Protein AF-A0A813JGB7-F1 (afdb_monomer)

Sequence (390 aa):
LAAGAAGGERLTPPPGAVLAIEVDASALDAQNSTPGSRVPGASASAPQVSSEWLARWPSEVAAGSQIWVKTRQREEQQKLKKKQPQEFREAQPSEVVPVLLIFRRGDDGQPHGVDVLVPAGVGSAFCKLWVRCNFAGARTLGFRDRKAMFADAALPDFPFDFPETAAGESEAESKAGKSLFRYQRRPPAKRPNFGLLAVAGPHAPAWHLAAASPPREPATEFRPSVCRPELAALLRQRAPFAACGFLAVTLRCPGRGVPRDLCHLFRPRQGDFPMLRSPAAASAAEGKGYRGKGKEVVQALERSPAACPGTCRWEDVKLEEPRHLAMRRSRARQRAQNAANGLAEARPAPPSVPTLRPLIGFGTSGCFSNRHGCGAGVGAVAAEAFAEIA

Solvent-accessible surface area (backbone atoms only — not comparable to full-atom values): 24302 Å² total; per-residue (Å²): 139,76,94,75,75,92,86,68,87,74,90,66,77,58,70,71,38,56,46,47,45,77,41,52,48,63,69,61,62,63,73,87,71,65,86,66,81,80,64,75,64,95,79,62,81,73,73,83,78,63,74,62,59,69,81,62,56,63,77,59,38,58,74,66,45,56,51,66,57,56,43,52,55,47,52,52,51,51,55,46,41,74,74,45,73,88,76,66,73,80,73,74,79,68,53,62,40,53,35,38,39,37,36,44,56,44,62,100,62,47,79,66,48,70,49,77,48,66,60,83,88,46,64,66,58,56,52,38,52,55,51,47,43,43,59,74,68,51,78,89,75,54,74,68,51,50,52,49,52,31,22,35,47,36,42,80,45,88,45,73,56,35,58,63,38,74,62,11,42,54,50,44,51,53,50,19,53,57,43,46,52,58,49,69,74,36,56,77,95,76,41,86,61,47,76,86,66,70,52,78,50,87,48,44,82,55,55,66,70,22,36,88,67,68,75,93,58,98,81,65,87,83,64,52,48,61,43,45,70,72,57,30,60,74,69,68,52,85,70,59,70,87,78,33,56,19,32,60,42,70,45,75,33,89,59,94,57,59,49,39,59,66,32,82,36,61,58,83,53,82,85,66,50,69,72,76,72,57,70,79,66,56,70,72,67,76,79,77,88,80,98,74,88,84,82,88,83,84,87,81,82,93,81,83,80,90,65,82,65,97,75,74,52,73,90,74,58,72,67,84,70,86,63,55,71,69,56,46,48,51,49,50,50,52,46,54,50,36,50,73,67,70,67,65,76,83,71,77,76,76,80,76,78,78,75,79,65,56,48,33,26,39,25,48,38,29,28,68,8,78,84,75,74,27,11,17,10,24,28,39,32,24,31,74,79,48,62,88,79,111

Nearest PDB structures (foldseek):
  6ah3-assembly1_B  TM=5.608E-01  e=1.754E-05  Saccharomyces cerevisiae S288C
  6w6v-assembly1_B  TM=4.608E-01  e=4.396E-05  Saccharomyces cerevisiae S288C
  7c7a-assembly1_B  TM=5.034E-01  e=4.794E-04  Saccharomyces cerevisiae S288C
  1pj6-assembly1_A  TM=5.130E-01  e=1.015E+00  Arthrobacter globiformis

InterPro domains:
  IPR012590 POPLD domain [PF08170] (113-207)
  IPR039182 Ribonucleases P/MRP protein subunit Pop1 [PTHR22731] (14-211)
  IPR055079 POP1, C-terminal domain [PF22770] (247-389)

Structure (mmCIF, N/CA/C/O backbone):
data_AF-A0A813JGB7-F1
#
_entry.id   AF-A0A813JGB7-F1
#
loop_
_atom_site.group_PDB
_atom_site.id
_atom_site.type_symbol
_atom_site.label_atom_id
_atom_site.label_alt_id
_atom_site.label_comp_id
_atom_site.label_asym_id
_atom_site.label_entity_id
_atom_site.label_seq_id
_atom_site.pdbx_PDB_ins_code
_atom_site.Cartn_x
_atom_site.Cartn_y
_atom_site.Cartn_z
_atom_site.occupancy
_atom_site.B_iso_or_equiv
_atom_site.auth_seq_id
_atom_site.auth_comp_id
_atom_site.auth_asym_id
_atom_site.auth_atom_id
_atom_site.pdbx_PDB_model_num
ATOM 1 N N . LEU A 1 1 ? 1.959 -3.745 26.966 1.00 40.97 1 LEU A N 1
ATOM 2 C CA . LEU A 1 1 ? 2.508 -4.481 25.798 1.00 40.97 1 LEU A CA 1
ATOM 3 C C . LEU A 1 1 ? 3.794 -3.806 25.294 1.00 40.97 1 LEU A C 1
ATOM 5 O O . LEU A 1 1 ? 3.901 -3.457 24.125 1.00 40.97 1 LEU A O 1
ATOM 9 N N . ALA A 1 2 ? 4.759 -3.574 26.193 1.00 28.56 2 ALA A N 1
ATOM 10 C CA . ALA A 1 2 ? 5.979 -2.822 25.895 1.00 28.56 2 ALA A CA 1
ATOM 11 C C . ALA A 1 2 ? 7.013 -3.676 25.140 1.00 28.56 2 ALA A C 1
ATOM 13 O O . ALA A 1 2 ? 7.050 -4.901 25.273 1.00 28.56 2 ALA A O 1
ATOM 14 N N . ALA A 1 3 ? 7.840 -3.015 24.328 1.00 38.28 3 ALA A N 1
ATOM 15 C CA . ALA A 1 3 ? 9.031 -3.591 23.718 1.00 38.28 3 ALA A CA 1
ATOM 16 C C . ALA A 1 3 ? 9.955 -4.145 24.814 1.00 38.28 3 ALA A C 1
ATOM 18 O O . ALA A 1 3 ? 10.273 -3.447 25.772 1.00 38.28 3 ALA A O 1
ATOM 19 N N . GLY A 1 4 ? 10.339 -5.412 24.683 1.00 31.12 4 GLY A N 1
ATOM 20 C CA . GLY A 1 4 ? 11.153 -6.131 25.651 1.00 31.12 4 GLY A CA 1
ATOM 21 C C . GLY A 1 4 ? 12.018 -7.139 24.912 1.00 31.12 4 GLY A C 1
ATOM 22 O O . GLY A 1 4 ? 11.521 -7.830 24.026 1.00 31.12 4 GLY A O 1
ATOM 23 N N . ALA A 1 5 ? 13.297 -7.092 25.268 1.00 32.97 5 ALA A N 1
ATOM 24 C CA . ALA A 1 5 ? 14.485 -7.746 24.743 1.00 32.97 5 ALA A CA 1
ATOM 25 C C . ALA A 1 5 ? 14.350 -9.169 24.168 1.00 32.97 5 ALA A C 1
ATOM 27 O O . ALA A 1 5 ? 13.511 -9.974 24.563 1.00 32.97 5 ALA A O 1
ATOM 28 N N . ALA A 1 6 ? 15.272 -9.445 23.244 1.00 35.34 6 ALA A N 1
ATOM 29 C CA . ALA A 1 6 ? 15.562 -10.727 22.623 1.00 35.34 6 ALA A CA 1
ATOM 30 C C . ALA A 1 6 ? 15.582 -11.903 23.621 1.00 35.34 6 ALA A C 1
ATOM 32 O O . ALA A 1 6 ? 16.298 -11.852 24.617 1.00 35.34 6 ALA A O 1
ATOM 33 N N . GLY A 1 7 ? 14.838 -12.972 23.311 1.00 35.59 7 GLY A N 1
ATOM 34 C CA . GLY A 1 7 ? 15.067 -14.309 23.879 1.00 35.59 7 GLY A CA 1
ATOM 35 C C . GLY A 1 7 ? 13.851 -15.044 24.455 1.00 35.59 7 GLY A C 1
ATOM 36 O O . GLY A 1 7 ? 13.912 -16.260 24.574 1.00 35.59 7 GLY A O 1
ATOM 37 N N . GLY A 1 8 ? 12.748 -14.363 24.782 1.00 41.19 8 GLY A N 1
ATOM 38 C CA . GLY A 1 8 ? 11.516 -15.022 25.244 1.00 41.19 8 GLY A CA 1
ATOM 39 C C . GLY A 1 8 ? 10.497 -15.181 24.118 1.00 41.19 8 GLY A C 1
ATOM 40 O O . GLY A 1 8 ? 10.188 -14.195 23.444 1.00 41.19 8 GLY A O 1
ATOM 41 N N . GLU A 1 9 ? 9.947 -16.386 23.921 1.00 48.03 9 GLU A N 1
ATOM 42 C CA . GLU A 1 9 ? 8.772 -16.576 23.062 1.00 48.03 9 GLU A CA 1
ATOM 43 C C . GLU A 1 9 ? 7.652 -15.649 23.547 1.00 48.03 9 GLU A C 1
ATOM 45 O O . GLU A 1 9 ? 7.089 -15.809 24.632 1.00 48.03 9 GLU A O 1
ATOM 50 N N . ARG A 1 10 ? 7.342 -14.621 22.752 1.00 60.00 10 ARG A N 1
ATOM 51 C CA . ARG A 1 10 ? 6.191 -13.764 23.018 1.00 60.00 10 ARG A CA 1
ATOM 52 C C . ARG A 1 10 ? 4.939 -14.609 22.847 1.00 60.00 10 ARG A C 1
ATOM 54 O O . ARG A 1 10 ? 4.543 -14.895 21.718 1.00 60.00 10 ARG A O 1
ATOM 61 N N . LEU A 1 11 ? 4.283 -14.932 23.959 1.00 65.19 11 LEU A N 1
ATOM 62 C CA . LEU A 1 11 ? 2.913 -15.431 23.940 1.00 65.19 11 LEU A CA 1
ATOM 63 C C . LEU A 1 11 ? 2.031 -14.352 23.316 1.00 65.19 11 LEU A C 1
ATOM 65 O O . LEU A 1 11 ? 1.683 -13.348 23.938 1.00 65.19 11 LEU A O 1
ATOM 69 N N . THR A 1 12 ? 1.746 -14.535 22.035 1.00 68.81 12 THR A N 1
ATOM 70 C CA . THR A 1 12 ? 0.855 -13.681 21.266 1.00 68.81 12 THR A CA 1
ATOM 71 C C . THR A 1 12 ? -0.496 -14.376 21.193 1.00 68.81 12 THR A C 1
ATOM 73 O O . THR A 1 12 ? -0.536 -15.589 20.966 1.00 68.81 12 THR A O 1
ATOM 76 N N . PRO A 1 13 ? -1.605 -13.647 21.402 1.00 77.00 13 PRO A N 1
ATOM 77 C CA . PRO A 1 13 ? -2.929 -14.224 21.229 1.00 77.00 13 PRO A CA 1
ATOM 78 C C . PRO A 1 13 ? -3.096 -14.763 19.798 1.00 77.00 13 PRO A C 1
ATOM 80 O O . PRO A 1 13 ? -2.390 -14.315 18.881 1.00 77.00 13 PRO A O 1
ATOM 83 N N . PRO A 1 14 ? -4.001 -15.737 19.596 1.00 76.69 14 PRO A N 1
ATOM 84 C CA . PRO A 1 14 ? -4.229 -16.310 18.280 1.00 76.69 14 PRO A CA 1
ATOM 85 C C . PRO A 1 14 ? -4.705 -15.232 17.289 1.00 76.69 14 PRO A C 1
ATOM 87 O O . PRO A 1 14 ? -5.262 -14.207 17.702 1.00 76.69 14 PRO A O 1
ATOM 90 N N . PRO A 1 15 ? -4.474 -15.423 15.978 1.00 75.00 15 PRO A N 1
ATOM 91 C CA . PRO A 1 15 ? -4.933 -14.481 14.963 1.00 75.00 15 PRO A CA 1
ATOM 92 C C . PRO A 1 15 ? -6.449 -14.290 15.058 1.00 75.00 15 PRO A C 1
ATOM 94 O O . PRO A 1 15 ? -7.202 -15.259 15.122 1.00 75.00 15 PRO A O 1
ATOM 97 N N . GLY A 1 16 ? -6.894 -13.032 15.083 1.00 77.12 16 GLY A N 1
ATOM 98 C CA . GLY A 1 16 ? -8.315 -12.704 15.182 1.00 77.12 16 GLY A CA 1
ATOM 99 C C . GLY A 1 16 ? -8.899 -12.861 16.586 1.00 77.12 16 GLY A C 1
ATOM 100 O O . GLY A 1 16 ? -10.117 -12.802 16.728 1.00 77.12 16 GLY A O 1
ATOM 101 N N . ALA A 1 17 ? -8.072 -13.033 17.623 1.00 85.62 17 ALA A N 1
ATOM 102 C CA . ALA A 1 17 ? -8.548 -13.001 18.999 1.00 85.62 17 ALA A CA 1
ATOM 103 C C . ALA A 1 17 ? -9.231 -11.660 19.303 1.00 85.62 17 ALA A C 1
ATOM 105 O O . ALA A 1 17 ? -8.717 -10.587 18.970 1.00 85.62 17 ALA A O 1
ATOM 106 N N . VAL A 1 18 ? -10.383 -11.733 19.964 1.00 88.12 18 VAL A N 1
ATOM 107 C CA . VAL A 1 18 ? -11.198 -10.572 20.323 1.00 88.12 18 VAL A CA 1
ATOM 108 C C . VAL A 1 18 ? -11.377 -10.537 21.833 1.00 88.12 18 VAL A C 1
ATOM 110 O O . VAL A 1 18 ? -11.674 -11.562 22.446 1.00 88.12 18 VAL A O 1
ATOM 113 N N . LEU A 1 19 ? -11.211 -9.355 22.422 1.00 88.56 19 LEU A N 1
ATOM 114 C CA . LEU A 1 19 ? -11.442 -9.106 23.839 1.00 88.56 19 LEU A CA 1
ATOM 115 C C . LEU A 1 19 ? -12.318 -7.862 24.006 1.00 88.56 19 LEU A C 1
ATOM 117 O O . LEU A 1 19 ? -11.957 -6.781 23.550 1.00 88.56 19 LEU A O 1
ATOM 121 N N . ALA A 1 20 ? -13.458 -8.005 24.673 1.00 89.12 20 ALA A N 1
ATOM 122 C CA . ALA A 1 20 ? -14.307 -6.893 25.073 1.00 89.12 20 ALA A CA 1
ATOM 123 C C . ALA A 1 20 ? -14.036 -6.567 26.541 1.00 89.12 20 ALA A C 1
ATOM 125 O O . ALA A 1 20 ? -14.050 -7.456 27.389 1.00 89.12 20 ALA A O 1
ATOM 126 N N . ILE A 1 21 ? -13.783 -5.295 26.829 1.00 87.62 21 ILE A N 1
ATOM 127 C CA . ILE A 1 21 ? -13.543 -4.801 28.182 1.00 87.62 21 ILE A CA 1
ATOM 128 C C . ILE A 1 21 ? -14.408 -3.578 28.451 1.00 87.62 21 ILE A C 1
ATOM 130 O O . ILE A 1 21 ? -14.713 -2.789 27.557 1.00 87.62 21 ILE A O 1
ATOM 134 N N . GLU A 1 22 ? -14.787 -3.414 29.707 1.00 86.56 22 GLU A N 1
ATOM 135 C CA . GLU A 1 22 ? -15.458 -2.225 30.201 1.00 86.56 22 GLU A CA 1
ATOM 136 C C . GLU A 1 22 ? -14.434 -1.375 30.958 1.00 86.56 22 GLU A C 1
ATOM 138 O O . GLU A 1 22 ? -13.812 -1.833 31.913 1.00 86.56 22 GLU A O 1
ATOM 143 N N . VAL A 1 23 ? -14.189 -0.159 30.468 1.00 84.69 23 VAL A N 1
ATOM 144 C CA . VAL A 1 23 ? -13.163 0.750 30.988 1.00 84.69 23 VAL A CA 1
ATOM 145 C C . VAL A 1 23 ? -13.840 1.888 31.729 1.00 84.69 23 VAL A C 1
ATOM 147 O O . VAL A 1 23 ? -14.651 2.602 31.148 1.00 84.69 23 VAL A O 1
ATOM 150 N N . ASP A 1 24 ? -13.475 2.092 32.988 1.00 83.44 24 ASP A N 1
ATOM 151 C CA . ASP A 1 24 ? -13.935 3.247 33.750 1.00 83.44 24 ASP A CA 1
ATOM 152 C C . ASP A 1 24 ? -13.303 4.550 33.208 1.00 83.44 24 ASP A C 1
ATOM 154 O O . ASP A 1 24 ? -12.089 4.671 33.023 1.00 83.44 24 ASP A O 1
ATOM 158 N N . ALA A 1 25 ? -14.141 5.538 32.926 1.00 75.69 25 ALA A N 1
ATOM 159 C CA . ALA A 1 25 ? -13.794 6.865 32.459 1.00 75.69 25 ALA A CA 1
ATOM 160 C C . ALA A 1 25 ? -13.081 7.674 33.547 1.00 75.69 25 ALA A C 1
ATOM 162 O O . ALA A 1 25 ? -12.211 8.476 33.209 1.00 75.69 25 ALA A O 1
ATOM 163 N N . SER A 1 26 ? -13.371 7.426 34.828 1.00 74.69 26 SER A N 1
ATOM 164 C CA . SER A 1 26 ? -12.647 8.044 35.945 1.00 74.69 26 SER A CA 1
ATOM 165 C C . SER A 1 26 ? -11.181 7.588 35.965 1.00 74.69 26 SER A C 1
ATOM 167 O O . SER A 1 26 ? -10.255 8.388 36.142 1.00 74.69 26 SER A O 1
ATOM 169 N N . ALA A 1 27 ? -10.939 6.315 35.636 1.00 73.31 27 ALA A N 1
ATOM 170 C CA . ALA A 1 27 ? -9.599 5.775 35.471 1.00 73.31 27 ALA A CA 1
ATOM 171 C C . ALA A 1 27 ? -8.872 6.410 34.278 1.00 73.31 27 ALA A C 1
ATOM 173 O O . ALA A 1 27 ? -7.644 6.487 34.312 1.00 73.31 27 ALA A O 1
ATOM 174 N N . LEU A 1 28 ? -9.602 6.903 33.262 1.00 71.62 28 LEU A N 1
ATOM 175 C CA . LEU A 1 28 ? -9.079 7.716 32.153 1.00 71.62 28 LEU A CA 1
ATOM 176 C C . LEU A 1 28 ? -8.814 9.189 32.531 1.00 71.62 28 LEU A C 1
ATOM 178 O O . LEU A 1 28 ? -8.130 9.887 31.774 1.00 71.62 28 LEU A O 1
ATOM 182 N N . ASP A 1 29 ? -9.229 9.633 33.718 1.00 68.38 29 ASP A N 1
ATOM 183 C CA . ASP A 1 29 ? -8.966 10.972 34.262 1.00 68.38 29 ASP A CA 1
ATOM 184 C C . ASP A 1 29 ? -7.859 11.003 35.326 1.00 68.38 29 ASP A C 1
ATOM 186 O O . ASP A 1 29 ? -7.144 12.001 35.436 1.00 68.38 29 ASP A O 1
ATOM 190 N N . ALA A 1 30 ? -7.638 9.903 36.054 1.00 65.56 30 ALA A N 1
ATOM 191 C CA . ALA A 1 30 ? -6.607 9.819 37.092 1.00 65.56 30 ALA A CA 1
ATOM 192 C C . ALA A 1 30 ? -5.188 10.138 36.557 1.00 65.56 30 ALA A C 1
ATOM 194 O O . ALA A 1 30 ? -4.736 9.567 35.568 1.00 65.56 30 ALA A O 1
ATOM 195 N N . GLN A 1 31 ? -4.518 11.073 37.233 1.00 57.44 31 GLN A N 1
ATOM 196 C CA . GLN A 1 31 ? -3.484 12.005 36.764 1.00 57.44 31 GLN A CA 1
ATOM 197 C C . GLN A 1 31 ? -2.376 11.538 35.800 1.00 57.44 31 GLN A C 1
ATOM 199 O O . GLN A 1 31 ? -1.748 10.489 35.940 1.00 57.44 31 GLN A O 1
ATOM 204 N N . ASN A 1 32 ? -2.050 12.505 34.933 1.00 53.97 32 ASN A N 1
ATOM 205 C CA . ASN A 1 32 ? -0.769 12.839 34.306 1.00 53.97 32 ASN A CA 1
ATOM 206 C C . ASN A 1 32 ? 0.445 12.766 35.265 1.00 53.97 32 ASN A C 1
ATOM 208 O O . ASN A 1 32 ? 1.087 13.786 35.526 1.00 53.97 32 ASN A O 1
ATOM 212 N N . SER A 1 33 ? 0.821 11.593 35.781 1.00 51.00 33 SER A N 1
ATOM 213 C CA . SER A 1 33 ? 2.212 11.437 36.214 1.00 51.00 33 SER A CA 1
ATOM 214 C C . SER A 1 33 ? 3.069 11.663 34.973 1.00 51.00 33 SER A C 1
ATOM 216 O O . SER A 1 33 ? 2.839 11.011 33.951 1.00 51.00 33 SER A O 1
ATOM 218 N N . THR A 1 34 ? 3.982 12.629 35.044 1.00 54.66 34 THR A N 1
ATOM 219 C CA . THR A 1 34 ? 4.925 13.003 33.987 1.00 54.66 34 THR A CA 1
ATOM 220 C C . THR A 1 34 ? 5.473 11.774 33.250 1.00 54.66 34 THR A C 1
ATOM 222 O O . THR A 1 34 ? 5.598 10.705 33.854 1.00 54.66 34 THR A O 1
ATOM 225 N N . PRO A 1 35 ? 5.867 11.902 31.967 1.00 47.44 35 PRO A N 1
ATOM 226 C CA . PRO A 1 35 ? 6.587 10.861 31.233 1.00 47.44 35 PRO A CA 1
ATOM 227 C C . PRO A 1 35 ? 8.024 10.728 31.780 1.00 47.44 35 PRO A C 1
ATOM 229 O O . PRO A 1 35 ? 9.010 10.858 31.067 1.00 47.44 35 PRO A O 1
ATOM 232 N N . GLY A 1 36 ? 8.151 10.532 33.089 1.00 45.75 36 GLY A N 1
ATOM 233 C CA . GLY A 1 36 ? 9.360 10.215 33.812 1.00 45.75 36 GLY A CA 1
ATOM 234 C C . GLY A 1 36 ? 9.283 8.755 34.221 1.00 45.75 36 GLY A C 1
ATOM 235 O O . GLY A 1 36 ? 8.648 8.406 35.208 1.00 45.75 36 GLY A O 1
ATOM 236 N N . SER A 1 37 ? 9.947 7.903 33.447 1.00 45.72 37 SER A N 1
ATOM 237 C CA . SER A 1 37 ? 10.570 6.688 33.969 1.00 45.72 37 SER A CA 1
ATOM 238 C C . SER A 1 37 ? 9.675 5.741 34.790 1.00 45.72 37 SER A C 1
ATOM 240 O O . SER A 1 37 ? 10.037 5.332 35.888 1.00 45.72 37 SER A O 1
ATOM 242 N N . ARG A 1 38 ? 8.552 5.278 34.231 1.00 48.66 38 ARG A N 1
ATOM 243 C CA . ARG A 1 38 ? 8.097 3.905 34.521 1.00 48.66 38 ARG A CA 1
ATOM 244 C C . ARG A 1 38 ? 8.601 2.982 33.419 1.00 48.66 38 ARG A C 1
ATOM 246 O O . ARG A 1 38 ? 7.825 2.391 32.676 1.00 48.66 38 ARG A O 1
ATOM 253 N N . VAL A 1 39 ? 9.925 2.857 33.312 1.00 49.09 39 VAL A N 1
ATOM 254 C CA . VAL A 1 39 ? 10.473 1.563 32.895 1.00 49.09 39 VAL A CA 1
ATOM 255 C C . VAL A 1 39 ? 9.947 0.588 33.954 1.00 49.09 39 VAL A C 1
ATOM 257 O O . VAL A 1 39 ? 10.132 0.881 35.139 1.00 49.09 39 VAL A O 1
ATOM 260 N N . PRO A 1 40 ? 9.215 -0.485 33.597 1.00 49.31 40 PRO A N 1
ATOM 261 C CA . PRO A 1 40 ? 8.889 -1.529 34.561 1.00 49.31 40 PRO A CA 1
ATOM 262 C C . PRO A 1 40 ? 10.195 -1.877 35.263 1.00 49.31 40 PRO A C 1
ATOM 264 O O . PRO A 1 40 ? 11.164 -2.178 34.566 1.00 49.31 40 PRO A O 1
ATOM 267 N N . GLY A 1 41 ? 10.258 -1.700 36.587 1.00 42.53 41 GLY A N 1
ATOM 268 C CA . GLY A 1 41 ? 11.496 -1.872 37.339 1.00 42.53 41 GLY A CA 1
ATOM 269 C C . GLY A 1 41 ? 12.190 -3.140 36.864 1.00 42.53 41 GLY A C 1
ATOM 270 O O . GLY A 1 41 ? 11.593 -4.215 36.893 1.00 42.53 41 GLY A O 1
ATOM 271 N N . ALA A 1 42 ? 13.419 -3.000 36.369 1.00 46.84 42 ALA A N 1
ATOM 272 C CA . ALA A 1 42 ? 14.209 -4.071 35.767 1.00 46.84 42 ALA A CA 1
ATOM 273 C C . ALA A 1 42 ? 14.593 -5.189 36.767 1.00 46.84 42 ALA A C 1
ATOM 275 O O . ALA A 1 42 ? 15.511 -5.958 36.508 1.00 46.84 42 ALA A O 1
ATOM 276 N N . SER A 1 43 ? 13.910 -5.278 37.913 1.00 45.22 43 SER A N 1
ATOM 277 C CA . SER A 1 43 ? 14.186 -6.201 39.012 1.00 45.22 43 SER A CA 1
ATOM 278 C C . SER A 1 43 ? 13.001 -7.084 39.416 1.00 45.22 43 SER A C 1
ATOM 280 O O . SER A 1 43 ? 13.096 -7.768 40.429 1.00 45.22 43 SER A O 1
ATOM 282 N N . ALA A 1 44 ? 11.894 -7.102 38.672 1.00 45.50 44 ALA A N 1
ATOM 283 C CA . ALA A 1 44 ? 10.915 -8.177 38.803 1.00 45.50 44 ALA A CA 1
ATOM 284 C C . ALA A 1 44 ? 11.091 -9.094 37.596 1.00 45.50 44 ALA A C 1
ATOM 286 O O . ALA A 1 44 ? 10.841 -8.673 36.464 1.00 45.50 44 ALA A O 1
ATOM 287 N N . SER A 1 45 ? 11.560 -10.322 37.827 1.00 50.16 45 SER A N 1
ATOM 288 C CA . SER A 1 45 ? 11.448 -11.402 36.849 1.00 50.16 45 SER A CA 1
ATOM 289 C C . SER A 1 45 ? 10.033 -11.350 36.282 1.00 50.16 45 SER A C 1
ATOM 291 O O . SER A 1 45 ? 9.060 -11.485 37.026 1.00 50.16 45 SER A O 1
ATOM 293 N N . ALA A 1 46 ? 9.908 -11.043 34.986 1.00 51.81 46 ALA A N 1
ATOM 294 C CA . ALA A 1 46 ? 8.612 -11.074 34.330 1.00 51.81 46 ALA A CA 1
ATOM 295 C C . ALA A 1 46 ? 8.002 -12.440 34.671 1.00 51.81 46 ALA A C 1
ATOM 297 O O . ALA A 1 46 ? 8.700 -13.444 34.478 1.00 51.81 46 ALA A O 1
ATOM 298 N N . PRO A 1 47 ? 6.788 -12.497 35.255 1.00 53.59 47 PRO A N 1
ATOM 299 C CA . PRO A 1 47 ? 6.187 -13.775 35.590 1.00 53.59 47 PRO A CA 1
ATOM 300 C C . PRO A 1 47 ? 6.249 -14.624 34.327 1.00 53.59 47 PRO A C 1
ATOM 302 O O . PRO A 1 47 ? 5.933 -14.116 33.247 1.00 53.59 47 PRO A O 1
ATOM 305 N N . GLN A 1 48 ? 6.740 -15.861 34.437 1.00 52.84 48 GLN A N 1
ATOM 306 C CA . GLN A 1 48 ? 6.627 -16.823 33.349 1.00 52.84 48 GLN A CA 1
ATOM 307 C C . GLN A 1 48 ? 5.134 -16.960 33.076 1.00 52.84 48 GLN A C 1
ATOM 309 O O . GLN A 1 48 ? 4.418 -17.663 33.782 1.00 52.84 48 GLN A O 1
ATOM 314 N N . VAL A 1 49 ? 4.642 -16.177 32.120 1.00 59.88 49 VAL A N 1
ATOM 315 C CA . VAL A 1 49 ? 3.257 -16.235 31.690 1.00 59.88 49 VAL A CA 1
ATOM 316 C C . VAL A 1 49 ? 3.134 -17.620 31.075 1.00 59.88 49 VAL A C 1
ATOM 318 O O . VAL A 1 49 ? 3.787 -17.897 30.074 1.00 59.88 49 VAL A O 1
ATOM 321 N N . SER A 1 50 ? 2.402 -18.524 31.723 1.00 66.31 50 SER A N 1
ATOM 322 C CA . SER A 1 50 ? 2.156 -19.860 31.187 1.00 66.31 50 SER A CA 1
ATOM 323 C C . SER A 1 50 ? 1.264 -19.735 29.949 1.00 66.31 50 SER A C 1
ATOM 325 O O . SER A 1 50 ? 0.430 -18.835 29.859 1.00 66.31 50 SER A O 1
ATOM 327 N N . SER A 1 51 ? 1.397 -20.632 28.972 1.00 68.50 51 SER A N 1
ATOM 328 C CA . SER A 1 51 ? 0.496 -20.688 27.807 1.00 68.50 51 SER A CA 1
ATOM 329 C C . SER A 1 51 ? -0.952 -21.053 28.180 1.00 68.50 51 SER A C 1
ATOM 331 O O . SER A 1 51 ? -1.836 -21.028 27.330 1.00 68.50 51 SER A O 1
ATOM 333 N N . GLU A 1 52 ? -1.229 -21.341 29.454 1.00 76.06 52 GLU A N 1
ATOM 334 C CA . GLU A 1 52 ? -2.534 -21.767 29.965 1.00 76.06 52 GLU A CA 1
ATOM 335 C C . GLU A 1 52 ? -3.638 -20.723 29.763 1.00 76.06 52 GLU A C 1
ATOM 337 O O . GLU A 1 52 ? -4.803 -21.089 29.604 1.00 76.06 52 GLU A O 1
ATOM 342 N N . TRP A 1 53 ? -3.308 -19.427 29.714 1.00 75.94 53 TRP A N 1
ATOM 343 C CA . TRP A 1 53 ? -4.316 -18.395 29.440 1.00 75.94 53 TRP A CA 1
ATOM 344 C C . TRP A 1 53 ? -4.871 -18.481 28.013 1.00 75.94 53 TRP A C 1
ATOM 346 O O . TRP A 1 53 ? -6.018 -18.096 27.797 1.00 75.94 53 TRP A O 1
ATOM 356 N N . LEU A 1 54 ? -4.103 -19.019 27.052 1.00 75.25 54 LEU A N 1
ATOM 357 C CA . LEU A 1 54 ? -4.590 -19.266 25.690 1.00 75.25 54 LEU A CA 1
ATOM 358 C C . LEU A 1 54 ? -5.669 -20.353 25.691 1.00 75.25 54 LEU A C 1
ATOM 360 O O . LEU A 1 54 ? -6.666 -20.226 24.987 1.00 75.25 54 LEU A O 1
ATOM 364 N N . ALA A 1 55 ? -5.500 -21.390 26.518 1.00 77.69 55 ALA A N 1
ATOM 365 C CA . ALA A 1 55 ? -6.495 -22.448 26.687 1.00 77.69 55 ALA A CA 1
ATOM 366 C C . ALA A 1 55 ? -7.755 -21.956 27.421 1.00 77.69 55 ALA A C 1
ATOM 368 O O . ALA A 1 55 ? -8.838 -22.501 27.228 1.00 77.69 55 ALA A O 1
ATOM 369 N N . ARG A 1 56 ? -7.623 -20.908 28.242 1.00 79.69 56 ARG A N 1
ATOM 370 C CA . ARG A 1 56 ? -8.725 -20.262 28.971 1.00 79.69 56 ARG A CA 1
ATOM 371 C C . ARG A 1 56 ? -9.228 -18.992 28.283 1.00 79.69 56 ARG A C 1
ATOM 373 O O . ARG A 1 56 ? -9.810 -18.136 28.950 1.00 79.69 56 ARG A O 1
ATOM 380 N N . TRP A 1 57 ? -8.990 -18.836 26.977 1.00 79.31 57 TRP A N 1
ATOM 381 C CA . TRP A 1 57 ? -9.451 -17.649 26.264 1.00 79.31 57 TRP A CA 1
ATOM 382 C C . TRP A 1 57 ? -10.983 -17.576 26.319 1.00 79.31 57 TRP A C 1
ATOM 384 O O . TRP A 1 57 ? -11.652 -18.530 25.914 1.00 79.31 57 TRP A O 1
ATOM 394 N N . PRO A 1 58 ? -11.562 -16.473 26.816 1.00 76.56 58 PRO A N 1
ATOM 395 C CA . PRO A 1 58 ? -12.992 -16.418 27.051 1.00 76.56 58 PRO A CA 1
ATOM 396 C C . PRO A 1 58 ? -13.747 -16.327 25.719 1.00 76.56 58 PRO A C 1
ATOM 398 O O . PRO A 1 58 ? -13.750 -15.290 25.054 1.00 76.56 58 PRO A O 1
ATOM 401 N N . SER A 1 59 ? -14.411 -17.417 25.333 1.00 71.00 59 SER A N 1
ATOM 402 C CA . SER A 1 59 ? -15.237 -17.502 24.120 1.00 71.00 59 SER A CA 1
ATOM 403 C C . SER A 1 59 ? -16.477 -16.602 24.190 1.00 71.00 59 SER A C 1
ATOM 405 O O . SER A 1 59 ? -16.914 -16.063 23.175 1.00 71.00 59 SER A O 1
ATOM 407 N N . GLU A 1 60 ? -17.009 -16.378 25.392 1.00 70.62 60 GLU A N 1
ATOM 408 C CA . GLU A 1 60 ? -18.232 -15.597 25.616 1.00 70.62 60 GLU A CA 1
ATOM 409 C C . GLU A 1 60 ? -18.005 -14.080 25.618 1.00 70.62 60 GLU A C 1
ATOM 411 O O . GLU A 1 60 ? -18.941 -13.311 25.414 1.00 70.62 60 GLU A O 1
ATOM 416 N N . VAL A 1 61 ? -16.765 -13.615 25.794 1.00 68.38 61 VAL A N 1
ATOM 417 C CA . VAL A 1 61 ? -16.475 -12.181 25.968 1.00 68.38 61 VAL A CA 1
ATOM 418 C C . VAL A 1 61 ? -16.725 -11.375 24.689 1.00 68.38 61 VAL A C 1
ATOM 420 O O . VAL A 1 61 ? -17.171 -10.231 24.758 1.00 68.38 61 VAL A O 1
ATOM 423 N N . ALA A 1 62 ? -16.520 -11.965 23.510 1.00 63.91 62 ALA A N 1
ATOM 424 C CA . ALA A 1 62 ? -16.884 -11.309 22.254 1.00 63.91 62 ALA A CA 1
ATOM 425 C C . ALA A 1 62 ? -18.415 -11.178 22.092 1.00 63.91 62 ALA A C 1
ATOM 427 O O . ALA A 1 62 ? -18.892 -10.146 21.617 1.00 63.91 62 ALA A O 1
ATOM 428 N N . ALA A 1 63 ? -19.178 -12.187 22.531 1.00 63.25 63 ALA A N 1
ATOM 429 C CA . ALA A 1 63 ? -20.642 -12.208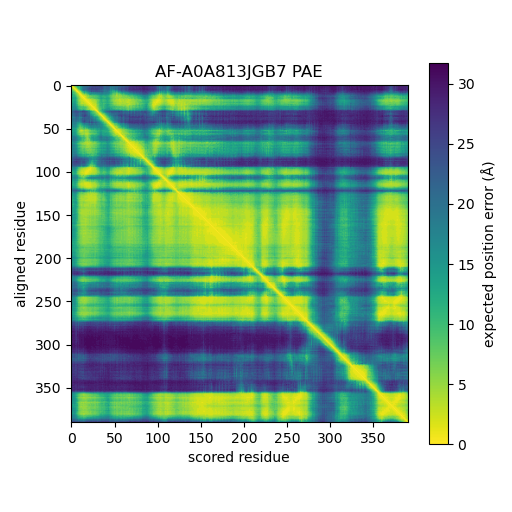 22.470 1.00 63.25 63 ALA A CA 1
ATOM 430 C C . ALA A 1 63 ? -21.297 -11.316 23.542 1.00 63.25 63 ALA A C 1
ATOM 432 O O . ALA A 1 63 ? -22.328 -10.699 23.285 1.00 63.25 63 ALA A O 1
ATOM 433 N N . GLY A 1 64 ? -20.667 -11.185 24.712 1.00 63.88 64 GLY A N 1
ATOM 434 C CA . GLY A 1 64 ? -21.103 -10.319 25.811 1.00 63.88 64 GLY A CA 1
ATOM 435 C C . GLY A 1 64 ? -20.802 -8.830 25.611 1.00 63.88 64 GLY A C 1
ATOM 436 O O . GLY A 1 64 ? -21.111 -8.015 26.482 1.00 63.88 64 GLY A O 1
ATOM 437 N N . SER A 1 65 ? -20.199 -8.438 24.482 1.00 75.38 65 SER A N 1
ATOM 438 C CA . SER A 1 65 ? -19.858 -7.039 24.233 1.00 75.38 65 SER A CA 1
ATOM 439 C C . SER A 1 65 ? -21.110 -6.172 24.085 1.00 75.38 65 SER A C 1
ATOM 441 O O . SER A 1 65 ? -21.805 -6.197 23.067 1.00 75.38 65 SER A O 1
ATOM 443 N N . GLN A 1 66 ? -21.353 -5.300 25.065 1.00 80.94 66 GLN A N 1
ATOM 444 C CA . GLN A 1 66 ? -22.427 -4.308 24.987 1.00 80.94 66 GLN A CA 1
ATOM 445 C C . GLN A 1 66 ? -22.125 -3.161 24.012 1.00 80.94 66 GLN A C 1
ATOM 447 O O . GLN A 1 66 ? -22.952 -2.262 23.862 1.00 80.94 66 GLN A O 1
ATOM 452 N N . ILE A 1 67 ? -20.969 -3.169 23.333 1.00 83.44 67 ILE A N 1
ATOM 453 C CA . ILE A 1 67 ? -20.550 -2.086 22.437 1.00 83.44 67 ILE A CA 1
ATOM 454 C C . ILE A 1 67 ? -21.595 -1.835 21.345 1.00 83.44 67 ILE A C 1
ATOM 456 O O . ILE A 1 67 ? -21.975 -0.691 21.106 1.00 83.44 67 ILE A O 1
ATOM 460 N N . TRP A 1 68 ? -22.137 -2.896 20.745 1.00 83.00 68 TRP A N 1
ATOM 461 C CA . TRP A 1 68 ? -23.103 -2.798 19.653 1.00 83.00 68 TRP A CA 1
ATOM 462 C C . TRP A 1 68 ? -24.469 -2.304 20.132 1.00 83.00 68 TRP A C 1
ATOM 464 O O . TRP A 1 68 ? -25.102 -1.495 19.454 1.00 83.00 68 TRP A O 1
ATOM 474 N N . VAL A 1 69 ? -24.903 -2.746 21.316 1.00 83.31 69 VAL A N 1
ATOM 475 C CA . VAL A 1 69 ? -26.178 -2.340 21.928 1.00 83.31 69 VAL A CA 1
ATOM 476 C C . VAL A 1 69 ? -26.109 -0.880 22.378 1.00 83.31 69 VAL A C 1
ATOM 478 O O . VAL A 1 69 ? -26.942 -0.072 21.969 1.00 83.31 69 VAL A O 1
ATOM 481 N N . LYS A 1 70 ? -25.066 -0.513 23.136 1.00 77.38 70 LYS A N 1
ATOM 482 C CA . LYS A 1 70 ? -24.832 0.857 23.620 1.00 77.38 70 LYS A CA 1
ATOM 483 C C . LYS A 1 70 ? -24.649 1.845 22.461 1.00 77.38 70 LYS A C 1
ATOM 485 O O . LYS A 1 70 ? -25.116 2.977 22.556 1.00 77.38 70 LYS A O 1
ATOM 490 N N . THR A 1 71 ? -24.017 1.432 21.356 1.00 79.19 71 THR A N 1
ATOM 491 C CA . THR A 1 71 ? -23.869 2.284 20.160 1.00 79.19 71 THR A CA 1
ATOM 492 C C . THR A 1 71 ? -25.224 2.563 19.503 1.00 79.19 71 THR A C 1
ATOM 494 O O . THR A 1 71 ? -25.545 3.728 19.276 1.00 79.19 71 THR A O 1
ATOM 497 N N . ARG A 1 72 ? -26.066 1.539 19.283 1.00 81.00 72 ARG A N 1
ATOM 498 C CA . ARG A 1 72 ? -27.413 1.723 18.701 1.00 81.00 72 ARG A CA 1
ATOM 499 C C . ARG A 1 72 ? -28.314 2.597 19.572 1.00 81.00 72 ARG A C 1
ATOM 501 O O . ARG A 1 72 ? -28.896 3.554 19.071 1.00 81.00 72 ARG A O 1
ATOM 508 N N . GLN A 1 73 ? -28.366 2.323 20.878 1.00 80.62 73 GLN A N 1
ATOM 509 C CA . GLN A 1 73 ? -29.156 3.117 21.828 1.00 80.62 73 GLN A CA 1
ATOM 510 C C . GLN A 1 73 ? -28.744 4.596 21.809 1.00 80.62 73 GLN A C 1
ATOM 512 O O . GLN A 1 73 ? -29.587 5.490 21.865 1.00 80.62 73 GLN A O 1
ATOM 517 N N . ARG A 1 74 ? -27.442 4.884 21.688 1.00 74.44 74 ARG A N 1
ATOM 518 C CA . ARG A 1 74 ? -26.945 6.264 21.598 1.00 74.44 74 ARG A CA 1
ATOM 519 C C . ARG A 1 74 ? -27.284 6.938 20.276 1.00 74.44 74 ARG A C 1
ATOM 521 O O . ARG A 1 74 ? -27.614 8.121 20.285 1.00 74.44 74 ARG A O 1
ATOM 528 N N . GLU A 1 75 ? -27.220 6.229 19.152 1.00 78.31 75 GLU A N 1
ATOM 529 C CA . GLU A 1 75 ? -27.664 6.778 17.866 1.00 78.31 75 GLU A CA 1
ATOM 530 C C . GLU A 1 75 ? -29.152 7.143 17.896 1.00 78.31 75 GLU A C 1
ATOM 532 O O . GLU A 1 75 ? -29.538 8.203 17.401 1.00 78.31 75 GLU A O 1
ATOM 537 N N . GLU A 1 76 ? -29.984 6.303 18.512 1.00 80.88 76 GLU A N 1
ATOM 538 C CA . GLU A 1 76 ? -31.406 6.583 18.726 1.00 80.88 76 GLU A CA 1
ATOM 539 C C . GLU A 1 76 ? -31.607 7.816 19.610 1.00 80.88 76 GLU A C 1
ATOM 541 O O . GLU A 1 76 ? -32.344 8.725 19.224 1.00 80.88 76 GLU A O 1
ATOM 546 N N . GLN A 1 77 ? -30.879 7.924 20.727 1.00 76.50 77 GLN A N 1
ATOM 547 C CA . GLN A 1 77 ? -30.899 9.118 21.581 1.00 76.50 77 GLN A CA 1
ATOM 548 C C . GLN A 1 77 ? -30.445 10.380 20.832 1.00 76.50 77 GLN A C 1
ATOM 550 O O . GLN A 1 77 ? -31.042 11.440 21.000 1.00 76.50 77 GLN A O 1
ATOM 555 N N . GLN A 1 78 ? -29.422 10.298 19.976 1.00 76.31 78 GLN A N 1
ATOM 556 C CA . GLN A 1 78 ? -28.979 11.435 19.161 1.00 76.31 78 GLN A CA 1
ATOM 557 C C . GLN A 1 78 ? -30.020 11.838 18.111 1.00 76.31 78 GLN A C 1
ATOM 559 O O . GLN A 1 78 ? -30.228 13.032 17.881 1.00 76.31 78 GLN A O 1
ATOM 564 N N . LYS A 1 79 ? -30.700 10.870 17.485 1.00 80.31 79 LYS A N 1
ATOM 565 C CA . LYS A 1 79 ? -31.820 11.132 16.568 1.00 80.31 79 LYS A CA 1
ATOM 566 C C . LYS A 1 79 ? -32.994 11.787 17.302 1.00 80.31 79 LYS A C 1
ATOM 568 O O . LYS A 1 79 ? -33.595 12.707 16.752 1.00 80.31 79 LYS A O 1
ATOM 573 N N . LEU A 1 80 ? -33.282 11.366 18.536 1.00 76.94 80 LEU A N 1
ATOM 574 C CA . LEU A 1 80 ? -34.322 11.957 19.386 1.00 76.94 80 LEU A CA 1
ATOM 575 C C . LEU A 1 80 ? -33.973 13.394 19.799 1.00 76.94 80 LEU A C 1
ATOM 577 O O . LEU A 1 80 ? -34.785 14.292 19.596 1.00 76.94 80 LEU A O 1
ATOM 581 N N . LYS A 1 81 ? -32.733 13.642 20.245 1.00 74.31 81 LYS A N 1
ATOM 582 C CA . LYS A 1 81 ? -32.219 14.989 20.561 1.00 74.31 81 LYS A CA 1
ATOM 583 C C . LYS A 1 81 ? -32.314 15.959 19.381 1.00 74.31 81 LYS A C 1
ATOM 585 O O . LYS A 1 81 ? -32.652 17.121 19.567 1.00 74.31 81 LYS A O 1
ATOM 590 N N . LYS A 1 82 ? -32.045 15.491 18.155 1.00 77.62 82 LYS A N 1
ATOM 591 C CA . LYS A 1 82 ? -32.199 16.310 16.938 1.00 77.62 82 LYS A CA 1
ATOM 592 C C . LYS A 1 82 ? -33.660 16.653 16.624 1.00 77.62 82 LYS A C 1
ATOM 594 O O . LYS A 1 82 ? -33.902 17.683 16.007 1.00 77.62 82 LYS A O 1
ATOM 599 N N . LYS A 1 83 ? -34.616 15.801 17.013 1.00 75.31 83 LYS A N 1
ATOM 600 C CA . LYS A 1 83 ? -36.056 16.014 16.786 1.00 75.31 83 LYS A CA 1
ATOM 601 C C . LYS A 1 83 ? -36.718 16.861 17.876 1.00 75.31 83 LYS A C 1
ATOM 603 O O . LYS A 1 83 ? -37.650 17.591 17.565 1.00 75.31 83 LYS A O 1
ATOM 608 N N . GLN A 1 84 ? -36.252 16.774 19.121 1.00 69.44 84 GLN A N 1
ATOM 609 C CA . GLN A 1 84 ? -36.765 17.550 20.255 1.00 69.44 84 GLN A CA 1
ATOM 610 C C . GLN A 1 84 ? -35.600 18.127 21.079 1.00 69.44 84 GLN A C 1
ATOM 612 O O . GLN A 1 84 ? -35.128 17.487 22.021 1.00 69.44 84 GLN A O 1
ATOM 617 N N . PRO A 1 85 ? -35.118 19.338 20.738 1.00 63.41 85 PRO A N 1
ATOM 618 C CA . PRO A 1 85 ? -33.979 19.953 21.419 1.00 63.41 85 PRO A CA 1
ATOM 619 C C . PRO A 1 85 ? -34.281 20.424 22.850 1.00 63.41 85 PRO A C 1
ATOM 621 O O . PRO A 1 85 ? -33.357 20.563 23.644 1.00 63.41 85 PRO A O 1
ATOM 624 N N . GLN A 1 86 ? -35.549 20.704 23.176 1.00 57.16 86 GLN A N 1
ATOM 625 C CA . GLN A 1 86 ? -35.916 21.481 24.370 1.00 57.16 86 GLN A CA 1
ATOM 626 C C . GLN A 1 86 ? -36.091 20.675 25.671 1.00 57.16 86 GLN A C 1
ATOM 628 O O . GLN A 1 86 ? -36.047 21.283 26.734 1.00 57.16 86 GLN A O 1
ATOM 633 N N . GLU A 1 87 ? -36.217 19.341 25.638 1.00 55.25 87 GLU A N 1
ATOM 634 C CA . GLU A 1 87 ? -36.491 18.542 26.857 1.00 55.25 87 GLU A CA 1
ATOM 635 C C . GLU A 1 87 ? -35.450 17.460 27.185 1.00 55.25 87 GLU A C 1
ATOM 637 O O . GLU A 1 87 ? -35.564 16.761 28.195 1.00 55.25 87 GLU A O 1
ATOM 642 N N . PHE A 1 88 ? -34.386 17.317 26.392 1.00 51.06 88 PHE A N 1
ATOM 643 C CA . PHE A 1 88 ? -33.378 16.298 26.680 1.00 51.06 88 PHE A CA 1
ATOM 644 C C . PHE A 1 88 ? -32.409 16.760 27.772 1.00 51.06 88 PHE A C 1
ATOM 646 O O . PHE A 1 88 ? -31.382 17.379 27.491 1.00 51.06 88 PHE A O 1
ATOM 653 N N . ARG A 1 89 ? -32.701 16.389 29.027 1.00 49.94 89 ARG A N 1
ATOM 654 C CA . ARG A 1 89 ? -31.696 16.373 30.100 1.00 49.94 89 ARG A CA 1
ATOM 655 C C . ARG A 1 89 ? -30.482 15.584 29.615 1.00 49.94 89 ARG A C 1
ATOM 657 O O . ARG A 1 89 ? -30.601 14.458 29.127 1.00 49.94 89 ARG A O 1
ATOM 664 N N . GLU A 1 90 ? -29.315 16.206 29.709 1.00 49.16 90 GLU A N 1
ATOM 665 C CA . GLU A 1 90 ? -28.050 15.593 29.337 1.00 49.16 90 GLU A CA 1
ATOM 666 C C . GLU A 1 90 ? -27.857 14.336 30.196 1.00 49.16 90 GLU A C 1
ATOM 668 O O . GLU A 1 90 ? -27.702 14.417 31.413 1.00 49.16 90 GLU A O 1
ATOM 673 N N . ALA A 1 91 ? -27.986 13.155 29.581 1.00 48.22 91 ALA A N 1
ATOM 674 C CA . ALA A 1 91 ? -27.726 11.898 30.265 1.00 48.22 91 ALA A CA 1
ATOM 675 C C . ALA A 1 91 ? -26.305 11.957 30.834 1.00 48.22 91 ALA A C 1
ATOM 677 O O . ALA A 1 91 ? -25.363 12.212 30.078 1.00 48.22 91 ALA A O 1
ATOM 678 N N . GLN A 1 92 ? -26.179 11.751 32.149 1.00 52.72 92 GLN A N 1
ATOM 679 C CA . GLN A 1 92 ? -24.893 11.704 32.842 1.00 52.72 92 GLN A CA 1
ATOM 680 C C . GLN A 1 92 ? -23.933 10.810 32.043 1.00 52.72 92 GLN A C 1
ATOM 682 O O . GLN A 1 92 ? -24.351 9.729 31.601 1.00 52.72 92 GLN A O 1
ATOM 687 N N . PRO A 1 93 ? -22.688 11.249 31.782 1.00 55.62 93 PRO A N 1
ATOM 688 C CA . PRO A 1 93 ? -21.738 10.436 31.042 1.00 55.62 93 PRO A CA 1
ATOM 689 C C . PRO A 1 93 ? -21.604 9.105 31.777 1.00 55.62 93 PRO A C 1
ATOM 691 O O . PRO A 1 93 ? -21.256 9.083 32.953 1.00 55.62 93 PRO A O 1
ATOM 694 N N . SER A 1 94 ? -21.931 7.999 31.104 1.00 58.78 94 SER A N 1
ATOM 695 C CA . SER A 1 94 ? -21.745 6.678 31.697 1.00 58.78 94 SER A CA 1
ATOM 696 C C . SER A 1 94 ? -20.285 6.558 32.123 1.00 58.78 94 SER A C 1
ATOM 698 O O . SER A 1 94 ? -19.403 6.653 31.265 1.00 58.78 94 SER A O 1
ATOM 700 N N . GLU A 1 95 ? -20.046 6.350 33.418 1.00 68.81 95 GLU A N 1
ATOM 701 C CA . GLU A 1 95 ? -18.700 6.176 33.975 1.00 68.81 95 GLU A CA 1
ATOM 702 C C . GLU A 1 95 ? -17.972 5.032 33.271 1.00 68.81 95 GLU A C 1
ATOM 704 O O . GLU A 1 95 ? -16.769 5.078 33.101 1.00 68.81 95 GLU A O 1
ATOM 709 N N . VAL A 1 96 ? -18.697 4.051 32.734 1.00 80.69 96 VAL A N 1
ATOM 710 C CA . VAL A 1 96 ? -18.115 2.897 32.054 1.00 80.69 96 VAL A CA 1
ATOM 711 C C . VAL A 1 96 ? -18.212 3.014 30.530 1.00 80.69 96 VAL A C 1
ATOM 713 O O . VAL A 1 96 ? -19.290 3.186 29.952 1.00 80.69 96 VAL A O 1
ATOM 716 N N . VAL A 1 97 ? -17.070 2.859 29.862 1.00 82.44 97 VAL A N 1
ATOM 717 C CA . VAL A 1 97 ? -16.897 2.900 28.408 1.00 82.44 97 VAL A CA 1
ATOM 718 C C . VAL A 1 97 ? -16.588 1.491 27.890 1.00 82.44 97 VAL A C 1
ATOM 720 O O . VAL A 1 97 ? -15.541 0.939 28.228 1.00 82.44 97 VAL A O 1
ATOM 723 N N . PRO A 1 98 ? -17.448 0.887 27.049 1.00 86.88 98 PRO A N 1
ATOM 724 C CA . PRO A 1 98 ? -17.132 -0.395 26.429 1.00 86.88 98 PRO A CA 1
ATOM 725 C C . PRO A 1 98 ? -16.056 -0.202 25.349 1.00 86.88 98 PRO A C 1
ATOM 727 O O . PRO A 1 98 ? -16.197 0.649 24.469 1.00 86.88 98 PRO A O 1
ATOM 730 N N . VAL A 1 99 ? -14.998 -1.007 25.399 1.00 87.50 99 VAL A N 1
ATOM 731 C CA . VAL A 1 99 ? -13.890 -1.018 24.437 1.00 87.50 99 VAL A CA 1
ATOM 732 C C . VAL A 1 99 ? -13.713 -2.435 23.908 1.00 87.50 99 VAL A C 1
ATOM 734 O O . VAL A 1 99 ? -13.731 -3.403 24.668 1.00 87.50 99 VAL A O 1
ATOM 737 N N . LEU A 1 100 ? -13.532 -2.566 22.597 1.00 89.88 100 LEU A N 1
ATOM 738 C CA . LEU A 1 100 ? -13.260 -3.846 21.950 1.00 89.88 100 LEU A CA 1
ATOM 739 C C . LEU A 1 100 ? -11.834 -3.843 21.397 1.00 89.88 100 LEU A C 1
ATOM 741 O O . LEU A 1 100 ? -11.441 -2.930 20.675 1.00 89.88 100 LEU A O 1
ATOM 745 N N . LEU A 1 101 ? -11.067 -4.869 21.744 1.00 90.44 101 LEU A N 1
ATOM 746 C CA . LEU A 1 101 ? -9.702 -5.090 21.290 1.00 90.44 101 LEU A CA 1
ATOM 747 C C . LEU A 1 101 ? -9.691 -6.257 20.309 1.00 90.44 101 LEU A C 1
ATOM 749 O O . LEU A 1 101 ? -10.145 -7.351 20.644 1.00 90.44 101 LEU A O 1
ATOM 753 N N . ILE A 1 102 ? -9.160 -6.030 19.111 1.00 89.69 102 ILE A N 1
ATOM 754 C CA . ILE A 1 102 ? -8.983 -7.068 18.092 1.00 89.69 102 ILE A CA 1
ATOM 755 C C . ILE A 1 102 ? -7.492 -7.232 17.850 1.00 89.69 102 ILE A C 1
ATOM 757 O O . ILE A 1 102 ? -6.811 -6.305 17.409 1.00 89.69 102 ILE A O 1
ATOM 761 N N . PHE A 1 103 ? -6.971 -8.416 18.140 1.00 87.56 103 PHE A N 1
ATOM 762 C CA . PHE A 1 103 ? -5.563 -8.716 17.945 1.00 87.56 103 PHE A CA 1
ATOM 763 C C . PHE A 1 103 ? -5.331 -9.172 16.504 1.00 87.56 103 PHE A C 1
ATOM 765 O O . PHE A 1 103 ? -5.727 -10.266 16.093 1.00 87.56 103 PHE A O 1
ATOM 772 N N . ARG A 1 104 ? -4.662 -8.319 15.724 1.00 84.19 104 ARG A N 1
ATOM 773 C CA . ARG A 1 104 ? -4.187 -8.651 14.383 1.00 84.19 104 ARG A CA 1
ATOM 774 C C . ARG A 1 104 ? -2.808 -9.269 14.498 1.00 84.19 104 ARG A C 1
ATOM 776 O O . ARG A 1 104 ? -1.818 -8.588 14.782 1.00 84.19 104 ARG A O 1
ATOM 783 N N . ARG A 1 105 ? -2.744 -10.574 14.267 1.00 76.88 105 ARG A N 1
ATOM 784 C CA . ARG A 1 105 ? -1.478 -11.265 14.080 1.00 76.88 105 ARG A CA 1
ATOM 785 C C . ARG A 1 105 ? -1.231 -11.370 12.586 1.00 76.88 105 ARG A C 1
ATOM 787 O O . ARG A 1 105 ? -2.015 -11.987 11.878 1.00 76.88 105 ARG A O 1
ATOM 794 N N . GLY A 1 106 ? -0.167 -10.717 12.146 1.00 67.19 106 GLY A N 1
ATOM 795 C CA . GLY A 1 106 ? 0.396 -10.977 10.841 1.00 67.19 106 GLY A CA 1
ATOM 796 C C . GLY A 1 106 ? 1.175 -12.291 10.824 1.00 67.19 106 GLY A C 1
ATOM 797 O O . GLY A 1 106 ? 1.720 -12.684 11.860 1.00 67.19 106 GLY A O 1
ATOM 798 N N . ASP A 1 107 ? 1.243 -12.941 9.667 1.00 68.38 107 ASP A N 1
ATOM 799 C CA . ASP A 1 107 ? 2.234 -13.990 9.395 1.00 68.38 107 ASP A CA 1
ATOM 800 C C . ASP A 1 107 ? 3.654 -13.393 9.324 1.00 68.38 107 ASP A C 1
ATOM 802 O O . ASP A 1 107 ? 3.830 -12.176 9.459 1.00 68.38 107 ASP A O 1
ATOM 806 N N . ASP A 1 108 ? 4.682 -14.225 9.125 1.00 63.19 108 ASP A N 1
ATOM 807 C CA . ASP A 1 108 ? 6.087 -13.800 9.068 1.00 63.19 108 ASP A CA 1
ATOM 808 C C . ASP A 1 108 ? 6.297 -12.617 8.103 1.00 63.19 108 ASP A C 1
ATOM 810 O O . ASP A 1 108 ? 6.310 -12.758 6.881 1.00 63.19 108 ASP A O 1
ATOM 814 N N . GLY A 1 109 ? 6.478 -11.420 8.669 1.00 64.12 109 GLY A N 1
ATOM 815 C CA . GLY A 1 109 ? 6.690 -10.178 7.922 1.00 64.12 109 GLY A CA 1
ATOM 816 C C . GLY A 1 109 ? 5.512 -9.201 7.937 1.00 64.12 109 GLY A C 1
ATOM 817 O O . GLY A 1 109 ? 5.740 -8.010 7.726 1.00 64.12 109 GLY A O 1
ATOM 818 N N . GLN A 1 110 ? 4.298 -9.627 8.285 1.00 73.62 110 GLN A N 1
ATOM 819 C CA . GLN A 1 110 ? 3.145 -8.737 8.429 1.00 73.62 110 GLN A CA 1
ATOM 820 C C . GLN A 1 110 ? 3.184 -7.914 9.730 1.00 73.62 110 GLN A C 1
ATOM 822 O O . GLN A 1 110 ? 3.719 -8.355 10.750 1.00 73.62 110 GLN A O 1
ATOM 827 N N . PRO A 1 111 ? 2.678 -6.664 9.725 1.00 73.62 111 PRO A N 1
ATOM 828 C CA . PRO A 1 111 ? 2.642 -5.852 10.932 1.00 73.62 111 PRO A CA 1
ATOM 829 C C . PRO A 1 111 ? 1.643 -6.442 11.934 1.00 73.62 111 PRO A C 1
ATOM 831 O O . PRO A 1 111 ? 0.444 -6.510 11.672 1.00 73.62 111 PRO A O 1
ATOM 834 N N . HIS A 1 112 ? 2.135 -6.832 13.109 1.00 83.44 112 HIS A N 1
ATOM 835 C CA . HIS A 1 112 ? 1.271 -7.146 14.244 1.00 83.44 112 HIS A CA 1
ATOM 836 C C . HIS A 1 112 ? 0.671 -5.860 14.812 1.00 83.44 112 HIS A C 1
ATOM 838 O O . HIS A 1 112 ? 1.346 -4.830 14.896 1.00 83.44 112 HIS A O 1
ATOM 844 N N . GLY A 1 113 ? -0.580 -5.928 15.250 1.00 86.75 113 GLY A N 1
ATOM 845 C CA . GLY A 1 113 ? -1.274 -4.775 15.800 1.00 86.75 113 GLY A CA 1
ATOM 846 C C . GLY A 1 113 ? -2.456 -5.161 16.670 1.00 86.75 113 GLY A C 1
ATOM 847 O O . GLY A 1 113 ? -2.901 -6.307 16.686 1.00 86.75 113 GLY A O 1
ATOM 848 N N . VAL A 1 114 ? -2.961 -4.176 17.402 1.00 89.06 114 VAL A N 1
ATOM 849 C CA . VAL A 1 114 ? -4.220 -4.282 18.134 1.00 89.06 114 VAL A CA 1
ATOM 850 C C . VAL A 1 114 ? -5.118 -3.174 17.623 1.00 89.06 114 VAL A C 1
ATOM 852 O O . VAL A 1 114 ? -4.757 -2.001 17.731 1.00 89.06 114 VAL A O 1
ATOM 855 N N . ASP A 1 115 ? -6.269 -3.536 17.069 1.00 90.81 115 ASP A N 1
ATOM 856 C CA . ASP A 1 115 ? -7.303 -2.550 16.798 1.00 90.81 115 ASP A CA 1
ATOM 857 C C . ASP A 1 115 ? -8.063 -2.284 18.087 1.00 90.81 115 ASP A C 1
ATOM 859 O O . ASP A 1 115 ? -8.512 -3.213 18.761 1.00 90.81 115 ASP A O 1
ATOM 863 N N . VAL A 1 116 ? -8.228 -1.007 18.404 1.00 90.00 116 VAL A N 1
ATOM 864 C CA . VAL A 1 116 ? -9.008 -0.554 19.551 1.00 90.00 116 VAL A CA 1
ATOM 865 C C . VAL A 1 116 ? -10.263 0.116 19.017 1.00 90.00 116 VAL A C 1
ATOM 867 O O . VAL A 1 116 ? -10.197 1.197 18.434 1.00 90.00 116 VAL A O 1
ATOM 870 N N . LEU A 1 117 ? -11.408 -0.535 19.193 1.00 89.00 117 LEU A N 1
ATOM 871 C CA . LEU A 1 117 ? -12.705 -0.008 18.797 1.00 89.00 117 LEU A CA 1
ATOM 872 C C . LEU A 1 117 ? -13.374 0.629 20.014 1.00 89.00 117 LEU A C 1
ATOM 874 O O . LEU A 1 117 ? -13.546 -0.002 21.059 1.00 89.00 117 LEU A O 1
ATOM 878 N N . VAL A 1 118 ? -13.770 1.888 19.848 1.00 86.38 118 VAL A N 1
ATOM 879 C CA . VAL A 1 118 ? -14.446 2.700 20.863 1.00 86.38 118 VAL A CA 1
ATOM 880 C C . VAL A 1 118 ? -15.712 3.290 20.231 1.00 86.38 118 VAL A C 1
ATOM 882 O O . VAL A 1 118 ? -15.637 3.760 19.093 1.00 86.38 118 VAL A O 1
ATOM 885 N N . PRO A 1 119 ? -16.872 3.290 20.917 1.00 82.88 119 PRO A N 1
ATOM 886 C CA . PRO A 1 119 ? -18.100 3.866 20.379 1.00 82.88 119 PRO A CA 1
ATOM 887 C C . PRO A 1 119 ? -17.953 5.342 20.005 1.00 82.88 119 PRO A C 1
ATOM 889 O O . PRO A 1 119 ? -17.358 6.140 20.738 1.00 82.88 119 PRO A O 1
ATOM 892 N N . ALA A 1 120 ? -18.578 5.729 18.894 1.00 75.31 120 ALA A N 1
ATOM 893 C CA . ALA A 1 120 ? -18.673 7.126 18.497 1.00 75.31 120 ALA A CA 1
ATOM 894 C C . ALA A 1 120 ? -19.482 7.946 19.524 1.00 75.31 120 ALA A C 1
ATOM 896 O O . ALA A 1 120 ? -20.384 7.445 20.197 1.00 75.31 120 ALA A O 1
ATOM 897 N N . GLY A 1 121 ? -19.152 9.233 19.666 1.00 68.12 121 GLY A N 1
ATOM 898 C CA . GLY A 1 121 ? -19.855 10.139 20.582 1.00 68.12 121 GLY A CA 1
ATOM 899 C C . GLY A 1 121 ? -19.451 10.026 22.057 1.00 68.12 121 GLY A C 1
ATOM 900 O O . GLY A 1 121 ? -19.919 10.820 22.864 1.00 68.12 121 GLY A O 1
ATOM 901 N N . VAL A 1 122 ? -18.533 9.124 22.429 1.00 67.19 122 VAL A N 1
ATOM 902 C CA . VAL A 1 122 ? -17.847 9.149 23.739 1.00 67.19 122 VAL A CA 1
ATOM 903 C C . VAL A 1 122 ? -16.642 10.107 23.670 1.00 67.19 122 VAL A C 1
ATOM 905 O O . VAL A 1 122 ? -15.529 9.755 24.054 1.00 67.19 122 VAL A O 1
ATOM 908 N N . GLY A 1 123 ? -16.833 11.300 23.093 1.00 60.94 123 GLY A N 1
ATOM 909 C CA . GLY A 1 123 ? -15.751 12.170 22.601 1.00 60.94 123 GLY A CA 1
ATOM 910 C C . GLY A 1 123 ? -14.667 12.509 23.631 1.00 60.94 123 GLY A C 1
ATOM 911 O O . GLY A 1 123 ? -13.510 12.680 23.263 1.00 60.94 123 GLY A O 1
ATOM 912 N N . SER A 1 124 ? -15.000 12.518 24.924 1.00 69.62 124 SER A N 1
ATOM 913 C CA . SER A 1 124 ? -14.022 12.668 26.002 1.00 69.62 124 SER A CA 1
ATOM 914 C C . SER A 1 124 ? -13.168 11.410 26.211 1.00 69.62 124 SER A C 1
ATOM 916 O O . SER A 1 124 ? -11.958 11.529 26.354 1.00 69.62 124 SER A O 1
ATOM 918 N N . ALA A 1 125 ? -13.740 10.204 26.175 1.00 74.44 125 ALA A N 1
ATOM 919 C CA . ALA A 1 125 ? -13.012 8.964 26.450 1.00 74.44 125 ALA A CA 1
ATOM 920 C C . ALA A 1 125 ? -12.037 8.576 25.332 1.00 74.44 125 ALA A C 1
ATOM 922 O O . ALA A 1 125 ? -10.910 8.190 25.630 1.00 74.44 125 ALA A O 1
ATOM 923 N N . PHE A 1 126 ? -12.426 8.718 24.057 1.00 81.50 126 PHE A N 1
ATOM 924 C CA . PHE A 1 126 ? -11.507 8.442 22.943 1.00 81.50 126 PHE A CA 1
ATOM 925 C C . PHE A 1 126 ? -10.320 9.410 22.953 1.00 81.50 126 PHE A C 1
ATOM 927 O O . PHE A 1 126 ? -9.172 8.975 22.889 1.00 81.50 126 PHE A O 1
ATOM 934 N N . CYS A 1 127 ? -10.581 10.713 23.099 1.00 83.00 127 CYS A N 1
ATOM 935 C CA . CYS A 1 127 ? -9.523 11.714 23.184 1.00 83.00 127 CYS A CA 1
ATOM 936 C C . CYS A 1 127 ? -8.608 11.465 24.390 1.00 83.00 127 CYS A C 1
ATOM 938 O O . CYS A 1 127 ? -7.390 11.496 24.235 1.00 83.00 127 CYS A O 1
ATOM 940 N N . LYS A 1 128 ? -9.165 11.142 25.567 1.00 83.06 128 LYS A N 1
ATOM 941 C CA . LYS A 1 128 ? -8.381 10.781 26.761 1.00 83.06 128 LYS A CA 1
ATOM 942 C C . LYS A 1 128 ? -7.525 9.539 26.524 1.00 83.06 128 LYS A C 1
ATOM 944 O O . LYS A 1 128 ? -6.338 9.558 26.836 1.00 83.06 128 LYS A O 1
ATOM 949 N N . LEU A 1 129 ? -8.087 8.483 25.935 1.00 84.44 129 LEU A N 1
ATOM 950 C CA . LEU A 1 129 ? -7.355 7.257 25.614 1.00 84.44 129 LEU A CA 1
ATOM 951 C C . LEU A 1 129 ? -6.209 7.534 24.632 1.00 84.44 129 LEU A C 1
ATOM 953 O O . LEU A 1 129 ? -5.073 7.137 24.881 1.00 84.44 129 LEU A O 1
ATOM 957 N N . TRP A 1 130 ? -6.483 8.274 23.558 1.00 86.31 130 TRP A N 1
ATOM 958 C CA . TRP A 1 130 ? -5.485 8.673 22.568 1.00 86.31 130 TRP A CA 1
ATOM 959 C C . TRP A 1 130 ? -4.350 9.490 23.192 1.00 86.31 130 TRP A C 1
ATOM 961 O O . TRP A 1 130 ? -3.172 9.176 23.006 1.00 86.31 130 TRP A O 1
ATOM 971 N N . VAL A 1 131 ? -4.689 10.523 23.964 1.00 85.75 131 VAL A N 1
ATOM 972 C CA . VAL A 1 131 ? -3.721 11.385 24.654 1.00 85.75 131 VAL A CA 1
ATOM 973 C C . VAL A 1 131 ? -2.886 10.574 25.647 1.00 85.75 131 VAL A C 1
ATOM 975 O O . VAL A 1 131 ? -1.668 10.729 25.690 1.00 85.75 131 VAL A O 1
ATOM 978 N N . ARG A 1 132 ? -3.496 9.630 26.371 1.00 84.00 132 ARG A N 1
ATOM 979 C CA . ARG A 1 132 ? -2.778 8.714 27.268 1.00 84.00 132 ARG A CA 1
ATOM 980 C C . ARG A 1 132 ? -1.808 7.802 26.540 1.00 84.00 132 ARG A C 1
ATOM 982 O O . ARG A 1 132 ? -0.690 7.633 27.013 1.00 84.00 132 ARG A O 1
ATOM 989 N N . CYS A 1 133 ? -2.188 7.242 25.393 1.00 86.06 133 CYS A N 1
ATOM 990 C CA . CYS A 1 133 ? -1.257 6.463 24.579 1.00 86.06 133 CYS A CA 1
ATOM 991 C C . CYS A 1 133 ? -0.036 7.307 24.189 1.00 86.06 133 CYS A C 1
ATOM 993 O O . CYS A 1 133 ? 1.093 6.836 24.313 1.00 86.06 133 CYS A O 1
ATOM 995 N N . ASN A 1 134 ? -0.249 8.566 23.798 1.00 87.94 134 ASN A N 1
ATOM 996 C CA . ASN A 1 134 ? 0.839 9.493 23.481 1.00 87.94 134 ASN A CA 1
ATOM 997 C C . ASN A 1 134 ? 1.728 9.789 24.701 1.00 87.94 134 ASN A C 1
ATOM 999 O O . ASN A 1 134 ? 2.951 9.709 24.596 1.00 87.94 134 ASN A O 1
ATOM 1003 N N . PHE A 1 135 ? 1.141 10.053 25.873 1.00 85.00 135 PHE A N 1
ATOM 1004 C CA . PHE A 1 135 ? 1.902 10.260 27.113 1.00 85.00 135 PHE A CA 1
ATOM 1005 C C . PHE A 1 135 ? 2.654 9.010 27.583 1.00 85.00 135 PHE A C 1
ATOM 1007 O O . PHE A 1 135 ? 3.730 9.128 28.164 1.00 85.00 135 PHE A O 1
ATOM 1014 N N . ALA A 1 136 ? 2.147 7.816 27.273 1.00 85.00 136 ALA A N 1
ATOM 1015 C CA . ALA A 1 136 ? 2.846 6.551 27.488 1.00 85.00 136 ALA A CA 1
ATOM 1016 C C . ALA A 1 136 ? 3.984 6.296 26.473 1.00 85.00 136 ALA A C 1
ATOM 1018 O O . ALA A 1 136 ? 4.614 5.240 26.511 1.00 85.00 136 ALA A O 1
ATOM 1019 N N . GLY A 1 137 ? 4.255 7.237 25.560 1.00 85.75 137 GLY A N 1
ATOM 1020 C CA . GLY A 1 137 ? 5.333 7.156 24.574 1.00 85.75 137 GLY A CA 1
ATOM 1021 C C . GLY A 1 137 ? 4.934 6.532 23.235 1.00 85.75 137 GLY A C 1
ATOM 1022 O O . GLY A 1 137 ? 5.806 6.315 22.388 1.00 85.75 137 GLY A O 1
ATOM 1023 N N . ALA A 1 138 ? 3.647 6.247 23.005 1.00 89.19 138 ALA A N 1
ATOM 1024 C CA . ALA A 1 138 ? 3.186 5.840 21.683 1.00 89.19 138 ALA A CA 1
ATOM 1025 C C . ALA A 1 138 ? 3.343 7.001 20.695 1.00 89.19 138 ALA A C 1
ATOM 1027 O O . ALA A 1 138 ? 3.067 8.156 21.015 1.00 89.19 138 ALA A O 1
ATOM 1028 N N . ARG A 1 139 ? 3.775 6.687 19.473 1.00 90.81 139 ARG A N 1
ATOM 1029 C CA . ARG A 1 139 ? 3.876 7.663 18.386 1.00 90.81 139 ARG A CA 1
ATOM 1030 C C . ARG A 1 139 ? 2.696 7.510 17.447 1.00 90.81 139 ARG A C 1
ATOM 1032 O O . ARG A 1 139 ? 2.297 6.395 17.117 1.00 90.81 139 ARG A O 1
ATOM 1039 N N . THR A 1 140 ? 2.166 8.638 17.005 1.00 91.75 140 THR A N 1
ATOM 1040 C CA . THR A 1 140 ? 1.075 8.676 16.040 1.00 91.75 140 THR A CA 1
ATOM 1041 C C . THR A 1 140 ? 1.633 8.456 14.643 1.00 91.75 140 THR A C 1
ATOM 1043 O O . THR A 1 140 ? 2.681 8.990 14.282 1.00 91.75 140 THR A O 1
ATOM 1046 N N . LEU A 1 141 ? 0.943 7.622 13.872 1.00 92.94 141 LEU A N 1
ATOM 1047 C CA . LEU A 1 141 ? 1.309 7.312 12.498 1.00 92.94 141 LEU A CA 1
ATOM 1048 C C . LEU A 1 141 ? 0.233 7.851 11.572 1.00 92.94 141 LEU A C 1
ATOM 1050 O O . LEU A 1 141 ? -0.961 7.643 11.794 1.00 92.94 141 LEU A O 1
ATOM 1054 N N . GLY A 1 142 ? 0.669 8.560 10.538 1.00 93.94 142 GLY A N 1
ATOM 1055 C CA . GLY A 1 142 ? -0.210 9.039 9.490 1.00 93.94 142 GLY A CA 1
ATOM 1056 C C . GLY A 1 142 ? -0.394 8.010 8.381 1.00 93.94 142 GLY A C 1
ATOM 1057 O O . GLY A 1 142 ? 0.221 6.944 8.338 1.00 93.94 142 GLY A O 1
ATOM 1058 N N . PHE A 1 143 ? -1.200 8.394 7.396 1.00 91.38 143 PHE A N 1
ATOM 1059 C CA . PHE A 1 143 ? -1.438 7.598 6.194 1.00 91.38 143 PHE A CA 1
ATOM 1060 C C . PHE A 1 143 ? -0.152 7.288 5.408 1.00 91.38 143 PHE A C 1
ATOM 1062 O O . PHE A 1 143 ? 0.032 6.181 4.909 1.00 91.38 143 PHE A O 1
ATOM 1069 N N . ARG A 1 144 ? 0.783 8.247 5.351 1.00 92.12 144 ARG A N 1
ATOM 1070 C CA . ARG A 1 144 ? 2.093 8.051 4.715 1.00 92.12 144 ARG A CA 1
ATOM 1071 C C . ARG A 1 144 ? 2.916 6.979 5.426 1.00 92.12 144 ARG A C 1
ATOM 1073 O O . ARG A 1 144 ? 3.575 6.186 4.761 1.00 92.12 144 ARG A O 1
ATOM 1080 N N . ASP A 1 145 ? 2.885 6.975 6.754 1.00 93.44 145 ASP A N 1
ATOM 1081 C CA . ASP A 1 145 ? 3.687 6.055 7.556 1.00 93.44 145 ASP A CA 1
ATOM 1082 C C . ASP A 1 145 ? 3.109 4.643 7.475 1.00 93.44 145 ASP A C 1
ATOM 1084 O O . ASP A 1 145 ? 3.868 3.696 7.299 1.00 93.44 145 ASP A O 1
ATOM 1088 N N . ARG A 1 146 ? 1.773 4.511 7.453 1.00 91.94 146 ARG A N 1
ATOM 1089 C CA . ARG A 1 146 ? 1.103 3.251 7.104 1.00 91.94 146 ARG A CA 1
ATOM 1090 C C . ARG A 1 146 ? 1.608 2.722 5.761 1.00 91.94 146 ARG A C 1
ATOM 1092 O O . ARG A 1 146 ? 2.135 1.616 5.724 1.00 91.94 146 ARG A O 1
ATOM 1099 N N . LYS A 1 147 ? 1.531 3.514 4.686 1.00 91.25 147 LYS A N 1
ATOM 1100 C CA . LYS A 1 147 ? 2.009 3.073 3.364 1.00 91.25 147 LYS A CA 1
ATOM 1101 C C . LYS A 1 147 ? 3.481 2.638 3.410 1.00 91.25 147 LYS A C 1
ATOM 1103 O O . LYS A 1 147 ? 3.847 1.626 2.821 1.00 91.25 147 LYS A O 1
ATOM 1108 N N . ALA A 1 148 ? 4.327 3.380 4.128 1.00 91.00 148 ALA A N 1
ATOM 1109 C CA . ALA A 1 148 ? 5.738 3.040 4.287 1.00 91.00 148 ALA A CA 1
ATOM 1110 C C . ALA A 1 148 ? 5.948 1.717 5.044 1.00 91.00 148 ALA A C 1
ATOM 1112 O O . ALA A 1 148 ? 6.804 0.937 4.641 1.00 91.00 148 ALA A O 1
ATOM 1113 N N . MET A 1 149 ? 5.163 1.441 6.090 1.00 90.94 149 MET A N 1
ATOM 1114 C CA . MET A 1 149 ? 5.219 0.176 6.834 1.00 90.94 149 MET A CA 1
ATOM 1115 C C . MET A 1 149 ? 4.814 -1.022 5.975 1.00 90.94 149 MET A C 1
ATOM 1117 O O . MET A 1 149 ? 5.469 -2.059 6.038 1.00 90.94 149 MET A O 1
ATOM 1121 N N . PHE A 1 150 ? 3.758 -0.885 5.169 1.00 91.12 150 PHE A N 1
ATOM 1122 C CA . PHE A 1 150 ? 3.325 -1.944 4.255 1.00 91.12 150 PHE A CA 1
ATOM 1123 C C . PHE A 1 150 ? 4.359 -2.182 3.148 1.00 91.12 150 PHE A C 1
ATOM 1125 O O . PHE A 1 150 ? 4.734 -3.326 2.904 1.00 91.12 150 PHE A O 1
ATOM 1132 N N . ALA A 1 151 ? 4.908 -1.116 2.559 1.00 90.69 151 ALA A N 1
ATOM 1133 C CA . ALA A 1 151 ? 5.977 -1.231 1.569 1.00 90.69 151 ALA A CA 1
ATOM 1134 C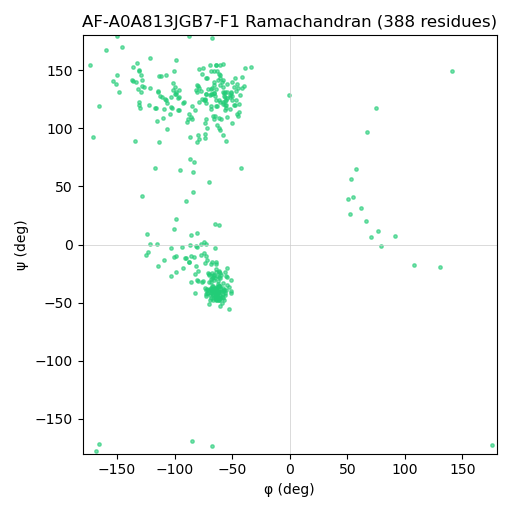 C . ALA A 1 151 ? 7.254 -1.871 2.152 1.00 90.69 151 ALA A C 1
ATOM 1136 O O . ALA A 1 151 ? 7.855 -2.726 1.508 1.00 90.69 151 ALA A O 1
ATOM 1137 N N . ASP A 1 152 ? 7.644 -1.506 3.381 1.00 90.62 152 ASP A N 1
ATOM 1138 C CA . ASP A 1 152 ? 8.797 -2.082 4.095 1.00 90.62 152 ASP A CA 1
ATOM 1139 C C . ASP A 1 152 ? 8.622 -3.582 4.369 1.00 90.62 152 ASP A C 1
ATOM 1141 O O . ASP A 1 152 ? 9.578 -4.353 4.276 1.00 90.62 152 ASP A O 1
ATOM 1145 N N . ALA A 1 153 ? 7.388 -4.000 4.652 1.00 89.19 153 ALA A N 1
ATOM 1146 C CA . ALA A 1 153 ? 6.996 -5.397 4.799 1.00 89.19 153 ALA A CA 1
ATOM 1147 C C . ALA A 1 153 ? 6.754 -6.117 3.458 1.00 89.19 153 ALA A C 1
ATOM 1149 O O . ALA A 1 153 ? 6.473 -7.312 3.458 1.00 89.19 153 ALA A O 1
ATOM 1150 N N . ALA A 1 154 ? 6.868 -5.412 2.328 1.00 90.31 154 ALA A N 1
ATOM 1151 C CA . ALA A 1 154 ? 6.571 -5.921 0.993 1.00 90.31 154 ALA A CA 1
ATOM 1152 C C . ALA A 1 154 ? 5.142 -6.497 0.870 1.00 90.31 154 ALA A C 1
ATOM 1154 O O . ALA A 1 154 ? 4.918 -7.531 0.236 1.00 90.31 154 ALA A O 1
ATOM 1155 N N . LEU A 1 155 ? 4.183 -5.802 1.488 1.00 90.31 155 LEU A N 1
ATOM 1156 C CA . LEU A 1 155 ? 2.762 -6.138 1.504 1.00 90.31 155 LEU A CA 1
ATOM 1157 C C . LEU A 1 155 ? 1.944 -5.124 0.709 1.00 90.31 155 LEU A C 1
ATOM 1159 O O . LEU A 1 155 ? 2.257 -3.931 0.749 1.00 90.31 155 LEU A O 1
ATOM 1163 N N . PRO A 1 156 ? 0.875 -5.569 0.030 1.00 92.06 156 PRO A N 1
ATOM 1164 C CA . PRO A 1 156 ? -0.017 -4.664 -0.675 1.00 92.06 156 PRO A CA 1
ATOM 1165 C C . PRO A 1 156 ? -0.851 -3.836 0.314 1.00 92.06 156 PRO A C 1
ATOM 1167 O O . PRO A 1 156 ? -1.437 -4.381 1.249 1.00 92.06 156 PRO A O 1
ATOM 1170 N N . ASP A 1 157 ? -0.949 -2.526 0.084 1.00 92.81 157 ASP A N 1
ATOM 1171 C CA . ASP A 1 157 ? -1.811 -1.618 0.848 1.00 92.81 157 ASP A CA 1
ATOM 1172 C C . ASP A 1 157 ? -2.976 -1.118 -0.016 1.00 92.81 157 ASP A C 1
ATOM 1174 O O . ASP A 1 157 ? -2.800 -0.591 -1.119 1.00 92.81 157 ASP A O 1
ATOM 1178 N N . PHE A 1 158 ? -4.198 -1.277 0.492 1.00 93.31 158 PHE A N 1
ATOM 1179 C CA . PHE A 1 158 ? -5.402 -0.771 -0.161 1.00 93.31 158 PHE A CA 1
ATOM 1180 C C . PHE A 1 158 ? -5.556 0.735 0.105 1.00 93.31 158 PHE A C 1
ATOM 1182 O O . PHE A 1 158 ? -5.447 1.150 1.263 1.00 93.31 158 PHE A O 1
ATOM 1189 N N . PRO A 1 159 ? -5.867 1.570 -0.907 1.00 94.31 159 PRO A N 1
ATOM 1190 C CA . PRO A 1 159 ? -6.229 1.228 -2.295 1.00 94.31 159 PRO A CA 1
ATOM 1191 C C . PRO A 1 159 ? -5.054 1.211 -3.291 1.00 94.31 159 PRO A C 1
ATOM 1193 O O . PRO A 1 159 ? -5.240 0.922 -4.467 1.00 94.31 159 PRO A O 1
ATOM 1196 N N . PHE A 1 160 ? -3.841 1.546 -2.854 1.00 93.19 160 PHE A N 1
ATOM 1197 C CA . PHE A 1 160 ? -2.723 1.884 -3.738 1.00 93.19 160 PHE A CA 1
ATOM 1198 C C . PHE A 1 160 ? -2.204 0.749 -4.613 1.00 93.19 160 PHE A C 1
ATOM 1200 O O . PHE A 1 160 ? -1.772 1.006 -5.735 1.00 93.19 160 PHE A O 1
ATOM 1207 N N . ASP A 1 161 ? -2.184 -0.465 -4.072 1.00 94.56 161 ASP A N 1
ATOM 1208 C CA . ASP A 1 161 ? -1.600 -1.637 -4.724 1.00 94.56 161 ASP A CA 1
ATOM 1209 C C . ASP A 1 161 ? -2.663 -2.532 -5.368 1.00 94.56 161 ASP A C 1
ATOM 1211 O O . ASP A 1 161 ? -2.358 -3.665 -5.730 1.00 94.56 161 ASP A O 1
ATOM 1215 N N . PHE A 1 162 ? -3.897 -2.030 -5.502 1.00 94.81 162 PHE A N 1
ATOM 1216 C CA . PHE A 1 162 ? -5.077 -2.753 -5.986 1.00 94.81 162 PHE A CA 1
ATOM 1217 C C . PHE A 1 162 ? -5.621 -2.147 -7.290 1.00 94.81 162 PHE A C 1
ATOM 1219 O O . PHE A 1 162 ? -6.725 -1.588 -7.289 1.00 94.81 162 PHE A O 1
ATOM 1226 N N . PRO A 1 163 ? -4.860 -2.221 -8.403 1.00 93.44 163 PRO A N 1
ATOM 1227 C CA . PRO A 1 163 ? -5.245 -1.622 -9.684 1.00 93.44 163 PRO A CA 1
ATOM 1228 C C . PRO A 1 163 ? -6.509 -2.239 -10.303 1.00 93.44 163 PRO A C 1
ATOM 1230 O O . PRO A 1 163 ? -7.094 -1.649 -11.201 1.00 93.44 163 PRO A O 1
ATOM 1233 N N . GLU A 1 164 ? -6.938 -3.406 -9.826 1.00 90.19 164 GLU A N 1
ATOM 1234 C CA . GLU A 1 164 ? -8.179 -4.068 -10.227 1.00 90.19 164 GLU A CA 1
ATOM 1235 C C . GLU A 1 164 ? -9.445 -3.402 -9.653 1.00 90.19 164 GLU A C 1
ATOM 1237 O O . GLU A 1 164 ? -10.557 -3.676 -10.103 1.00 90.19 164 GLU A O 1
ATOM 1242 N N . THR A 1 165 ? -9.300 -2.541 -8.640 1.00 92.50 165 THR A N 1
ATOM 1243 C CA . THR A 1 165 ? -10.427 -1.898 -7.949 1.00 92.50 165 THR A CA 1
ATOM 1244 C C . THR A 1 165 ? -10.654 -0.470 -8.439 1.00 92.50 165 THR A C 1
ATOM 1246 O O . THR A 1 165 ? -9.700 0.248 -8.728 1.00 92.50 165 THR A O 1
ATOM 1249 N N . ALA A 1 166 ? -11.909 -0.005 -8.421 1.00 93.00 166 ALA A N 1
ATOM 1250 C CA . ALA A 1 166 ? -12.242 1.388 -8.750 1.00 93.00 166 ALA A CA 1
ATOM 1251 C C . ALA A 1 166 ? -11.520 2.404 -7.839 1.00 93.00 166 ALA A C 1
ATOM 1253 O O . ALA A 1 166 ? -11.134 3.488 -8.270 1.00 93.00 166 ALA A O 1
ATOM 1254 N N . ALA A 1 167 ? -11.290 2.042 -6.570 1.00 94.50 167 ALA A N 1
ATOM 1255 C CA . ALA A 1 167 ? -10.524 2.871 -5.643 1.00 94.50 167 ALA A CA 1
ATOM 1256 C C . ALA A 1 167 ? -9.041 2.963 -6.039 1.00 94.50 167 ALA A C 1
ATOM 1258 O O . ALA A 1 167 ? -8.442 4.033 -5.936 1.00 94.50 167 ALA A O 1
ATOM 1259 N N . GLY A 1 168 ? -8.451 1.856 -6.498 1.00 93.94 168 GLY A N 1
ATOM 1260 C CA . GLY A 1 168 ? -7.074 1.832 -6.986 1.00 93.94 168 GLY A CA 1
ATOM 1261 C C . GLY A 1 168 ? -6.896 2.597 -8.293 1.00 93.94 168 GLY A C 1
ATOM 1262 O O . GLY A 1 168 ? -5.914 3.322 -8.432 1.00 93.94 168 GLY A O 1
ATOM 1263 N N . GLU A 1 169 ? -7.859 2.504 -9.209 1.00 92.69 169 GLU A N 1
ATOM 1264 C CA . GLU A 1 169 ? -7.900 3.291 -10.448 1.00 92.69 169 GLU A CA 1
ATOM 1265 C C . GLU A 1 169 ? -7.967 4.794 -10.154 1.00 92.69 169 GLU A C 1
ATOM 1267 O O . GLU A 1 169 ? -7.075 5.537 -10.561 1.00 92.69 169 GLU A O 1
ATOM 1272 N N . SER A 1 170 ? -8.927 5.232 -9.332 1.00 94.56 170 SER A N 1
ATOM 1273 C CA . SER A 1 170 ? -9.060 6.641 -8.936 1.00 94.56 170 SER A CA 1
ATOM 1274 C C . SER A 1 170 ? -7.798 7.184 -8.243 1.00 94.56 170 SER A C 1
ATOM 1276 O O . SER A 1 170 ? -7.347 8.304 -8.509 1.00 94.56 170 SER A O 1
ATOM 1278 N N . GLU A 1 171 ? -7.162 6.383 -7.382 1.00 94.69 171 GLU A N 1
ATOM 1279 C CA . GLU A 1 171 ? -5.905 6.765 -6.736 1.00 94.69 171 GLU A CA 1
ATOM 1280 C C . GLU A 1 171 ? -4.733 6.812 -7.733 1.00 94.69 171 GLU A C 1
ATOM 1282 O O . GLU A 1 171 ? -3.883 7.706 -7.650 1.00 94.69 171 GLU A O 1
ATOM 1287 N N . ALA A 1 172 ? -4.677 5.889 -8.698 1.00 93.25 172 ALA A N 1
ATOM 1288 C CA . ALA A 1 172 ? -3.677 5.885 -9.762 1.00 93.25 172 ALA A CA 1
ATOM 1289 C C . ALA A 1 172 ? -3.819 7.113 -10.673 1.00 93.25 172 ALA A C 1
ATOM 1291 O O . ALA A 1 172 ? -2.817 7.772 -10.952 1.00 93.25 172 ALA A O 1
ATOM 1292 N N . GLU A 1 173 ? -5.040 7.482 -11.057 1.00 94.31 173 GLU A N 1
ATOM 1293 C CA . GLU A 1 173 ? -5.341 8.696 -11.822 1.00 94.31 173 GLU A CA 1
ATOM 1294 C C . GLU A 1 173 ? -4.963 9.964 -11.052 1.00 94.31 173 GLU A C 1
ATOM 1296 O O . GLU A 1 173 ? -4.276 10.842 -11.582 1.00 94.31 173 GLU A O 1
ATOM 1301 N N . SER A 1 174 ? -5.318 10.041 -9.764 1.00 95.75 174 SER A N 1
ATOM 1302 C CA . SER A 1 174 ? -4.935 11.159 -8.893 1.00 95.75 174 SER A CA 1
ATOM 1303 C C . SER A 1 174 ? -3.412 11.308 -8.807 1.00 95.75 174 SER A C 1
ATOM 1305 O O . SER A 1 174 ? -2.864 12.413 -8.930 1.00 95.75 174 SER A O 1
ATOM 1307 N N . LYS A 1 175 ? -2.691 10.192 -8.627 1.00 94.75 175 LYS A N 1
ATOM 1308 C CA . LYS A 1 175 ? -1.220 10.167 -8.632 1.00 94.75 175 LYS A CA 1
ATOM 1309 C C . LYS A 1 175 ? -0.652 10.563 -9.992 1.00 94.75 175 LYS A C 1
ATOM 1311 O O . LYS A 1 175 ? 0.317 11.330 -10.025 1.00 94.75 175 LYS A O 1
ATOM 1316 N N . ALA A 1 176 ? -1.244 10.094 -11.086 1.00 96.06 176 ALA A N 1
ATOM 1317 C CA . ALA A 1 176 ? -0.824 10.406 -12.445 1.00 96.06 176 ALA A CA 1
ATOM 1318 C C . ALA A 1 176 ? -0.983 11.898 -12.749 1.00 96.06 176 ALA A C 1
ATOM 1320 O O . ALA A 1 176 ? -0.016 12.528 -13.177 1.00 96.06 176 ALA A O 1
ATOM 1321 N N . GLY A 1 177 ? -2.129 12.497 -12.411 1.00 97.56 177 GLY A N 1
ATOM 1322 C CA . GLY A 1 177 ? -2.372 13.935 -12.544 1.00 97.56 177 GLY A CA 1
ATOM 1323 C C . GLY A 1 177 ? -1.361 14.770 -11.754 1.00 97.56 177 GLY A C 1
ATOM 1324 O O . GLY A 1 177 ? -0.728 15.676 -12.300 1.00 97.56 177 GLY A O 1
ATOM 1325 N N . LYS A 1 178 ? -1.093 14.405 -10.490 1.00 97.38 178 LYS A N 1
ATOM 1326 C CA . LYS A 1 178 ? -0.052 15.051 -9.662 1.00 97.38 178 LYS A CA 1
ATOM 1327 C C . LYS A 1 178 ? 1.357 14.866 -10.240 1.00 97.38 178 LYS A C 1
ATOM 1329 O O . LYS A 1 178 ? 2.209 15.749 -10.107 1.00 97.38 178 LYS A O 1
ATOM 1334 N N . SER A 1 179 ? 1.652 13.710 -10.833 1.00 96.50 179 SER A N 1
ATOM 1335 C CA . SER A 1 179 ? 2.942 13.408 -11.465 1.00 96.50 179 SER A CA 1
ATOM 1336 C C . SER A 1 179 ? 3.146 14.239 -12.733 1.00 96.50 179 SER A C 1
ATOM 1338 O O . SER A 1 179 ? 4.171 14.914 -12.865 1.00 96.50 179 SER A O 1
ATOM 1340 N N . LEU A 1 180 ? 2.137 14.275 -13.603 1.00 96.81 180 LEU A N 1
ATOM 1341 C CA . LEU A 1 180 ? 2.126 15.034 -14.847 1.00 96.81 180 LEU A CA 1
ATOM 1342 C C . LEU A 1 180 ? 2.206 16.540 -14.584 1.00 96.81 180 LEU A C 1
ATOM 1344 O O . LEU A 1 180 ? 3.047 17.215 -15.171 1.00 96.81 180 LEU A O 1
ATOM 1348 N N . PHE A 1 181 ? 1.426 17.056 -13.631 1.00 98.06 181 PHE A N 1
ATOM 1349 C CA . PHE A 1 181 ? 1.491 18.459 -13.221 1.00 98.06 181 PHE A CA 1
ATOM 1350 C C . PHE A 1 181 ? 2.902 18.849 -12.752 1.00 98.06 181 PHE A C 1
ATOM 1352 O O . PHE A 1 181 ? 3.477 19.839 -13.208 1.00 98.06 181 PHE A O 1
ATOM 1359 N N . ARG A 1 182 ? 3.523 18.030 -11.886 1.00 97.69 182 ARG A N 1
ATOM 1360 C CA . ARG A 1 182 ? 4.909 18.256 -11.434 1.00 97.69 182 ARG A CA 1
ATOM 1361 C C . ARG A 1 182 ? 5.918 18.187 -12.581 1.00 97.69 182 ARG A C 1
ATOM 1363 O O . ARG A 1 182 ? 6.923 18.894 -12.528 1.00 97.69 182 ARG A O 1
ATOM 1370 N N . TYR A 1 183 ? 5.679 17.339 -13.578 1.00 97.31 183 TYR A N 1
ATOM 1371 C CA . TYR A 1 183 ? 6.535 17.193 -14.752 1.00 97.31 183 TYR A CA 1
ATOM 1372 C C . TYR A 1 183 ? 6.421 18.384 -15.710 1.00 97.31 183 TYR A C 1
ATOM 1374 O O . TYR A 1 183 ? 7.441 18.913 -16.151 1.00 97.31 183 TYR A O 1
ATOM 1382 N N . GLN A 1 184 ? 5.202 18.851 -15.982 1.00 97.19 184 GLN A N 1
ATOM 1383 C CA . GLN A 1 184 ? 4.935 20.000 -16.848 1.00 97.19 184 GLN A CA 1
ATOM 1384 C C . GLN A 1 184 ? 5.440 21.311 -16.240 1.00 97.19 184 GLN A C 1
ATOM 1386 O O . GLN A 1 184 ? 5.991 22.138 -16.961 1.00 97.19 184 GLN A O 1
ATOM 1391 N N . ARG A 1 185 ? 5.349 21.467 -14.911 1.00 98.12 185 ARG A N 1
ATOM 1392 C CA . ARG A 1 185 ? 5.882 22.637 -14.192 1.00 98.12 185 ARG A CA 1
ATOM 1393 C C . ARG A 1 185 ? 7.408 22.756 -14.279 1.00 98.12 185 ARG A C 1
ATOM 1395 O O . ARG A 1 185 ? 7.956 23.834 -14.071 1.00 98.12 185 ARG A O 1
ATOM 1402 N N . ARG A 1 186 ? 8.122 21.652 -14.526 1.00 97.44 186 ARG A N 1
ATOM 1403 C CA . ARG A 1 186 ? 9.583 21.670 -14.678 1.00 97.44 186 ARG A CA 1
ATOM 1404 C C . ARG A 1 186 ? 9.943 22.104 -16.105 1.00 97.44 186 ARG A C 1
ATOM 1406 O O . ARG A 1 186 ? 9.394 21.542 -17.054 1.00 97.44 186 ARG A O 1
ATOM 1413 N N . PRO A 1 187 ? 10.893 23.040 -16.283 1.00 97.69 187 PRO A N 1
ATOM 1414 C CA . PRO A 1 187 ? 11.310 23.462 -17.615 1.00 97.69 187 PRO A CA 1
ATOM 1415 C C . PRO A 1 187 ? 11.962 22.298 -18.386 1.00 97.69 187 PRO A C 1
ATOM 1417 O O . PRO A 1 187 ? 12.535 21.400 -17.755 1.00 97.69 187 PRO A O 1
ATOM 1420 N N . PRO A 1 188 ? 11.934 22.307 -19.736 1.00 96.56 188 PRO A N 1
ATOM 1421 C CA . PRO A 1 188 ? 12.394 21.189 -20.566 1.00 96.56 188 PRO A CA 1
ATOM 1422 C C . PRO A 1 188 ? 13.796 20.665 -20.228 1.00 96.56 188 PRO A C 1
ATOM 1424 O O . PRO A 1 188 ? 13.986 19.460 -20.124 1.00 96.56 188 PRO A O 1
ATOM 1427 N N . ALA A 1 189 ? 14.758 21.552 -19.957 1.00 96.19 189 ALA A N 1
ATOM 1428 C CA . ALA A 1 189 ? 16.135 21.173 -19.626 1.00 96.19 189 ALA A CA 1
ATOM 1429 C C . ALA A 1 189 ? 16.313 20.554 -18.221 1.00 96.19 189 ALA A C 1
ATOM 1431 O O . ALA A 1 189 ? 17.394 20.071 -17.891 1.00 96.19 189 ALA A O 1
ATOM 1432 N N . LYS A 1 190 ? 15.288 20.602 -17.359 1.00 96.88 190 LYS A N 1
ATOM 1433 C CA . LYS A 1 190 ? 15.331 20.106 -15.968 1.00 96.88 190 LYS A CA 1
ATOM 1434 C C . LYS A 1 190 ? 14.394 18.924 -15.720 1.00 96.88 190 LYS A C 1
ATOM 1436 O O . LYS A 1 190 ? 14.322 18.433 -14.592 1.00 96.88 190 LYS A O 1
ATOM 1441 N N . ARG A 1 191 ? 13.663 18.468 -16.739 1.00 96.06 191 ARG A N 1
ATOM 1442 C CA . ARG A 1 191 ? 12.801 17.285 -16.654 1.00 96.06 191 ARG A CA 1
ATOM 1443 C C . ARG A 1 191 ? 13.413 16.112 -17.431 1.00 96.06 191 ARG A C 1
ATOM 1445 O O . ARG A 1 191 ? 14.060 16.348 -18.448 1.00 96.06 191 ARG A O 1
ATOM 1452 N N . PRO A 1 192 ? 13.240 14.861 -16.967 1.00 95.25 192 PRO A N 1
ATOM 1453 C CA . PRO A 1 192 ? 13.687 13.689 -17.716 1.00 95.25 192 PRO A CA 1
ATOM 1454 C C . PRO A 1 192 ? 12.986 13.617 -19.072 1.00 95.25 192 PRO A C 1
ATOM 1456 O O . PRO A 1 192 ? 11.778 13.812 -19.141 1.00 95.25 192 PRO A O 1
ATOM 1459 N N . ASN A 1 193 ? 13.707 13.302 -20.145 1.00 95.00 193 ASN A N 1
ATOM 1460 C CA . ASN A 1 193 ? 13.068 13.059 -21.434 1.00 95.00 193 ASN A CA 1
ATOM 1461 C C . ASN A 1 193 ? 12.650 11.585 -21.533 1.00 95.00 193 ASN A C 1
ATOM 1463 O O . ASN A 1 193 ? 13.442 10.736 -21.935 1.00 95.00 193 ASN A O 1
ATOM 1467 N N . PHE A 1 194 ? 11.407 11.284 -21.151 1.00 93.12 194 PHE A N 1
ATOM 1468 C CA . PHE A 1 194 ? 10.883 9.914 -21.162 1.00 93.12 194 PHE A CA 1
ATOM 1469 C C . PHE A 1 194 ? 10.817 9.288 -22.563 1.00 93.12 194 PHE A C 1
ATOM 1471 O O . PHE A 1 194 ? 10.962 8.073 -22.672 1.00 93.12 194 PHE A O 1
ATOM 1478 N N . GLY A 1 195 ? 10.677 10.099 -23.620 1.00 89.00 195 GLY A N 1
ATOM 1479 C CA . GLY A 1 195 ? 10.687 9.621 -25.005 1.00 89.00 195 GLY A CA 1
ATOM 1480 C C . GLY A 1 195 ? 12.061 9.100 -25.423 1.00 89.00 195 GLY A C 1
ATOM 1481 O O . GLY A 1 195 ? 12.171 7.993 -25.937 1.00 89.00 195 GLY A O 1
ATOM 1482 N N . LEU A 1 196 ? 13.127 9.844 -25.105 1.00 90.69 196 LEU A N 1
ATOM 1483 C CA . LEU A 1 196 ? 14.504 9.388 -25.350 1.00 90.69 196 LEU A CA 1
ATOM 1484 C C . LEU A 1 196 ? 14.892 8.178 -24.492 1.00 90.69 196 LEU A C 1
ATOM 1486 O O . LEU A 1 196 ? 15.744 7.390 -24.888 1.00 90.69 196 LEU A O 1
ATOM 1490 N N . LEU A 1 197 ? 14.283 8.039 -23.313 1.00 88.25 197 LEU A N 1
ATOM 1491 C CA . LEU A 1 197 ? 14.520 6.917 -22.404 1.00 88.25 197 LEU A CA 1
ATOM 1492 C C . LEU A 1 197 ? 13.633 5.696 -22.701 1.00 88.25 197 LEU A C 1
ATOM 1494 O O . LEU A 1 197 ? 13.751 4.703 -21.988 1.00 88.25 197 LEU A O 1
ATOM 1498 N N . ALA A 1 198 ? 12.760 5.765 -23.715 1.00 88.19 198 ALA A N 1
ATOM 1499 C CA . ALA A 1 198 ? 11.811 4.710 -24.079 1.00 88.19 198 ALA A CA 1
ATOM 1500 C C . ALA A 1 198 ? 10.973 4.196 -22.884 1.00 88.19 198 ALA A C 1
ATOM 1502 O O . ALA A 1 198 ? 10.721 3.000 -22.747 1.00 88.19 198 ALA A O 1
ATOM 1503 N N . VAL A 1 199 ? 10.550 5.104 -21.995 1.00 88.50 199 VAL A N 1
ATOM 1504 C CA . VAL A 1 199 ? 9.757 4.761 -20.804 1.00 88.50 199 VAL A CA 1
ATOM 1505 C C . VAL A 1 199 ? 8.272 4.758 -21.155 1.00 88.50 199 VAL A C 1
ATOM 1507 O O . VAL A 1 199 ? 7.681 5.810 -21.401 1.00 88.50 199 VAL A O 1
ATOM 1510 N N . ALA A 1 200 ? 7.657 3.578 -21.137 1.00 87.31 200 ALA A N 1
ATOM 1511 C CA . ALA A 1 200 ? 6.224 3.421 -21.358 1.00 87.31 200 ALA A CA 1
ATOM 1512 C C . ALA A 1 200 ? 5.417 3.893 -20.134 1.00 87.31 200 ALA A C 1
ATOM 1514 O O . ALA A 1 200 ? 5.653 3.416 -19.028 1.00 87.31 200 ALA A O 1
ATOM 1515 N N . GLY A 1 201 ? 4.461 4.808 -20.311 1.00 88.56 201 GLY A N 1
ATOM 1516 C CA . GLY A 1 201 ? 3.589 5.268 -19.217 1.00 88.56 201 GLY A CA 1
ATOM 1517 C C . GLY A 1 201 ? 4.346 5.856 -18.009 1.00 88.56 201 GLY A C 1
ATOM 1518 O O . GLY A 1 201 ? 4.280 5.305 -16.915 1.00 88.56 201 GLY A O 1
ATOM 1519 N N . PRO A 1 202 ? 5.066 6.987 -18.144 1.00 93.44 202 PRO A N 1
ATOM 1520 C CA . PRO A 1 202 ? 5.911 7.523 -17.065 1.00 93.44 202 PRO A CA 1
ATOM 1521 C C . PRO A 1 202 ? 5.143 8.047 -15.838 1.00 93.44 202 PRO A C 1
ATOM 1523 O O . PRO A 1 202 ? 5.742 8.299 -14.792 1.00 93.44 202 PRO A O 1
ATOM 1526 N N . HIS A 1 203 ? 3.833 8.268 -15.965 1.00 95.25 203 HIS A N 1
ATOM 1527 C CA . HIS A 1 203 ? 2.993 8.841 -14.909 1.00 95.25 203 HIS A CA 1
ATOM 1528 C C . HIS A 1 203 ? 1.932 7.873 -14.378 1.00 95.25 203 HIS A C 1
ATOM 1530 O O . HIS A 1 203 ? 1.426 8.104 -13.283 1.00 95.25 203 HIS A O 1
ATOM 1536 N N . ALA A 1 204 ? 1.615 6.816 -15.126 1.00 93.56 204 ALA A N 1
ATOM 1537 C CA . ALA A 1 204 ? 0.590 5.834 -14.802 1.00 93.56 204 ALA A CA 1
ATOM 1538 C C . ALA A 1 204 ? 0.982 4.468 -15.387 1.00 93.56 204 ALA A C 1
ATOM 1540 O O . ALA A 1 204 ? 1.574 4.429 -16.470 1.00 93.56 204 ALA A O 1
ATOM 1541 N N . PRO A 1 205 ? 0.646 3.357 -14.712 1.00 91.50 205 PRO A N 1
ATOM 1542 C CA . PRO A 1 205 ? 0.957 2.025 -15.208 1.00 91.50 205 PRO A CA 1
ATOM 1543 C C . PRO A 1 205 ? 0.119 1.725 -16.456 1.00 91.50 205 PRO A C 1
ATOM 1545 O O . PRO A 1 205 ? -1.108 1.664 -16.411 1.00 91.50 205 PRO A O 1
ATOM 1548 N N . ALA A 1 206 ? 0.788 1.533 -17.590 1.00 91.00 206 ALA A N 1
ATOM 1549 C CA . ALA A 1 206 ? 0.147 1.175 -18.850 1.00 91.00 206 ALA A CA 1
ATOM 1550 C C . ALA A 1 206 ? -0.095 -0.342 -18.905 1.00 91.00 206 ALA A C 1
ATOM 1552 O O . ALA A 1 206 ? 0.586 -1.060 -19.634 1.00 91.00 206 ALA A O 1
ATOM 1553 N N . TRP A 1 207 ? -1.040 -0.835 -18.098 1.00 90.56 207 TRP A N 1
ATOM 1554 C CA . TRP A 1 207 ? -1.289 -2.272 -17.912 1.00 90.56 207 TRP A CA 1
ATOM 1555 C C . TRP A 1 207 ? -1.533 -3.031 -19.223 1.00 90.56 207 TRP A C 1
ATOM 1557 O O . TRP A 1 207 ? -1.055 -4.151 -19.371 1.00 90.56 207 TRP A O 1
ATOM 1567 N N . HIS A 1 208 ? -2.184 -2.404 -20.205 1.00 88.06 208 HIS A N 1
ATOM 1568 C CA . HIS A 1 208 ? -2.426 -2.988 -21.529 1.00 88.06 208 HIS A CA 1
ATOM 1569 C C . HIS A 1 208 ? -1.139 -3.340 -22.299 1.00 88.06 208 HIS A C 1
ATOM 1571 O O . HIS A 1 208 ? -1.175 -4.221 -23.145 1.00 88.06 208 HIS A O 1
ATOM 1577 N N . LEU A 1 209 ? -0.005 -2.685 -22.011 1.00 88.12 209 LEU A N 1
ATOM 1578 C CA . LEU A 1 209 ? 1.290 -2.999 -22.636 1.00 88.12 209 LEU A CA 1
ATOM 1579 C C . LEU A 1 209 ? 1.974 -4.219 -22.017 1.00 88.12 209 LEU A C 1
ATOM 1581 O O . LEU A 1 209 ? 2.861 -4.797 -22.635 1.00 88.12 209 LEU A O 1
ATOM 1585 N N . ALA A 1 210 ? 1.617 -4.553 -20.776 1.00 87.06 210 ALA A N 1
ATOM 1586 C CA . ALA A 1 210 ? 2.116 -5.735 -20.083 1.00 87.06 210 ALA A CA 1
ATOM 1587 C C . ALA A 1 210 ? 1.193 -6.947 -20.282 1.00 87.06 210 ALA A C 1
ATOM 1589 O O . ALA A 1 210 ? 1.626 -8.079 -20.086 1.00 87.06 210 ALA A O 1
ATOM 1590 N N . ALA A 1 211 ? -0.070 -6.715 -20.647 1.00 83.25 211 ALA A N 1
ATOM 1591 C CA . ALA A 1 211 ? -1.013 -7.768 -20.984 1.00 83.25 211 ALA A CA 1
ATOM 1592 C C . ALA A 1 211 ? -0.588 -8.460 -22.284 1.00 83.25 211 ALA A C 1
ATOM 1594 O O . ALA A 1 211 ? -0.235 -7.806 -23.263 1.00 83.25 211 ALA A O 1
ATOM 1595 N N . ALA A 1 212 ? -0.622 -9.787 -22.291 1.00 67.25 212 ALA A N 1
ATOM 1596 C CA . ALA A 1 212 ? -0.183 -10.565 -23.440 1.00 67.25 212 ALA A CA 1
ATOM 1597 C C . ALA A 1 212 ? -1.242 -10.651 -24.552 1.00 67.25 212 ALA A C 1
ATOM 1599 O O . ALA A 1 212 ? -0.898 -10.660 -25.734 1.00 67.25 212 ALA A O 1
ATOM 1600 N N . SER A 1 213 ? -2.530 -10.608 -24.195 1.00 62.62 213 SER A N 1
ATOM 1601 C CA . SER A 1 213 ? -3.614 -10.373 -25.147 1.00 62.62 213 SER A CA 1
ATOM 1602 C C . SER A 1 213 ? -3.940 -8.874 -25.211 1.00 62.62 213 SER A C 1
ATOM 1604 O O . SER A 1 213 ? -4.314 -8.306 -24.176 1.00 62.62 213 SER A O 1
ATOM 1606 N N . PRO A 1 214 ? -3.863 -8.217 -26.384 1.00 58.22 214 PRO A N 1
ATOM 1607 C CA . PRO A 1 214 ? -4.366 -6.857 -26.515 1.00 58.22 214 PRO A CA 1
ATOM 1608 C C . PRO A 1 214 ? -5.871 -6.832 -26.193 1.00 58.22 214 PRO A C 1
ATOM 1610 O O . PRO A 1 214 ? -6.572 -7.809 -26.484 1.00 58.22 214 PRO A O 1
ATOM 1613 N N . PRO A 1 215 ? -6.390 -5.748 -25.585 1.00 58.94 215 PRO A N 1
ATOM 1614 C CA . PRO A 1 215 ? -7.820 -5.613 -25.347 1.00 58.94 215 PRO A CA 1
ATOM 1615 C C . PRO A 1 215 ? -8.573 -5.793 -26.668 1.00 58.94 215 PRO A C 1
ATOM 1617 O O . PRO A 1 215 ? -8.263 -5.148 -27.669 1.00 58.94 215 PRO A O 1
ATOM 1620 N N . ARG A 1 216 ? -9.542 -6.716 -26.669 1.00 56.84 216 ARG A N 1
ATOM 1621 C CA . ARG A 1 216 ? -10.316 -7.110 -27.858 1.00 56.84 216 ARG A CA 1
ATOM 1622 C C . ARG A 1 216 ? -11.165 -5.960 -28.415 1.00 56.84 216 ARG A C 1
ATOM 1624 O O . ARG A 1 216 ? -11.579 -6.031 -29.566 1.00 56.84 216 ARG A O 1
ATOM 1631 N N . GLU A 1 217 ? -11.375 -4.906 -27.622 1.00 56.66 217 GLU A N 1
ATOM 1632 C CA . GLU A 1 217 ? -12.099 -3.697 -28.007 1.00 56.66 217 GLU A CA 1
ATOM 1633 C C . GLU A 1 217 ? -11.322 -2.422 -27.622 1.00 56.66 217 GLU A C 1
ATOM 1635 O O . GLU A 1 217 ? -10.834 -2.315 -26.495 1.00 56.66 217 GLU A O 1
ATOM 1640 N N . PRO A 1 218 ? -11.203 -1.431 -28.526 1.00 52.28 218 PRO A N 1
ATOM 1641 C CA . PRO A 1 218 ? -10.357 -0.250 -28.333 1.00 52.28 218 PRO A CA 1
ATOM 1642 C C . PRO A 1 218 ? -10.966 0.868 -27.459 1.00 52.28 218 PRO A C 1
ATOM 1644 O O . PRO A 1 218 ? -10.407 1.962 -27.426 1.00 52.28 218 PRO A O 1
ATOM 1647 N N . ALA A 1 219 ? -12.094 0.646 -26.772 1.00 49.69 219 ALA A N 1
ATOM 1648 C CA . ALA A 1 219 ? -12.879 1.736 -26.171 1.00 49.69 219 ALA A CA 1
ATOM 1649 C C . ALA A 1 219 ? -13.167 1.616 -24.662 1.00 49.69 219 ALA A C 1
ATOM 1651 O O . ALA A 1 219 ? -13.651 2.578 -24.071 1.00 49.69 219 ALA A O 1
ATOM 1652 N N . THR A 1 220 ? -12.876 0.483 -24.018 1.00 56.31 220 THR A N 1
ATOM 1653 C CA . THR A 1 220 ? -13.140 0.300 -22.581 1.00 56.31 220 THR A CA 1
ATOM 1654 C C . THR A 1 220 ? -11.852 0.470 -21.780 1.00 56.31 220 THR A C 1
ATOM 1656 O O . THR A 1 220 ? -10.821 -0.099 -22.138 1.00 56.31 220 THR A O 1
ATOM 1659 N N . GLU A 1 221 ? -11.905 1.253 -20.699 1.00 67.81 221 GLU A N 1
ATOM 1660 C CA . GLU A 1 221 ? -10.834 1.382 -19.703 1.00 67.81 221 GLU A CA 1
ATOM 1661 C C . GLU A 1 221 ? -10.284 -0.007 -19.344 1.00 67.81 221 GLU A C 1
ATOM 1663 O O . GLU A 1 221 ? -10.975 -0.844 -18.759 1.00 67.81 221 GLU A O 1
ATOM 1668 N N . PHE A 1 222 ? -9.045 -0.293 -19.757 1.00 77.44 222 PHE A N 1
ATOM 1669 C CA . PHE A 1 222 ? -8.422 -1.583 -19.483 1.00 77.44 222 PHE A CA 1
ATOM 1670 C C . PHE A 1 222 ? -8.071 -1.665 -17.998 1.00 77.44 222 PHE A C 1
ATOM 1672 O O . PHE A 1 222 ? -7.042 -1.141 -17.559 1.00 77.44 222 PHE A O 1
ATOM 1679 N N . ARG A 1 223 ? -8.917 -2.352 -17.230 1.00 84.00 223 ARG A N 1
ATOM 1680 C CA . ARG A 1 223 ? -8.654 -2.663 -15.824 1.00 84.00 223 ARG A CA 1
ATOM 1681 C C . ARG A 1 223 ? -7.958 -4.016 -15.712 1.00 84.00 223 ARG A C 1
ATOM 1683 O O . ARG A 1 223 ? -8.503 -5.020 -16.178 1.00 84.00 223 ARG A O 1
ATOM 1690 N N . PRO A 1 224 ? -6.762 -4.081 -15.106 1.00 86.94 224 PRO A N 1
ATOM 1691 C CA . PRO A 1 224 ? -6.068 -5.348 -14.946 1.00 86.94 224 PRO A CA 1
ATOM 1692 C C . PRO A 1 224 ? -6.830 -6.237 -13.961 1.00 86.94 224 PRO A C 1
ATOM 1694 O O . PRO A 1 224 ? -7.136 -5.824 -12.846 1.00 86.94 224 PRO A O 1
ATOM 1697 N N . SER A 1 225 ? -7.092 -7.484 -14.346 1.00 88.00 225 SER A N 1
ATOM 1698 C CA . SER A 1 225 ? -7.543 -8.512 -13.406 1.00 88.00 225 SER A CA 1
ATOM 1699 C C . SER A 1 225 ? -6.323 -9.143 -12.739 1.00 88.00 225 SER A C 1
ATOM 1701 O O . SER A 1 225 ? -5.558 -9.855 -13.395 1.00 88.00 225 SER A O 1
ATOM 1703 N N . VAL A 1 226 ? -6.112 -8.837 -11.455 1.00 89.31 226 VAL A N 1
ATOM 1704 C CA . VAL A 1 226 ? -4.970 -9.321 -10.668 1.00 89.31 226 VAL A CA 1
ATOM 1705 C C . VAL A 1 226 ? -5.413 -10.454 -9.746 1.00 89.31 226 VAL A C 1
ATOM 1707 O O . VAL A 1 226 ? -6.225 -10.262 -8.844 1.00 89.31 226 VAL A O 1
ATOM 1710 N N . CYS A 1 227 ? -4.836 -11.639 -9.928 1.00 86.75 227 CYS A N 1
ATOM 1711 C CA . CYS A 1 227 ? -5.007 -12.755 -9.012 1.00 86.75 227 CYS A CA 1
ATOM 1712 C C . CYS A 1 227 ? -4.162 -12.550 -7.760 1.00 86.75 227 CYS A C 1
ATOM 1714 O O . CYS A 1 227 ? -2.939 -12.395 -7.833 1.00 86.75 227 CYS A O 1
ATOM 1716 N N . ARG A 1 228 ? -4.819 -12.604 -6.604 1.00 85.12 228 ARG A N 1
ATOM 1717 C CA . ARG A 1 228 ? -4.181 -12.608 -5.288 1.00 85.12 228 ARG A CA 1
ATOM 1718 C C . ARG A 1 228 ? -4.476 -13.954 -4.638 1.00 85.12 228 ARG A C 1
ATOM 1720 O O . ARG A 1 228 ? -5.615 -14.151 -4.221 1.00 85.12 228 ARG A O 1
ATOM 1727 N N . PRO A 1 229 ? -3.502 -14.872 -4.542 1.00 70.75 229 PRO A N 1
ATOM 1728 C CA . PRO A 1 229 ? -3.731 -16.218 -4.018 1.00 70.75 229 PRO A CA 1
ATOM 1729 C C . PRO A 1 229 ? -4.359 -16.225 -2.620 1.00 70.75 229 PRO A C 1
ATOM 1731 O O . PRO A 1 229 ? -5.273 -17.001 -2.365 1.00 70.75 229 PRO A O 1
ATOM 1734 N N . GLU A 1 230 ? -3.936 -15.308 -1.746 1.00 68.06 230 GLU A N 1
ATOM 1735 C CA . GLU A 1 230 ? -4.498 -15.141 -0.398 1.00 68.06 230 GLU A CA 1
ATOM 1736 C C . GLU A 1 230 ? -5.993 -14.791 -0.441 1.00 68.06 230 GLU A C 1
ATOM 1738 O O . GLU A 1 230 ? -6.806 -15.381 0.269 1.00 68.06 230 GLU A O 1
ATOM 1743 N N . LEU A 1 231 ? -6.381 -13.876 -1.333 1.00 62.84 231 LEU A N 1
ATOM 1744 C CA . LEU A 1 231 ? -7.775 -13.478 -1.510 1.00 62.84 231 LEU A CA 1
ATOM 1745 C C . LEU A 1 231 ? -8.590 -14.580 -2.203 1.00 62.84 231 LEU A C 1
ATOM 1747 O O . LEU A 1 231 ? -9.726 -14.836 -1.816 1.00 62.84 231 LEU A O 1
ATOM 1751 N N . ALA A 1 232 ? -8.011 -15.265 -3.190 1.00 61.78 232 ALA A N 1
ATOM 1752 C CA . ALA A 1 232 ? -8.644 -16.385 -3.883 1.00 61.78 232 ALA A CA 1
ATOM 1753 C C . ALA A 1 232 ? -8.917 -17.562 -2.929 1.00 61.78 232 ALA A C 1
ATOM 1755 O O . ALA A 1 232 ? -9.993 -18.163 -2.980 1.00 61.78 232 ALA A O 1
ATOM 1756 N N . ALA A 1 233 ? -7.987 -17.839 -2.007 1.00 61.94 233 ALA A N 1
ATOM 1757 C CA . ALA A 1 233 ? -8.158 -18.824 -0.944 1.00 61.94 233 ALA A CA 1
ATOM 1758 C C . ALA A 1 233 ? -9.288 -18.429 0.021 1.00 61.94 233 ALA A C 1
ATOM 1760 O O . ALA A 1 233 ? -10.153 -19.257 0.316 1.00 61.94 233 ALA A O 1
ATOM 1761 N N . LEU A 1 234 ? -9.337 -17.160 0.448 1.00 59.34 234 LEU A N 1
ATOM 1762 C CA . LEU A 1 234 ? -10.413 -16.635 1.300 1.00 59.34 234 LEU A CA 1
ATOM 1763 C C . LEU A 1 234 ? -11.788 -16.701 0.621 1.00 59.34 234 LEU A C 1
ATOM 1765 O O . LEU A 1 234 ? -12.776 -17.062 1.256 1.00 59.34 234 LEU A O 1
ATOM 1769 N N . LEU A 1 235 ? -11.852 -16.400 -0.677 1.00 58.81 235 LEU A N 1
ATOM 1770 C CA . LEU A 1 235 ? -13.086 -16.432 -1.464 1.00 58.81 235 LEU A CA 1
ATOM 1771 C C . LEU A 1 235 ? -13.467 -17.842 -1.944 1.00 58.81 235 LEU A C 1
ATOM 1773 O O . LEU A 1 235 ? -14.499 -18.000 -2.594 1.00 58.81 235 LEU A O 1
ATOM 1777 N N . ARG A 1 236 ? -12.654 -18.867 -1.640 1.00 61.41 236 ARG A N 1
ATOM 1778 C CA . ARG A 1 236 ? -12.796 -20.250 -2.141 1.00 61.41 236 ARG A CA 1
ATOM 1779 C C . ARG A 1 236 ? -12.915 -20.328 -3.669 1.00 61.41 236 ARG A C 1
ATOM 1781 O O . ARG A 1 236 ? -13.486 -21.275 -4.209 1.00 61.41 236 ARG A O 1
ATOM 1788 N N . GLN A 1 237 ? -12.369 -19.343 -4.375 1.00 58.00 237 GLN A N 1
ATOM 1789 C CA . GLN A 1 237 ? -12.397 -19.285 -5.829 1.00 58.00 237 GLN A CA 1
ATOM 1790 C C . GLN A 1 237 ? -11.170 -20.011 -6.371 1.00 58.00 237 GLN A C 1
ATOM 1792 O O . GLN A 1 237 ? -10.050 -19.510 -6.319 1.00 58.00 237 GLN A O 1
ATOM 1797 N N . ARG A 1 238 ? -11.379 -21.213 -6.912 1.00 52.59 238 ARG A N 1
ATOM 1798 C CA . ARG A 1 238 ? -10.372 -21.916 -7.714 1.00 52.59 238 ARG A CA 1
ATOM 1799 C C . ARG A 1 238 ? -10.491 -21.472 -9.168 1.00 52.59 238 ARG A C 1
ATOM 1801 O O . ARG A 1 238 ? -11.003 -22.209 -10.003 1.00 52.59 238 ARG A O 1
ATOM 1808 N N . ALA A 1 239 ? -10.053 -20.254 -9.466 1.00 56.78 239 ALA A N 1
ATOM 1809 C CA . ALA A 1 239 ? -9.790 -19.893 -10.853 1.00 56.78 239 ALA A CA 1
ATOM 1810 C C . ALA A 1 239 ? -8.450 -20.529 -11.269 1.00 56.78 239 ALA A C 1
ATOM 1812 O O . ALA A 1 239 ? -7.478 -20.426 -10.513 1.00 56.78 239 ALA A O 1
ATOM 1813 N N . PRO A 1 240 ? -8.366 -21.210 -12.425 1.00 61.44 240 PRO A N 1
ATOM 1814 C CA . PRO A 1 240 ? -7.079 -21.657 -12.944 1.00 61.44 240 PRO A CA 1
ATOM 1815 C C . PRO A 1 240 ? -6.189 -20.434 -13.202 1.00 61.44 240 PRO A C 1
ATOM 1817 O O . PRO A 1 240 ? -6.681 -19.405 -13.659 1.00 61.44 240 PRO A O 1
ATOM 1820 N N . PHE A 1 241 ? -4.880 -20.543 -12.945 1.00 60.84 241 PHE A N 1
ATOM 1821 C CA . PHE A 1 241 ? -3.911 -19.452 -13.156 1.00 60.84 241 PHE A CA 1
ATOM 1822 C C . PHE A 1 241 ? -3.993 -18.830 -14.562 1.00 60.84 241 PHE A C 1
ATOM 1824 O O . PHE A 1 241 ? -3.781 -17.631 -14.716 1.00 60.84 241 PHE A O 1
ATOM 1831 N N . ALA A 1 242 ? -4.370 -19.630 -15.563 1.00 59.97 242 ALA A N 1
ATOM 1832 C CA . ALA A 1 242 ? -4.570 -19.211 -16.949 1.00 59.97 242 ALA A CA 1
ATOM 1833 C C . ALA A 1 242 ? -5.785 -18.285 -17.175 1.00 59.97 242 ALA A C 1
ATOM 1835 O O . ALA A 1 242 ? -5.873 -17.644 -18.215 1.00 59.97 242 ALA A O 1
ATOM 1836 N N . ALA A 1 243 ? -6.728 -18.208 -16.230 1.00 66.00 243 ALA A N 1
ATOM 1837 C CA . ALA A 1 243 ? -7.888 -17.319 -16.321 1.00 66.00 243 ALA A CA 1
ATOM 1838 C C . ALA A 1 243 ? -7.598 -15.899 -15.803 1.00 66.00 243 ALA A C 1
ATOM 1840 O O . ALA A 1 243 ? -8.430 -15.004 -15.956 1.00 66.00 243 ALA A O 1
ATOM 1841 N N . CYS A 1 244 ? -6.445 -15.682 -15.168 1.00 71.25 244 CYS A N 1
ATOM 1842 C CA . CYS A 1 244 ? -6.075 -14.392 -14.603 1.00 71.25 244 CYS A CA 1
ATOM 1843 C C . CYS A 1 244 ? -5.148 -13.642 -15.560 1.00 71.25 244 CYS A C 1
ATOM 1845 O O . CYS A 1 244 ? -4.153 -14.192 -16.018 1.00 71.25 244 CYS A O 1
ATOM 1847 N N . GLY A 1 245 ? -5.440 -12.365 -15.828 1.00 83.88 245 GLY A N 1
ATOM 1848 C CA . GLY A 1 245 ? -4.564 -11.538 -16.664 1.00 83.88 245 GLY A CA 1
ATOM 1849 C C . GLY A 1 245 ? -3.217 -11.268 -15.989 1.00 83.88 245 GLY A C 1
ATOM 1850 O O . GLY A 1 245 ? -2.167 -11.344 -16.624 1.00 83.88 245 GLY A O 1
ATOM 1851 N N . PHE A 1 246 ? -3.238 -11.005 -14.681 1.00 89.94 246 PHE A N 1
ATOM 1852 C CA . PHE A 1 246 ? -2.062 -10.681 -13.879 1.00 89.94 246 PHE A CA 1
ATOM 1853 C C . PHE A 1 246 ? -2.028 -11.480 -12.573 1.00 89.94 246 PHE A C 1
ATOM 1855 O O . PHE A 1 246 ? -3.059 -11.885 -12.044 1.00 89.94 246 PHE A O 1
ATOM 1862 N N . LEU A 1 247 ? -0.832 -11.656 -12.020 1.00 90.50 247 LEU A N 1
ATOM 1863 C CA . LEU A 1 247 ? -0.552 -12.238 -10.713 1.00 90.50 247 LEU A CA 1
ATOM 1864 C C . LEU A 1 247 ? 0.051 -11.162 -9.815 1.00 90.50 247 LEU A C 1
ATOM 1866 O O . LEU A 1 247 ? 0.977 -10.459 -10.230 1.00 90.50 247 LEU A O 1
ATOM 1870 N N . ALA A 1 248 ? -0.454 -11.041 -8.589 1.00 92.12 248 ALA A N 1
ATOM 1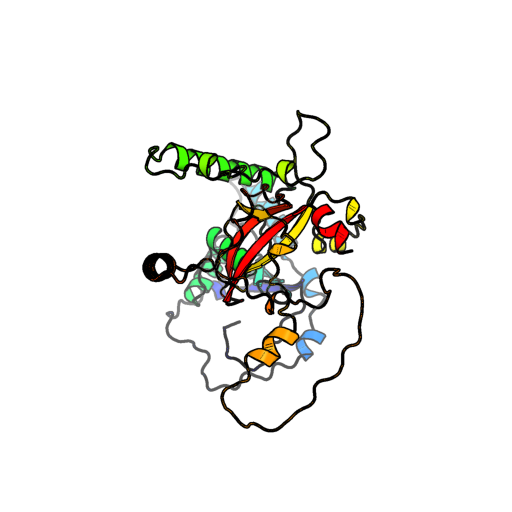871 C CA . ALA A 1 248 ? 0.189 -10.221 -7.574 1.00 92.12 248 ALA A CA 1
ATOM 1872 C C . ALA A 1 248 ? 1.523 -10.859 -7.171 1.00 92.12 248 ALA A C 1
ATOM 1874 O O . ALA A 1 248 ? 1.583 -12.047 -6.855 1.00 92.12 248 ALA A O 1
ATOM 1875 N N . VAL A 1 249 ? 2.589 -10.063 -7.182 1.00 91.94 249 VAL A N 1
ATOM 1876 C CA . VAL A 1 249 ? 3.942 -10.517 -6.858 1.00 91.94 249 VAL A CA 1
ATOM 1877 C C . VAL A 1 249 ? 4.586 -9.615 -5.816 1.00 91.94 249 VAL A C 1
ATOM 1879 O O . VAL A 1 249 ? 4.411 -8.393 -5.819 1.00 91.94 249 VAL A O 1
ATOM 1882 N N . THR A 1 250 ? 5.397 -10.229 -4.964 1.00 92.44 250 THR A N 1
ATOM 1883 C CA . THR A 1 250 ? 6.309 -9.527 -4.065 1.00 92.44 250 THR A CA 1
ATOM 1884 C C . THR A 1 250 ? 7.689 -9.478 -4.705 1.00 92.44 250 THR A C 1
ATOM 1886 O O . THR A 1 250 ? 8.246 -10.493 -5.119 1.00 92.44 250 THR A O 1
ATOM 1889 N N . LEU A 1 251 ? 8.251 -8.279 -4.795 1.00 92.81 251 LEU A N 1
ATOM 1890 C CA . LEU A 1 251 ? 9.556 -8.021 -5.380 1.00 92.81 251 LEU A CA 1
ATOM 1891 C C . LEU A 1 251 ? 10.606 -7.974 -4.274 1.00 92.81 251 LEU A C 1
ATOM 1893 O O . LEU A 1 251 ? 10.437 -7.266 -3.281 1.00 92.81 251 LEU A O 1
ATOM 1897 N N . ARG A 1 252 ? 11.722 -8.674 -4.482 1.00 92.25 252 ARG A N 1
ATOM 1898 C CA . ARG A 1 252 ? 12.933 -8.549 -3.666 1.00 92.25 252 ARG A CA 1
ATOM 1899 C C . ARG A 1 252 ? 14.135 -8.326 -4.570 1.00 92.25 252 ARG A C 1
ATOM 1901 O O . ARG A 1 252 ? 14.337 -9.040 -5.546 1.00 92.25 252 ARG A O 1
ATOM 1908 N N . CYS A 1 253 ? 14.936 -7.327 -4.233 1.00 91.00 253 CYS A N 1
ATOM 1909 C CA . CYS A 1 253 ? 16.156 -6.959 -4.932 1.00 91.00 253 CYS A CA 1
ATOM 1910 C C . CYS A 1 253 ? 17.340 -7.227 -3.995 1.00 91.00 253 CYS A C 1
ATOM 1912 O O . CYS A 1 253 ? 17.725 -6.320 -3.258 1.00 91.00 253 CYS A O 1
ATOM 1914 N N . PRO A 1 254 ? 17.907 -8.452 -3.987 1.00 84.69 254 PRO A N 1
ATOM 1915 C CA . PRO A 1 254 ? 19.024 -8.801 -3.103 1.00 84.69 254 PRO A CA 1
ATOM 1916 C C . PRO A 1 254 ? 20.320 -8.055 -3.463 1.00 84.69 254 PRO A C 1
ATOM 1918 O O . PRO A 1 254 ? 21.187 -7.866 -2.616 1.00 84.69 254 PRO A O 1
ATOM 1921 N N . GLY A 1 255 ? 20.456 -7.624 -4.721 1.00 84.06 255 GLY A N 1
ATOM 1922 C CA . GLY A 1 255 ? 21.575 -6.808 -5.186 1.00 84.06 255 GLY A CA 1
ATOM 1923 C C . GLY A 1 255 ? 21.385 -5.308 -4.945 1.00 84.06 255 GLY A C 1
ATOM 1924 O O . GLY A 1 255 ? 20.454 -4.854 -4.281 1.00 84.06 255 GLY A O 1
ATOM 1925 N N . ARG A 1 256 ? 22.262 -4.497 -5.549 1.00 83.50 256 ARG A N 1
ATOM 1926 C CA . ARG A 1 256 ? 22.096 -3.038 -5.551 1.00 83.50 256 ARG A CA 1
ATOM 1927 C C . ARG A 1 256 ? 20.843 -2.640 -6.320 1.00 83.50 256 ARG A C 1
ATOM 1929 O O . ARG A 1 256 ? 20.697 -2.954 -7.497 1.00 83.50 256 ARG A O 1
ATOM 1936 N N . GLY A 1 257 ? 20.003 -1.842 -5.680 1.00 89.69 257 GLY A N 1
ATOM 1937 C CA . GLY A 1 257 ? 18.818 -1.276 -6.303 1.00 89.69 257 GLY A CA 1
ATOM 1938 C C . GLY A 1 257 ? 17.657 -1.266 -5.332 1.00 89.69 257 GLY A C 1
ATOM 1939 O O . GLY A 1 257 ? 17.557 -2.104 -4.443 1.00 89.69 257 GLY A O 1
ATOM 1940 N N . VAL A 1 258 ? 16.787 -0.278 -5.496 1.00 94.81 258 VAL A N 1
ATOM 1941 C CA . VAL A 1 258 ? 15.583 -0.147 -4.686 1.00 94.81 258 VAL A CA 1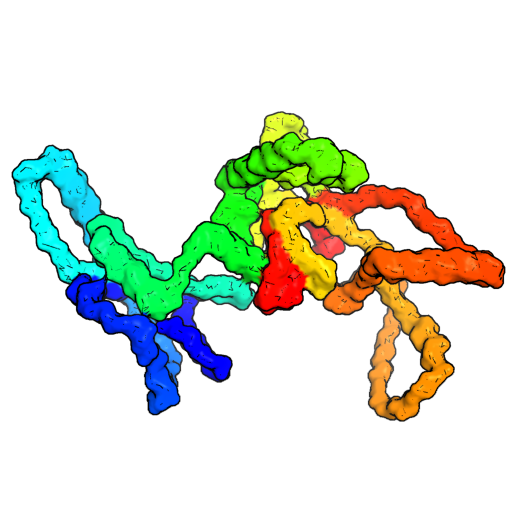
ATOM 1942 C C . VAL A 1 258 ? 14.428 0.060 -5.651 1.00 94.81 258 VAL A C 1
ATOM 1944 O O . VAL A 1 258 ? 14.461 1.054 -6.390 1.00 94.81 258 VAL A O 1
ATOM 1947 N N . PRO A 1 259 ? 13.441 -0.853 -5.696 1.00 94.94 259 PRO A N 1
ATOM 1948 C CA . PRO A 1 259 ? 12.267 -0.640 -6.520 1.00 94.94 259 PRO A CA 1
ATOM 1949 C C . PRO A 1 259 ? 11.552 0.624 -6.037 1.00 94.94 259 PRO A C 1
ATOM 1951 O O . PRO A 1 259 ? 11.580 0.978 -4.857 1.00 94.94 259 PRO A O 1
ATOM 1954 N N . ARG A 1 260 ? 10.942 1.342 -6.970 1.00 94.25 260 ARG A N 1
ATOM 1955 C CA . ARG A 1 260 ? 10.147 2.540 -6.695 1.00 94.25 260 ARG A CA 1
ATOM 1956 C C . ARG A 1 260 ? 8.740 2.314 -7.218 1.00 94.25 260 ARG A C 1
ATOM 1958 O O . ARG A 1 260 ? 8.539 1.465 -8.081 1.00 94.25 260 ARG A O 1
ATOM 1965 N N . ASP A 1 261 ? 7.803 3.105 -6.715 1.00 93.19 261 ASP A N 1
ATOM 1966 C CA . ASP A 1 261 ? 6.446 3.181 -7.251 1.00 93.19 261 ASP A CA 1
ATOM 1967 C C . ASP A 1 261 ? 6.490 3.359 -8.782 1.00 93.19 261 ASP A C 1
ATOM 1969 O O . ASP A 1 261 ? 7.260 4.181 -9.291 1.00 93.19 261 ASP A O 1
ATOM 1973 N N . LEU A 1 262 ? 5.652 2.603 -9.495 1.00 94.12 262 LEU A N 1
ATOM 1974 C CA . LEU A 1 262 ? 5.574 2.559 -10.960 1.00 94.12 262 LEU A CA 1
ATOM 1975 C C . LEU A 1 262 ? 6.857 2.078 -11.662 1.00 94.12 262 LEU A C 1
ATOM 1977 O O . LEU A 1 262 ? 7.152 2.515 -12.775 1.00 94.12 262 LEU A O 1
ATOM 1981 N N . CYS A 1 263 ? 7.637 1.184 -11.046 1.00 94.44 263 CYS A N 1
ATOM 1982 C CA . CYS A 1 263 ? 8.759 0.564 -11.748 1.00 94.44 263 CYS A CA 1
ATOM 1983 C C . CYS A 1 263 ? 8.280 -0.453 -12.796 1.00 94.44 263 CYS A C 1
ATOM 1985 O O . CYS A 1 263 ? 7.311 -1.179 -12.587 1.00 94.44 263 CYS A O 1
ATOM 1987 N N . HIS A 1 264 ? 8.979 -0.528 -13.926 1.00 94.56 264 HIS A N 1
ATOM 1988 C CA . HIS A 1 264 ? 8.723 -1.526 -14.963 1.00 94.56 264 HIS A CA 1
ATOM 1989 C C . HIS A 1 264 ? 9.360 -2.865 -14.606 1.00 94.56 264 HIS A C 1
ATOM 1991 O O . HIS A 1 264 ? 10.519 -2.918 -14.187 1.00 94.56 264 HIS A O 1
ATOM 1997 N N . LEU A 1 265 ? 8.618 -3.946 -14.828 1.00 94.00 265 LEU A N 1
ATOM 1998 C CA . LEU A 1 265 ? 9.099 -5.313 -14.673 1.00 94.00 265 LEU A CA 1
ATOM 1999 C C . LEU A 1 265 ? 9.292 -5.918 -16.059 1.00 94.00 265 LEU A C 1
ATOM 2001 O O . LEU A 1 265 ? 8.354 -5.989 -16.850 1.00 94.00 265 LEU A O 1
ATOM 2005 N N . PHE A 1 266 ? 10.513 -6.352 -16.357 1.00 91.94 266 PHE A N 1
ATOM 2006 C CA . PHE A 1 266 ? 10.878 -6.919 -17.653 1.00 91.94 266 PHE A CA 1
ATOM 2007 C C . PHE A 1 266 ? 11.239 -8.392 -17.515 1.00 91.94 266 PHE A C 1
ATOM 2009 O O . PHE A 1 266 ? 11.876 -8.782 -16.535 1.00 91.94 266 PHE A O 1
ATOM 2016 N N . ARG A 1 267 ? 10.904 -9.196 -18.529 1.00 87.38 267 ARG A N 1
ATOM 2017 C CA . ARG A 1 267 ? 11.348 -10.594 -18.574 1.00 87.38 267 ARG A CA 1
ATOM 2018 C C . ARG A 1 267 ? 12.876 -10.645 -18.722 1.00 87.38 267 ARG A C 1
ATOM 2020 O O . ARG A 1 267 ? 13.414 -9.974 -19.616 1.00 87.38 267 ARG A O 1
ATOM 2027 N N . PRO A 1 268 ? 13.589 -11.426 -17.893 1.00 85.38 268 PRO A N 1
ATOM 2028 C CA . PRO A 1 268 ? 14.998 -11.702 -18.132 1.00 85.38 268 PRO A CA 1
ATOM 2029 C C . PRO A 1 268 ? 15.164 -12.528 -19.415 1.00 85.38 268 PRO A C 1
ATOM 2031 O O . PRO A 1 268 ? 14.297 -13.319 -19.786 1.00 85.38 268 PRO A O 1
ATOM 2034 N N . ARG A 1 269 ? 16.286 -12.340 -20.106 1.00 83.00 269 ARG A N 1
ATOM 2035 C CA . ARG A 1 269 ? 16.708 -13.161 -21.248 1.00 83.00 269 ARG A CA 1
ATOM 2036 C C . ARG A 1 269 ? 17.722 -14.196 -20.798 1.00 83.00 269 ARG A C 1
ATOM 2038 O O . ARG A 1 269 ? 18.426 -13.981 -19.819 1.00 83.00 269 ARG A O 1
ATOM 2045 N N . GLN A 1 270 ? 17.878 -15.266 -21.574 1.00 77.69 270 GLN A N 1
ATOM 2046 C CA . GLN A 1 270 ? 18.868 -16.311 -21.296 1.00 77.69 270 GLN A CA 1
ATOM 2047 C C . GLN A 1 270 ? 20.289 -15.748 -21.098 1.00 77.69 270 GLN A C 1
ATOM 2049 O O . GLN A 1 270 ? 21.008 -16.197 -20.215 1.00 77.69 270 GLN A O 1
ATOM 2054 N N . GLY A 1 271 ? 20.665 -14.708 -21.852 1.00 79.00 271 GLY A N 1
ATOM 2055 C CA . GLY A 1 271 ? 21.967 -14.043 -21.719 1.00 79.00 271 GLY A CA 1
ATOM 2056 C C . GLY A 1 271 ? 22.139 -13.135 -20.492 1.00 79.00 271 GLY A C 1
ATOM 2057 O O . GLY A 1 271 ? 23.244 -12.649 -20.272 1.00 79.00 271 GLY A O 1
ATOM 2058 N N . ASP A 1 272 ? 21.083 -12.874 -19.714 1.00 77.88 272 ASP A N 1
ATOM 2059 C CA . ASP A 1 272 ? 21.184 -12.101 -18.465 1.00 77.88 272 ASP A CA 1
ATOM 2060 C C . ASP A 1 272 ? 21.652 -12.955 -17.291 1.00 77.88 272 ASP A C 1
ATOM 2062 O O . ASP A 1 272 ? 22.205 -12.435 -16.319 1.00 77.88 272 ASP A O 1
ATOM 2066 N N . PHE A 1 273 ? 21.407 -14.261 -17.371 1.00 71.88 273 PHE A N 1
ATOM 2067 C CA . PHE A 1 273 ? 21.897 -15.187 -16.375 1.00 71.88 273 PHE A CA 1
ATOM 2068 C C . PHE A 1 273 ? 23.406 -15.324 -16.574 1.00 71.88 273 PHE A C 1
ATOM 2070 O O . PHE A 1 273 ? 23.853 -15.539 -17.706 1.00 71.88 273 PHE A O 1
ATOM 2077 N N . PRO A 1 274 ? 24.215 -15.175 -15.510 1.00 65.31 274 PRO A N 1
ATOM 2078 C CA . PRO A 1 274 ? 25.633 -15.448 -15.605 1.00 65.31 274 PRO A CA 1
ATOM 2079 C C . PRO A 1 274 ? 25.752 -16.877 -16.120 1.00 65.31 274 PRO A C 1
ATOM 2081 O O . PRO A 1 274 ? 25.248 -17.802 -15.483 1.00 65.31 274 PRO A O 1
ATOM 2084 N N . MET A 1 275 ? 26.358 -17.048 -17.301 1.00 56.38 275 MET A N 1
ATOM 2085 C CA . MET A 1 275 ? 26.666 -18.381 -17.801 1.00 56.38 275 MET A CA 1
ATOM 2086 C C . MET A 1 275 ? 27.416 -19.076 -16.676 1.00 56.38 275 MET A C 1
ATOM 2088 O O . MET A 1 275 ? 28.469 -18.577 -16.261 1.00 56.38 275 MET A O 1
ATOM 2092 N N . LEU A 1 276 ? 26.830 -20.151 -16.132 1.00 53.38 276 LEU A N 1
ATOM 2093 C CA . LEU A 1 276 ? 27.497 -21.006 -15.161 1.00 53.38 276 LEU A CA 1
ATOM 2094 C C . LEU A 1 276 ? 28.884 -21.244 -15.734 1.00 53.38 276 LEU A C 1
ATOM 2096 O O . LEU A 1 276 ? 29.009 -21.794 -16.831 1.00 53.38 276 LEU A O 1
ATOM 2100 N N . ARG A 1 277 ? 29.914 -20.702 -15.072 1.00 46.91 277 ARG A N 1
ATOM 2101 C CA . ARG A 1 277 ? 31.280 -20.896 -15.544 1.00 46.91 277 ARG A CA 1
ATOM 2102 C C . ARG A 1 277 ? 31.453 -22.397 -15.611 1.00 46.91 277 ARG A C 1
ATOM 2104 O O . ARG A 1 277 ? 31.350 -23.056 -14.579 1.00 46.91 277 ARG A O 1
ATOM 2111 N N . SER A 1 278 ? 31.650 -22.917 -16.822 1.00 47.75 278 SER A N 1
ATOM 2112 C CA . SER A 1 278 ? 31.957 -24.327 -16.991 1.00 47.75 278 SER A CA 1
ATOM 2113 C C . SER A 1 278 ? 33.101 -24.647 -16.024 1.00 47.75 278 SER A C 1
ATOM 2115 O O . SER A 1 278 ? 34.093 -23.904 -16.019 1.00 47.75 278 SER A O 1
ATOM 2117 N N . PRO A 1 279 ? 32.978 -25.683 -15.178 1.00 53.50 279 PRO A N 1
ATOM 2118 C CA . PRO A 1 279 ? 34.008 -26.025 -14.201 1.00 53.50 279 PRO A CA 1
ATOM 2119 C C . PRO A 1 279 ? 35.390 -26.232 -14.850 1.00 53.50 279 PRO A C 1
ATOM 2121 O O . PRO A 1 279 ? 36.409 -26.027 -14.195 1.00 53.50 279 PRO A O 1
ATOM 2124 N N . ALA A 1 280 ? 35.443 -26.494 -16.162 1.00 51.84 280 ALA A N 1
ATOM 2125 C CA . ALA A 1 280 ? 36.674 -26.573 -16.949 1.00 51.84 280 ALA A CA 1
ATOM 2126 C C . ALA A 1 280 ? 37.507 -25.271 -16.985 1.00 51.84 280 ALA A C 1
ATOM 2128 O O . ALA A 1 280 ? 38.714 -25.323 -17.199 1.00 51.84 280 ALA A O 1
ATOM 2129 N N . ALA A 1 281 ? 36.907 -24.094 -16.762 1.00 47.19 281 ALA A N 1
ATOM 2130 C CA . ALA A 1 281 ? 37.644 -22.826 -16.707 1.00 47.19 281 ALA A CA 1
ATOM 2131 C C . ALA A 1 281 ? 38.190 -22.501 -15.302 1.00 47.19 281 ALA A C 1
ATOM 2133 O O . ALA A 1 281 ? 39.049 -21.630 -15.166 1.00 47.19 281 ALA A O 1
ATOM 2134 N N . ALA A 1 282 ? 37.708 -23.182 -14.255 1.00 48.28 282 ALA A N 1
ATOM 2135 C CA . ALA A 1 282 ? 38.223 -23.020 -12.895 1.00 48.28 282 ALA A CA 1
ATOM 2136 C C . ALA A 1 282 ? 39.532 -23.802 -12.684 1.00 48.28 282 ALA A C 1
ATOM 2138 O O . ALA A 1 282 ? 40.424 -23.312 -11.994 1.00 48.28 282 ALA A O 1
ATOM 2139 N N . SER A 1 283 ? 39.709 -24.943 -13.362 1.00 50.00 283 SER A N 1
ATOM 2140 C CA . SER A 1 283 ? 40.928 -25.761 -13.262 1.00 50.00 283 SER A CA 1
ATOM 2141 C C . SER A 1 283 ? 42.163 -25.150 -13.938 1.00 50.00 283 SER A C 1
ATOM 2143 O O . SER A 1 283 ? 43.274 -25.600 -13.683 1.00 50.00 283 SER A O 1
ATOM 2145 N N . ALA A 1 284 ? 42.010 -24.115 -14.772 1.00 51.25 284 ALA A N 1
ATOM 2146 C CA . ALA A 1 284 ? 43.141 -23.407 -15.387 1.00 51.25 284 ALA A CA 1
ATOM 2147 C C . ALA A 1 284 ? 43.654 -22.216 -14.549 1.00 51.25 284 ALA A C 1
ATOM 2149 O O . ALA A 1 284 ? 44.723 -21.680 -14.835 1.00 51.25 284 ALA A O 1
ATOM 2150 N N . ALA A 1 285 ? 42.910 -21.791 -13.518 1.00 48.28 285 ALA A N 1
ATOM 2151 C CA . ALA A 1 285 ? 43.272 -20.652 -12.668 1.00 48.28 285 ALA A CA 1
ATOM 2152 C C . ALA A 1 285 ? 43.895 -21.057 -11.315 1.00 48.28 285 ALA A C 1
ATOM 2154 O O . ALA A 1 285 ? 44.481 -20.210 -10.639 1.00 48.28 285 ALA A O 1
ATOM 2155 N N . GLU A 1 286 ? 43.851 -22.338 -10.935 1.00 44.59 286 GLU A N 1
ATOM 2156 C CA . GLU A 1 286 ? 44.566 -22.883 -9.769 1.00 44.59 286 GLU A CA 1
ATOM 2157 C C . GLU A 1 286 ? 46.017 -23.241 -10.119 1.00 44.59 286 GLU A C 1
ATOM 2159 O O . GLU A 1 286 ? 46.465 -24.380 -10.064 1.00 44.59 286 GLU A O 1
ATOM 2164 N N . GLY A 1 287 ? 46.776 -22.217 -10.495 1.00 45.00 287 GLY A N 1
ATOM 2165 C CA . GLY A 1 287 ? 48.201 -22.311 -10.782 1.00 45.00 287 GLY A CA 1
ATOM 2166 C C . GLY A 1 287 ? 49.003 -21.269 -10.016 1.00 45.00 287 GLY A C 1
ATOM 2167 O O . GLY A 1 287 ? 49.859 -20.634 -10.619 1.00 45.00 287 GLY A O 1
ATOM 2168 N N . LYS A 1 288 ? 48.689 -21.021 -8.733 1.00 44.28 288 LYS A N 1
ATOM 2169 C CA . LYS A 1 288 ? 49.575 -20.346 -7.757 1.00 44.28 288 LYS A CA 1
ATOM 2170 C C . LYS A 1 288 ? 49.004 -20.411 -6.329 1.00 44.28 288 LYS A C 1
ATOM 2172 O O . LYS A 1 288 ? 48.258 -19.542 -5.904 1.00 44.28 288 LYS A O 1
ATOM 2177 N N . GLY A 1 289 ? 49.421 -21.454 -5.608 1.00 44.19 289 GLY A N 1
ATOM 2178 C CA . GLY A 1 289 ? 49.687 -21.450 -4.165 1.00 44.19 289 GLY A CA 1
ATOM 2179 C C . GLY A 1 289 ? 48.516 -21.261 -3.198 1.00 44.19 289 GLY A C 1
ATOM 2180 O O . GLY A 1 289 ? 48.232 -20.140 -2.812 1.00 44.19 289 GLY A O 1
ATOM 2181 N N . TYR A 1 290 ? 47.977 -22.366 -2.675 1.00 35.84 290 TYR A N 1
ATOM 2182 C CA . TYR A 1 290 ? 47.877 -22.619 -1.227 1.00 35.84 290 TYR A CA 1
ATOM 2183 C C . TYR A 1 290 ? 47.537 -24.106 -1.001 1.00 35.84 290 TYR A C 1
ATOM 2185 O O . TYR A 1 290 ? 46.521 -24.605 -1.473 1.00 35.84 290 TYR A O 1
ATOM 2193 N N . ARG A 1 291 ? 48.412 -24.844 -0.304 1.00 39.34 291 ARG A N 1
ATOM 2194 C CA . ARG A 1 291 ? 48.173 -26.236 0.121 1.00 39.34 291 ARG A CA 1
ATOM 2195 C C . ARG A 1 291 ? 47.166 -26.225 1.278 1.00 39.34 291 ARG A C 1
ATOM 2197 O O . ARG A 1 291 ? 47.544 -25.919 2.404 1.00 39.34 291 ARG A O 1
ATOM 2204 N N . GLY A 1 292 ? 45.917 -26.596 1.015 1.00 38.03 292 GLY A N 1
ATOM 2205 C CA . GLY A 1 292 ? 44.903 -26.888 2.032 1.00 38.03 292 GLY A CA 1
ATOM 2206 C C . GLY A 1 292 ? 44.229 -28.223 1.726 1.00 38.03 292 GLY A C 1
ATOM 2207 O O . GLY A 1 292 ? 43.689 -28.411 0.643 1.00 38.03 292 GLY A O 1
ATOM 2208 N N . LYS A 1 293 ? 44.328 -29.181 2.649 1.00 37.62 293 LYS A N 1
ATOM 2209 C CA . LYS A 1 293 ? 43.832 -30.556 2.500 1.00 37.62 293 LYS A CA 1
ATOM 2210 C C . LYS A 1 293 ? 42.295 -30.623 2.588 1.00 37.62 293 LYS A C 1
ATOM 2212 O O . LYS A 1 293 ? 41.748 -30.275 3.624 1.00 37.62 293 LYS A O 1
ATOM 2217 N N . GLY A 1 294 ? 41.671 -31.190 1.550 1.00 35.31 294 GLY A N 1
ATOM 2218 C CA . GLY A 1 294 ? 40.553 -32.148 1.613 1.00 35.31 294 GLY A CA 1
ATOM 2219 C C . GLY A 1 294 ? 39.144 -31.651 1.970 1.00 35.31 294 GLY A C 1
ATOM 2220 O O . GLY A 1 294 ? 38.882 -31.313 3.118 1.00 35.31 294 GLY A O 1
ATOM 2221 N N . LYS A 1 295 ? 38.190 -31.806 1.037 1.00 34.31 295 LYS A N 1
ATOM 2222 C CA . LYS A 1 295 ? 37.140 -32.849 1.093 1.00 34.31 295 LYS A CA 1
ATOM 2223 C C . LYS A 1 295 ? 36.283 -32.880 -0.187 1.00 34.31 295 LYS A C 1
ATOM 2225 O O . LYS A 1 295 ? 36.223 -31.912 -0.931 1.00 34.31 295 LYS A O 1
ATOM 2230 N N . GLU A 1 296 ? 35.727 -34.066 -0.408 1.00 34.50 296 GLU A N 1
ATOM 2231 C CA . GLU A 1 296 ? 35.107 -34.687 -1.587 1.00 34.50 296 GLU A CA 1
ATOM 2232 C C . GLU A 1 296 ? 34.212 -33.837 -2.504 1.00 34.50 296 GLU A C 1
ATOM 2234 O O . GLU A 1 296 ? 33.298 -33.141 -2.070 1.00 34.50 296 GLU A O 1
ATOM 2239 N N . VAL A 1 297 ? 34.430 -34.025 -3.811 1.00 33.75 297 VAL A N 1
ATOM 2240 C CA . VAL A 1 297 ? 33.548 -33.610 -4.907 1.00 33.75 297 VAL A CA 1
ATOM 2241 C C . VAL A 1 297 ? 32.695 -34.812 -5.305 1.00 33.75 297 VAL A C 1
ATOM 2243 O O . VAL A 1 297 ? 33.214 -35.814 -5.795 1.00 33.75 297 VAL A O 1
ATOM 2246 N N . VAL A 1 298 ? 31.383 -34.706 -5.107 1.00 35.69 298 VAL A N 1
ATOM 2247 C CA . VAL A 1 298 ? 30.401 -35.653 -5.647 1.00 35.69 298 VAL A CA 1
ATOM 2248 C C . VAL A 1 298 ? 30.245 -35.394 -7.149 1.00 35.69 298 VAL A C 1
ATOM 2250 O O . VAL A 1 298 ? 29.951 -34.275 -7.571 1.00 35.69 298 VAL A O 1
ATOM 2253 N N . GLN A 1 299 ? 30.466 -36.441 -7.947 1.00 38.00 299 GLN A N 1
ATOM 2254 C CA . GLN A 1 299 ? 30.207 -36.495 -9.387 1.00 38.00 299 GLN A CA 1
ATOM 2255 C C . GLN A 1 299 ? 28.734 -36.199 -9.700 1.00 38.00 299 GLN A C 1
ATOM 2257 O O . GLN A 1 299 ? 27.843 -36.844 -9.150 1.00 38.00 299 GLN A O 1
ATOM 2262 N N . ALA A 1 300 ? 28.479 -35.302 -10.654 1.00 31.86 300 ALA A N 1
ATOM 2263 C CA . ALA A 1 300 ? 27.189 -35.202 -11.329 1.00 31.86 300 ALA A CA 1
ATOM 2264 C C . ALA A 1 300 ? 27.373 -35.498 -12.823 1.00 31.86 300 ALA A C 1
ATOM 2266 O O . ALA A 1 300 ? 28.122 -34.821 -13.527 1.00 31.86 300 ALA A O 1
ATOM 2267 N N . LEU A 1 301 ? 26.698 -36.570 -13.232 1.00 33.88 301 LEU A N 1
ATOM 2268 C CA . LEU A 1 301 ? 26.624 -37.166 -14.558 1.00 33.88 301 LEU A CA 1
ATOM 2269 C C . LEU A 1 301 ? 25.962 -36.237 -15.595 1.00 33.88 301 LEU A C 1
ATOM 2271 O O . LEU A 1 301 ? 25.113 -35.408 -15.273 1.00 33.88 301 LEU A O 1
ATOM 2275 N N . GLU A 1 302 ? 26.334 -36.473 -16.849 1.00 38.91 302 GLU A N 1
ATOM 2276 C CA . GLU A 1 302 ? 25.836 -35.915 -18.110 1.00 38.91 302 GLU A CA 1
ATOM 2277 C C . GLU A 1 302 ? 24.308 -35.749 -18.211 1.00 38.91 302 GLU A C 1
ATOM 2279 O O . GLU A 1 302 ? 23.581 -36.712 -17.970 1.00 38.91 302 GLU A O 1
ATOM 2284 N N . ARG A 1 303 ? 23.832 -34.588 -18.710 1.00 30.19 303 ARG A N 1
ATOM 2285 C CA . ARG A 1 303 ? 22.600 -34.455 -19.527 1.00 30.19 303 ARG A CA 1
ATOM 2286 C C . ARG A 1 303 ? 22.673 -33.271 -20.510 1.00 30.19 303 ARG A C 1
ATOM 2288 O O . ARG A 1 303 ? 23.136 -32.188 -20.163 1.00 30.19 303 ARG A O 1
ATOM 2295 N N . SER A 1 304 ? 22.195 -33.519 -21.732 1.00 26.38 304 SER A N 1
ATOM 2296 C CA . SER A 1 304 ? 22.006 -32.594 -22.867 1.00 26.38 304 SER A CA 1
ATOM 2297 C C . SER A 1 304 ? 20.912 -31.519 -22.633 1.00 26.38 304 SER A C 1
ATOM 2299 O O . SER A 1 304 ? 20.314 -31.473 -21.563 1.00 26.38 304 SER A O 1
ATOM 2301 N N . PRO A 1 305 ? 20.577 -30.721 -23.670 1.00 38.12 305 PRO A N 1
ATOM 2302 C CA . PRO A 1 305 ? 20.857 -29.289 -23.801 1.00 38.12 305 PRO A CA 1
ATOM 2303 C C . PRO A 1 305 ? 20.063 -28.376 -22.838 1.00 38.12 305 PRO A C 1
ATOM 2305 O O . PRO A 1 305 ? 18.971 -28.699 -22.384 1.00 38.12 305 PRO A O 1
ATOM 2308 N N . ALA A 1 306 ? 20.642 -27.203 -22.561 1.00 39.91 306 ALA A N 1
ATOM 2309 C CA . ALA A 1 306 ? 20.296 -26.256 -21.499 1.00 39.91 306 ALA A CA 1
ATOM 2310 C C . ALA A 1 306 ? 18.832 -25.763 -21.472 1.00 39.91 306 ALA A C 1
ATOM 2312 O O . ALA A 1 306 ? 18.512 -24.680 -21.963 1.00 39.91 306 ALA A O 1
ATOM 2313 N N . ALA A 1 307 ? 17.975 -26.500 -20.766 1.00 38.31 307 ALA A N 1
ATOM 2314 C CA . ALA A 1 307 ? 16.943 -25.885 -19.941 1.00 38.31 307 ALA A CA 1
ATOM 2315 C C . ALA A 1 307 ? 17.628 -25.038 -18.851 1.00 38.31 307 ALA A C 1
ATOM 2317 O O . ALA A 1 307 ? 18.671 -25.438 -18.326 1.00 38.31 307 ALA A O 1
ATOM 2318 N N . CYS A 1 308 ? 17.070 -23.867 -18.520 1.00 39.41 308 CYS A N 1
ATOM 2319 C CA . CYS A 1 308 ? 17.495 -23.104 -17.345 1.00 39.41 308 CYS A CA 1
ATOM 2320 C C . CYS A 1 308 ? 17.578 -24.068 -16.150 1.00 39.41 308 CYS A C 1
ATOM 2322 O O . CYS A 1 308 ? 16.572 -24.708 -15.837 1.00 39.41 308 CYS A O 1
ATOM 2324 N N . PRO A 1 309 ? 18.748 -24.239 -15.514 1.00 41.88 309 PRO A N 1
ATOM 2325 C CA . PRO A 1 309 ? 18.891 -25.228 -14.462 1.00 41.88 309 PRO A CA 1
ATOM 2326 C C . PRO A 1 309 ? 17.954 -24.837 -13.322 1.00 41.88 309 PRO A C 1
ATOM 2328 O O . PRO A 1 309 ? 18.109 -23.765 -12.734 1.00 41.88 309 PRO A O 1
ATOM 2331 N N . GLY A 1 310 ? 17.000 -25.715 -12.996 1.00 44.22 310 GLY A N 1
ATOM 2332 C CA . GLY A 1 310 ? 16.053 -25.580 -11.877 1.00 44.22 310 GLY A CA 1
ATOM 2333 C C . GLY A 1 310 ? 16.708 -25.518 -10.488 1.00 44.22 310 GLY A C 1
ATOM 2334 O O . GLY A 1 310 ? 16.052 -25.735 -9.477 1.00 44.22 310 GLY A O 1
ATOM 2335 N N . THR A 1 311 ? 18.010 -25.244 -10.429 1.00 45.81 311 THR A N 1
ATOM 2336 C CA . THR A 1 311 ? 18.849 -25.168 -9.236 1.00 45.81 311 THR A CA 1
ATOM 2337 C C . THR A 1 311 ? 19.566 -23.826 -9.084 1.00 45.81 311 THR A C 1
ATOM 2339 O O . THR A 1 311 ? 20.174 -23.602 -8.040 1.00 45.81 311 THR A O 1
ATOM 2342 N N . CYS A 1 312 ? 19.491 -22.904 -10.054 1.00 42.97 312 CYS A N 1
ATOM 2343 C CA . CYS A 1 312 ? 20.030 -21.557 -9.861 1.00 42.97 312 CYS A CA 1
ATOM 2344 C C . CYS A 1 312 ? 19.117 -20.766 -8.918 1.00 42.97 312 CYS A C 1
ATOM 2346 O O . CYS A 1 312 ? 18.137 -20.154 -9.347 1.00 42.97 312 CYS A O 1
ATOM 2348 N N . ARG A 1 313 ? 19.446 -20.755 -7.620 1.00 49.22 313 ARG A N 1
ATOM 2349 C CA . ARG A 1 313 ? 18.846 -19.797 -6.689 1.00 49.22 313 ARG A CA 1
ATOM 2350 C C . ARG A 1 313 ? 19.286 -18.402 -7.117 1.00 49.22 313 ARG A C 1
ATOM 2352 O O . ARG A 1 313 ? 20.459 -18.165 -7.387 1.00 49.22 313 ARG A O 1
ATOM 2359 N N . TRP A 1 314 ? 18.351 -17.456 -7.174 1.00 50.53 314 TRP A N 1
ATOM 2360 C CA . TRP A 1 314 ? 18.657 -16.053 -7.492 1.00 50.53 314 TRP A CA 1
ATOM 2361 C C . TRP A 1 314 ? 19.700 -15.436 -6.548 1.00 50.53 314 TRP A C 1
ATOM 2363 O O . TRP A 1 314 ? 20.395 -14.500 -6.929 1.00 50.53 314 TRP A O 1
ATOM 2373 N N . GLU A 1 315 ? 19.834 -15.987 -5.342 1.00 50.34 315 GLU A N 1
ATOM 2374 C CA . GLU A 1 315 ? 20.870 -15.654 -4.358 1.00 50.34 315 GLU A CA 1
ATOM 2375 C C . GLU A 1 315 ? 22.295 -15.914 -4.887 1.00 50.34 315 GLU A C 1
ATOM 2377 O O . GLU A 1 315 ? 23.224 -15.186 -4.539 1.00 50.34 315 GLU A O 1
ATOM 2382 N N . ASP A 1 316 ? 22.452 -16.878 -5.798 1.00 47.47 316 ASP A N 1
ATOM 2383 C CA . ASP A 1 316 ? 23.727 -17.256 -6.415 1.00 47.47 316 ASP A CA 1
ATOM 2384 C C . ASP A 1 316 ? 24.011 -16.473 -7.711 1.00 47.47 316 ASP A C 1
ATOM 2386 O O . ASP A 1 316 ? 25.131 -16.471 -8.235 1.00 47.47 316 ASP A O 1
ATOM 2390 N N . V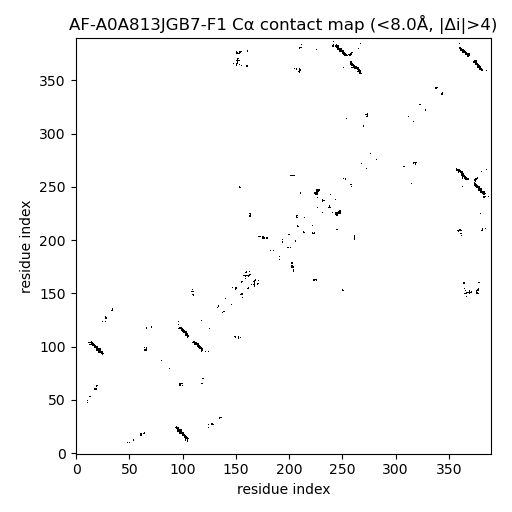AL A 1 317 ? 23.004 -15.763 -8.234 1.00 50.84 317 VAL A N 1
ATOM 2391 C CA . VAL A 1 317 ? 23.102 -14.967 -9.459 1.00 50.84 317 VAL A CA 1
ATOM 2392 C C . VAL A 1 317 ? 23.755 -13.620 -9.146 1.00 50.84 317 VAL A C 1
ATOM 2394 O O . VAL A 1 317 ? 23.105 -12.605 -8.893 1.00 50.84 317 VAL A O 1
ATOM 2397 N N . LYS A 1 318 ? 25.089 -13.585 -9.212 1.00 49.50 318 LYS A N 1
ATOM 2398 C CA . LYS A 1 318 ? 25.842 -12.324 -9.256 1.00 49.50 318 LYS A CA 1
ATOM 2399 C C . LYS A 1 318 ? 25.676 -11.685 -10.635 1.00 49.50 318 LYS A C 1
ATOM 2401 O O . LYS A 1 318 ? 26.447 -11.968 -11.550 1.00 49.50 318 LYS A O 1
ATOM 2406 N N . LEU A 1 319 ? 24.678 -10.815 -10.786 1.00 49.94 319 LEU A N 1
ATOM 2407 C CA . LEU A 1 319 ? 24.595 -9.910 -11.935 1.00 49.94 319 LEU A CA 1
ATOM 2408 C C . LEU A 1 319 ? 25.890 -9.085 -12.000 1.00 49.94 319 LEU A C 1
ATOM 2410 O O . LEU A 1 319 ? 26.246 -8.419 -11.026 1.00 49.94 319 LEU A O 1
ATOM 2414 N N . GLU A 1 320 ? 26.607 -9.125 -13.129 1.00 44.28 320 GLU A N 1
ATOM 2415 C CA . GLU A 1 320 ? 27.743 -8.225 -13.336 1.00 44.28 320 GLU A CA 1
ATOM 2416 C C . GLU A 1 320 ? 27.227 -6.781 -13.339 1.00 44.28 320 GLU A C 1
ATOM 2418 O O . GLU A 1 320 ? 26.620 -6.304 -14.299 1.00 44.28 320 GLU A O 1
ATOM 2423 N N . GLU A 1 321 ? 27.446 -6.084 -12.226 1.00 50.91 321 GLU A N 1
ATOM 2424 C CA . GLU A 1 321 ? 26.965 -4.722 -12.044 1.00 50.91 321 GLU A CA 1
ATOM 2425 C C . GLU A 1 321 ? 27.533 -3.783 -13.128 1.00 50.91 321 GLU A C 1
ATOM 2427 O O . GLU A 1 321 ? 28.733 -3.831 -13.448 1.00 50.91 321 GLU A O 1
ATOM 2432 N N . PRO A 1 322 ? 26.727 -2.844 -13.660 1.00 47.44 322 PRO A N 1
ATOM 2433 C CA . PRO A 1 322 ? 27.260 -1.764 -14.471 1.00 47.44 322 PRO A CA 1
ATOM 2434 C C . PRO A 1 322 ? 28.223 -0.929 -13.617 1.00 47.44 322 PRO A C 1
ATOM 2436 O O . PRO A 1 322 ? 27.834 -0.211 -12.698 1.00 47.44 322 PRO A O 1
ATOM 2439 N N . ARG A 1 323 ? 29.517 -1.057 -13.924 1.00 49.19 323 ARG A N 1
ATOM 2440 C CA . ARG A 1 323 ? 30.622 -0.449 -13.170 1.00 49.19 323 ARG A CA 1
ATOM 2441 C C . ARG A 1 323 ? 30.399 1.046 -12.924 1.00 49.19 323 ARG A C 1
ATOM 2443 O O . ARG A 1 323 ? 29.996 1.778 -13.830 1.00 49.19 323 ARG A O 1
ATOM 2450 N N . HIS A 1 324 ? 30.754 1.505 -11.722 1.00 55.31 324 HIS A N 1
ATOM 2451 C CA . HIS A 1 324 ? 30.735 2.918 -11.327 1.00 55.31 324 HIS A CA 1
ATOM 2452 C C . HIS A 1 324 ? 31.403 3.811 -12.390 1.00 55.31 324 HIS A C 1
ATOM 2454 O O . HIS A 1 324 ? 32.406 3.416 -12.987 1.00 55.31 324 HIS A O 1
ATOM 2460 N N . LEU A 1 325 ? 30.891 5.027 -12.618 1.00 55.53 325 LEU A N 1
ATOM 2461 C CA . LEU A 1 325 ? 31.386 5.957 -13.650 1.00 55.53 325 LEU A CA 1
ATOM 2462 C C . LEU A 1 325 ? 32.908 6.167 -13.590 1.00 55.53 325 LEU A C 1
ATOM 2464 O O . LEU A 1 325 ? 33.569 6.173 -14.628 1.00 55.53 325 LEU A O 1
ATOM 2468 N N . ALA A 1 326 ? 33.480 6.260 -12.386 1.00 55.38 326 ALA A N 1
ATOM 2469 C CA . ALA A 1 326 ? 34.928 6.369 -12.191 1.00 55.38 326 ALA A CA 1
ATOM 2470 C C . ALA A 1 326 ? 35.687 5.115 -12.665 1.00 55.38 326 ALA A C 1
ATOM 2472 O O . ALA A 1 326 ? 36.729 5.216 -13.305 1.00 55.38 326 ALA A O 1
ATOM 2473 N N . MET A 1 327 ? 35.122 3.930 -12.435 1.00 62.41 327 MET A N 1
ATOM 2474 C CA . MET A 1 327 ? 35.684 2.649 -12.860 1.00 62.41 327 MET A CA 1
ATOM 2475 C C . MET A 1 327 ? 35.496 2.423 -14.371 1.00 62.41 327 MET A C 1
ATOM 2477 O O . MET A 1 327 ? 36.369 1.851 -15.023 1.00 62.41 327 MET A O 1
ATOM 2481 N N . ARG A 1 328 ? 34.405 2.943 -14.963 1.00 67.19 328 ARG A N 1
ATOM 2482 C CA . ARG A 1 328 ? 34.229 3.020 -16.427 1.00 67.19 328 ARG A CA 1
ATOM 2483 C C . ARG A 1 328 ? 35.269 3.940 -17.059 1.00 67.19 328 ARG A C 1
ATOM 2485 O O . ARG A 1 328 ? 35.865 3.547 -18.053 1.00 67.19 328 ARG A O 1
ATOM 2492 N N . ARG A 1 329 ? 35.530 5.113 -16.469 1.00 71.44 329 ARG A N 1
ATOM 2493 C CA . ARG A 1 329 ? 36.568 6.055 -16.928 1.00 71.44 329 ARG A CA 1
ATOM 2494 C C . ARG A 1 329 ? 37.974 5.473 -16.789 1.00 71.44 329 ARG A C 1
ATOM 2496 O O . ARG A 1 329 ? 38.746 5.552 -17.735 1.00 71.44 329 ARG A O 1
ATOM 2503 N N . SER A 1 330 ? 38.287 4.842 -15.658 1.00 75.62 330 SER A N 1
ATOM 2504 C CA . SER A 1 330 ? 39.575 4.175 -15.425 1.00 75.62 330 SER A CA 1
ATOM 2505 C C . SER A 1 330 ? 39.813 3.041 -16.427 1.00 75.62 330 SER A C 1
ATOM 2507 O O . SER A 1 330 ? 40.846 3.022 -17.085 1.00 75.62 330 SER A O 1
ATOM 2509 N N . ARG A 1 331 ? 38.824 2.169 -16.663 1.00 72.38 331 ARG A N 1
ATOM 2510 C CA . ARG A 1 331 ? 38.949 1.114 -17.680 1.00 72.38 331 ARG A CA 1
ATOM 2511 C C . ARG A 1 331 ? 38.938 1.645 -19.108 1.00 72.38 331 ARG A C 1
ATOM 2513 O O . ARG A 1 331 ? 39.579 1.047 -19.957 1.00 72.38 331 ARG A O 1
ATOM 2520 N N . ALA A 1 332 ? 38.231 2.736 -19.400 1.00 75.88 332 ALA A N 1
ATOM 2521 C CA . ALA A 1 332 ? 38.307 3.385 -20.708 1.00 75.88 332 ALA A CA 1
ATOM 2522 C C . ALA A 1 332 ? 39.713 3.953 -20.960 1.00 75.88 332 ALA A C 1
ATOM 2524 O O . ALA A 1 332 ? 40.251 3.750 -22.041 1.00 75.88 332 ALA A O 1
ATOM 2525 N N . ARG A 1 333 ? 40.338 4.571 -19.946 1.00 78.94 333 ARG A N 1
ATOM 2526 C CA . ARG A 1 333 ? 41.742 5.012 -19.997 1.00 78.94 333 ARG A CA 1
ATOM 2527 C C . ARG A 1 333 ? 42.697 3.836 -20.162 1.00 78.94 333 ARG A C 1
ATOM 2529 O O . ARG A 1 333 ? 43.515 3.857 -21.067 1.00 78.94 333 ARG A O 1
ATOM 2536 N N . GLN A 1 334 ? 42.530 2.780 -19.368 1.00 78.50 334 GLN A N 1
ATOM 2537 C CA . GLN A 1 334 ? 43.337 1.565 -19.479 1.00 78.50 334 GLN A CA 1
ATOM 2538 C C . GLN A 1 334 ? 43.176 0.897 -20.852 1.00 78.50 334 GLN A C 1
ATOM 2540 O O . GLN A 1 334 ? 44.140 0.398 -21.407 1.00 78.50 334 GLN A O 1
ATOM 2545 N N . ARG A 1 335 ? 41.978 0.935 -21.448 1.00 72.75 335 ARG A N 1
ATOM 2546 C CA . ARG A 1 335 ? 41.734 0.449 -22.815 1.00 72.75 335 ARG A CA 1
ATOM 2547 C C . ARG A 1 335 ? 42.390 1.320 -23.872 1.00 72.75 335 ARG A C 1
ATOM 2549 O O . ARG A 1 335 ? 42.977 0.769 -24.788 1.00 72.75 335 ARG A O 1
ATOM 2556 N N . ALA A 1 336 ? 42.299 2.642 -23.749 1.00 77.00 336 ALA A N 1
ATOM 2557 C CA . ALA A 1 336 ? 42.998 3.555 -24.647 1.00 77.00 336 ALA A CA 1
ATOM 2558 C C . ALA A 1 336 ? 44.516 3.329 -24.574 1.00 77.00 336 ALA A C 1
ATOM 2560 O O . ALA A 1 336 ? 45.183 3.314 -25.599 1.00 77.00 336 ALA A O 1
ATOM 2561 N N . GLN A 1 337 ? 45.034 3.058 -23.375 1.00 79.94 337 GLN A N 1
ATOM 2562 C CA . GLN A 1 337 ? 46.441 2.753 -23.147 1.00 79.94 337 GLN A CA 1
ATOM 2563 C C . GLN A 1 337 ? 46.837 1.372 -23.695 1.00 79.94 337 GLN A C 1
ATOM 2565 O O . GLN A 1 337 ? 47.851 1.255 -24.366 1.00 79.94 337 GLN A O 1
ATOM 2570 N N . ASN A 1 338 ? 46.007 0.342 -23.514 1.00 73.44 338 ASN A N 1
ATOM 2571 C CA . ASN A 1 338 ? 46.240 -0.985 -24.096 1.00 73.44 338 ASN A CA 1
ATOM 2572 C C . ASN A 1 338 ? 46.138 -0.979 -25.631 1.00 73.44 338 ASN A C 1
ATOM 2574 O O . ASN A 1 338 ? 46.888 -1.695 -26.289 1.00 73.44 338 ASN A O 1
ATOM 2578 N N . ALA A 1 339 ? 45.237 -0.168 -26.198 1.00 72.88 339 ALA A N 1
ATOM 2579 C CA . ALA A 1 339 ? 45.114 0.034 -27.640 1.00 72.88 339 ALA A CA 1
ATOM 2580 C C . ALA A 1 339 ? 46.326 0.789 -28.207 1.00 72.88 339 ALA A C 1
ATOM 2582 O O . ALA A 1 339 ? 46.855 0.391 -29.238 1.00 72.88 339 ALA A O 1
ATOM 2583 N N . ALA A 1 340 ? 46.810 1.820 -27.505 1.00 74.25 340 ALA A N 1
ATOM 2584 C CA . ALA A 1 340 ? 48.055 2.508 -27.850 1.00 74.25 340 ALA A CA 1
ATOM 2585 C C . ALA A 1 340 ? 49.278 1.576 -27.766 1.00 74.25 340 ALA A C 1
ATOM 2587 O O . ALA A 1 340 ? 50.207 1.709 -28.553 1.00 74.25 340 ALA A O 1
ATOM 2588 N N . ASN A 1 341 ? 49.244 0.593 -26.862 1.00 78.75 341 ASN A N 1
ATOM 2589 C CA . ASN A 1 341 ? 50.301 -0.403 -26.682 1.00 78.75 341 ASN A CA 1
ATOM 2590 C C . ASN A 1 341 ? 50.176 -1.625 -27.618 1.00 78.75 341 ASN A C 1
ATOM 2592 O O . ASN A 1 341 ? 50.890 -2.605 -27.424 1.00 78.75 341 ASN A O 1
ATOM 2596 N N . GLY A 1 342 ? 49.263 -1.616 -28.598 1.00 68.19 342 GLY A N 1
ATOM 2597 C CA . GLY A 1 342 ? 49.142 -2.679 -29.608 1.00 68.19 342 GLY A CA 1
ATOM 2598 C C . GLY A 1 342 ? 48.602 -4.030 -29.109 1.00 68.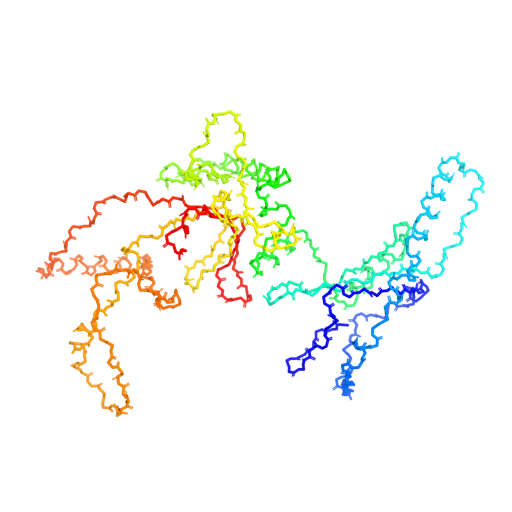19 342 GLY A C 1
ATOM 2599 O O . GLY A 1 342 ? 48.537 -4.978 -29.883 1.00 68.19 342 GLY A O 1
ATOM 2600 N N . LEU A 1 343 ? 48.161 -4.135 -27.850 1.00 59.53 343 LEU A N 1
ATOM 2601 C CA . LEU A 1 343 ? 47.638 -5.368 -27.230 1.00 59.53 343 LEU A CA 1
ATOM 2602 C C . LEU A 1 343 ? 46.112 -5.511 -27.404 1.00 59.53 343 LEU A C 1
ATOM 2604 O O . LEU A 1 343 ? 45.396 -5.919 -26.486 1.00 59.53 343 LEU A O 1
ATOM 2608 N N . ALA A 1 344 ? 45.579 -5.104 -28.555 1.00 50.53 344 ALA A N 1
ATOM 2609 C CA . ALA A 1 344 ? 44.142 -5.113 -28.800 1.00 50.53 344 ALA A CA 1
ATOM 2610 C C . ALA A 1 344 ? 43.648 -6.531 -29.141 1.00 50.53 344 ALA A C 1
ATOM 2612 O O . ALA A 1 344 ? 43.591 -6.912 -30.306 1.00 50.53 344 ALA A O 1
ATOM 2613 N N . GLU A 1 345 ? 43.240 -7.307 -28.132 1.00 54.38 345 GLU A N 1
ATOM 2614 C CA . GLU A 1 345 ? 42.375 -8.470 -28.365 1.00 54.38 345 GLU A CA 1
ATOM 2615 C C . GLU A 1 345 ? 41.085 -8.004 -29.059 1.00 54.38 345 GLU A C 1
ATOM 2617 O O . GLU A 1 345 ? 40.343 -7.158 -28.542 1.00 54.38 345 GLU A O 1
ATOM 2622 N N . ALA A 1 346 ? 40.830 -8.550 -30.252 1.00 49.38 346 ALA A N 1
ATOM 2623 C CA . ALA A 1 346 ? 39.633 -8.291 -31.034 1.00 49.38 346 ALA A CA 1
ATOM 2624 C C . ALA A 1 346 ? 38.401 -8.756 -30.250 1.00 49.38 346 ALA A C 1
ATOM 2626 O O . ALA A 1 346 ? 38.074 -9.940 -30.182 1.00 49.38 346 ALA A O 1
ATOM 2627 N N . ARG A 1 347 ? 37.702 -7.810 -29.622 1.00 48.75 347 ARG A N 1
ATOM 2628 C CA . ARG A 1 347 ? 36.426 -8.105 -28.978 1.00 48.75 347 ARG A CA 1
ATOM 2629 C C . ARG A 1 347 ? 35.393 -8.419 -30.074 1.00 48.75 347 ARG A C 1
ATOM 2631 O O . ARG A 1 347 ? 35.287 -7.625 -31.010 1.00 48.75 347 ARG A O 1
ATOM 2638 N N . PRO A 1 348 ? 34.580 -9.484 -29.944 1.00 48.56 348 PRO A N 1
ATOM 2639 C CA . PRO A 1 348 ? 33.402 -9.650 -30.789 1.00 48.56 348 PRO A CA 1
ATOM 2640 C C . PRO A 1 348 ? 32.531 -8.393 -30.687 1.00 48.56 348 PRO A C 1
ATOM 2642 O O . PRO A 1 348 ? 32.385 -7.816 -29.599 1.00 48.56 348 PRO A O 1
ATOM 2645 N N . ALA A 1 349 ? 32.009 -7.940 -3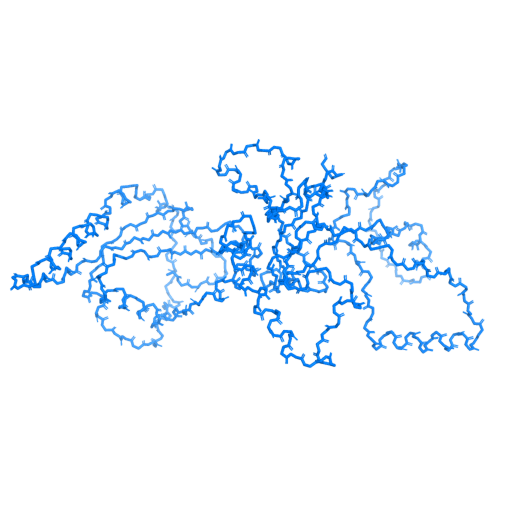1.830 1.00 39.16 349 ALA A N 1
ATOM 2646 C CA . ALA A 1 349 ? 31.171 -6.750 -31.922 1.00 39.16 349 ALA A CA 1
ATOM 2647 C C . ALA A 1 349 ? 30.106 -6.760 -30.808 1.00 39.16 349 ALA A C 1
ATOM 2649 O O . ALA A 1 349 ? 29.553 -7.824 -30.506 1.00 39.16 349 ALA A O 1
ATOM 2650 N N . PRO A 1 350 ? 29.826 -5.618 -30.147 1.00 47.75 350 PRO A N 1
ATOM 2651 C CA . PRO A 1 350 ? 28.718 -5.567 -29.205 1.00 47.75 350 PRO A CA 1
ATOM 2652 C C . PRO A 1 350 ? 27.463 -6.047 -29.945 1.00 47.75 350 PRO A C 1
ATOM 2654 O O . PRO A 1 350 ? 27.241 -5.581 -31.067 1.00 47.75 350 PRO A O 1
ATOM 2657 N N . PRO A 1 351 ? 26.675 -6.980 -29.375 1.00 43.16 351 PRO A N 1
ATOM 2658 C CA . PRO A 1 351 ? 25.448 -7.413 -30.021 1.00 43.16 351 PRO A CA 1
ATOM 2659 C C . PRO A 1 351 ? 24.634 -6.163 -30.354 1.00 43.16 351 PRO A C 1
ATOM 2661 O O . PRO A 1 351 ? 24.486 -5.266 -29.516 1.00 43.16 351 PRO A O 1
ATOM 2664 N N . SER A 1 352 ? 24.210 -6.079 -31.612 1.00 39.47 352 SER A N 1
ATOM 2665 C CA . SER A 1 352 ? 23.405 -4.992 -32.151 1.00 39.47 352 SER A CA 1
ATOM 2666 C C . SER A 1 352 ? 22.271 -4.631 -31.187 1.00 39.47 352 SER A C 1
ATOM 2668 O O . SER A 1 352 ? 21.621 -5.518 -30.641 1.00 39.47 352 SER A O 1
ATOM 2670 N N . VAL A 1 353 ? 22.109 -3.322 -30.982 1.00 46.44 353 VAL A N 1
ATOM 2671 C CA . VAL A 1 353 ? 21.018 -2.559 -30.345 1.00 46.44 353 VAL A CA 1
ATOM 2672 C C . VAL A 1 353 ? 19.835 -3.397 -29.815 1.00 46.44 353 VAL A C 1
ATOM 2674 O O . VAL A 1 353 ? 19.244 -4.186 -30.551 1.00 46.44 353 VAL A O 1
ATOM 2677 N N . PRO A 1 354 ? 19.451 -3.198 -28.538 1.00 46.44 354 PRO A N 1
ATOM 2678 C CA . PRO A 1 354 ? 18.597 -4.107 -27.795 1.00 46.44 354 PRO A CA 1
ATOM 2679 C C . PRO A 1 354 ? 17.219 -4.182 -28.437 1.00 46.44 354 PRO A C 1
ATOM 2681 O O . PRO A 1 354 ? 16.476 -3.204 -28.454 1.00 46.44 354 PRO A O 1
ATOM 2684 N N . THR A 1 355 ? 16.825 -5.373 -28.879 1.00 56.22 355 THR A N 1
ATOM 2685 C CA . THR A 1 355 ? 15.404 -5.716 -28.916 1.00 56.22 355 THR A CA 1
ATOM 2686 C C . THR A 1 355 ? 14.821 -5.308 -27.560 1.00 56.22 355 THR A C 1
ATOM 2688 O O . THR A 1 355 ? 15.375 -5.686 -26.523 1.00 56.22 355 THR A O 1
ATOM 2691 N N . LEU A 1 356 ? 13.780 -4.475 -27.543 1.00 72.88 356 LEU A N 1
ATOM 2692 C CA . LEU A 1 356 ? 13.126 -4.044 -26.305 1.00 72.88 356 LEU A CA 1
ATOM 2693 C C . LEU A 1 356 ? 12.797 -5.291 -25.474 1.00 72.88 356 LEU A C 1
ATOM 2695 O O . LEU A 1 356 ? 12.324 -6.299 -26.006 1.00 72.88 356 LEU A O 1
ATOM 2699 N N . ARG A 1 357 ? 13.151 -5.285 -24.186 1.00 84.56 357 ARG A N 1
ATOM 2700 C CA . ARG A 1 357 ? 12.789 -6.404 -23.311 1.00 84.56 357 ARG A CA 1
ATOM 2701 C C . ARG A 1 357 ? 11.269 -6.415 -23.179 1.00 84.56 357 ARG A C 1
ATOM 2703 O O . ARG A 1 357 ? 10.698 -5.337 -23.011 1.00 84.56 357 ARG A O 1
ATOM 2710 N N . PRO A 1 358 ? 10.619 -7.587 -23.245 1.00 87.62 358 PRO A N 1
ATOM 2711 C CA . PRO A 1 358 ? 9.179 -7.640 -23.084 1.00 87.62 358 PRO A CA 1
ATOM 2712 C C . PRO A 1 358 ? 8.838 -7.178 -21.666 1.00 87.62 358 PRO A C 1
ATOM 2714 O O . PRO A 1 358 ? 9.386 -7.677 -20.674 1.00 87.62 358 PRO A O 1
ATOM 2717 N N . LEU A 1 359 ? 7.988 -6.159 -21.603 1.00 91.00 359 LEU A N 1
ATOM 2718 C CA . LEU A 1 359 ? 7.409 -5.658 -20.371 1.00 91.00 359 LEU A CA 1
ATOM 2719 C C . LEU A 1 359 ? 6.384 -6.687 -19.901 1.00 91.00 359 LEU A C 1
ATOM 2721 O O . LEU A 1 359 ? 5.464 -7.013 -20.639 1.00 91.00 359 LEU A O 1
ATOM 2725 N N . ILE A 1 360 ? 6.562 -7.204 -18.693 1.00 92.50 360 ILE A N 1
ATOM 2726 C CA . ILE A 1 360 ? 5.689 -8.240 -18.130 1.00 92.50 360 ILE A CA 1
ATOM 2727 C C . ILE A 1 360 ? 4.817 -7.701 -17.002 1.00 92.50 360 ILE A C 1
ATOM 2729 O O . ILE A 1 360 ? 3.876 -8.365 -16.594 1.00 92.50 360 ILE A O 1
ATOM 2733 N N . GLY A 1 361 ? 5.104 -6.513 -16.469 1.00 94.12 361 GLY A N 1
ATOM 2734 C CA . GLY A 1 361 ? 4.329 -5.976 -15.360 1.00 94.12 361 GLY A CA 1
ATOM 2735 C C . GLY A 1 361 ? 4.849 -4.659 -14.817 1.00 94.12 361 GLY A C 1
ATOM 2736 O O . GLY A 1 361 ? 5.782 -4.058 -15.356 1.00 94.12 361 GLY A O 1
ATOM 2737 N N . PHE A 1 362 ? 4.251 -4.242 -13.707 1.00 95.94 362 PHE A N 1
ATOM 2738 C CA . PHE A 1 362 ? 4.598 -3.011 -13.009 1.00 95.94 362 PHE A CA 1
ATOM 2739 C C . PHE A 1 362 ? 4.663 -3.247 -11.499 1.00 95.94 362 PHE A C 1
ATOM 2741 O O . PHE A 1 362 ? 3.823 -3.946 -10.929 1.00 95.94 36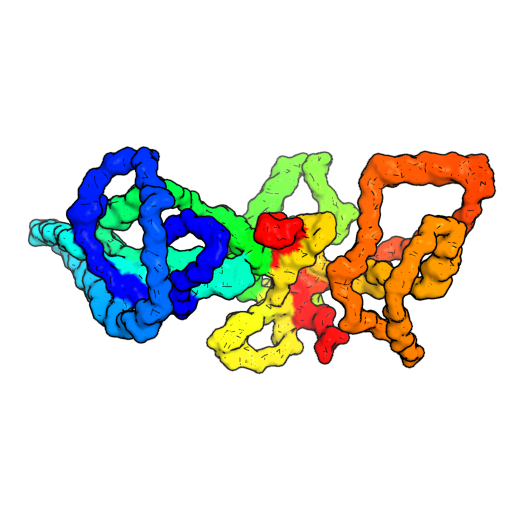2 PHE A O 1
ATOM 2748 N N . GLY A 1 363 ? 5.642 -2.627 -10.841 1.00 95.75 363 GLY A N 1
ATOM 2749 C CA . GLY A 1 363 ? 5.652 -2.449 -9.393 1.00 95.75 363 GLY A CA 1
ATOM 2750 C C . GLY A 1 363 ? 4.744 -1.288 -9.007 1.00 95.75 363 GLY A C 1
ATOM 2751 O O . GLY A 1 363 ? 4.927 -0.167 -9.482 1.00 95.75 363 GLY A O 1
ATOM 2752 N N . THR A 1 364 ? 3.759 -1.536 -8.151 1.00 95.06 364 THR A N 1
ATOM 2753 C CA . THR A 1 364 ? 2.813 -0.511 -7.691 1.00 95.06 364 THR A CA 1
ATOM 2754 C C . THR A 1 364 ? 3.409 0.313 -6.553 1.00 95.06 364 THR A C 1
ATOM 2756 O O . THR A 1 364 ? 3.329 1.545 -6.579 1.00 95.06 364 THR A O 1
ATOM 2759 N N . SER A 1 365 ? 4.099 -0.350 -5.622 1.00 94.88 365 SER A N 1
ATOM 2760 C CA . SER A 1 365 ? 4.814 0.280 -4.511 1.00 94.88 365 SER A CA 1
ATOM 2761 C C . SER A 1 365 ? 6.182 -0.364 -4.310 1.00 94.88 365 SER A C 1
ATOM 2763 O O . SER A 1 365 ? 6.339 -1.578 -4.427 1.00 94.88 365 SER A O 1
ATOM 2765 N N . GLY A 1 366 ? 7.187 0.451 -3.986 1.00 94.88 366 GLY A N 1
ATOM 2766 C CA . GLY A 1 366 ? 8.538 -0.045 -3.726 1.00 94.88 366 GLY A CA 1
ATOM 2767 C C . GLY A 1 366 ? 9.341 0.861 -2.802 1.00 94.88 366 GLY A C 1
ATOM 2768 O O . GLY A 1 366 ? 9.280 2.092 -2.891 1.00 94.88 366 GLY A O 1
ATOM 2769 N N . CYS A 1 367 ? 10.114 0.251 -1.908 1.00 95.44 367 CYS A N 1
ATOM 2770 C CA . CYS A 1 367 ? 11.015 0.954 -1.010 1.00 95.44 367 CYS A CA 1
ATOM 2771 C C . CYS A 1 367 ? 12.242 0.100 -0.657 1.00 95.44 367 CYS A C 1
ATOM 2773 O O . CYS A 1 367 ? 12.436 -1.014 -1.144 1.00 95.44 367 CYS A O 1
ATOM 2775 N N . PHE A 1 368 ? 13.131 0.665 0.157 1.00 95.50 368 PHE A N 1
ATOM 2776 C CA . PHE A 1 368 ? 14.181 -0.118 0.793 1.00 95.50 368 PHE A CA 1
ATOM 2777 C C . PHE A 1 368 ? 13.589 -0.723 2.063 1.00 95.50 368 PHE A C 1
ATOM 2779 O O . PHE A 1 368 ? 13.139 0.032 2.926 1.00 95.50 368 PHE A O 1
ATOM 2786 N N . SER A 1 369 ? 13.567 -2.052 2.149 1.00 93.31 369 SER A N 1
ATOM 2787 C CA . SER A 1 369 ? 13.084 -2.758 3.328 1.00 93.31 369 SER A CA 1
ATOM 2788 C C . SER A 1 369 ? 14.193 -2.821 4.364 1.00 93.31 369 SER A C 1
ATOM 2790 O O . SER A 1 369 ? 15.215 -3.481 4.168 1.00 93.31 369 SER A O 1
ATOM 2792 N N . ASN A 1 370 ? 13.972 -2.168 5.498 1.00 90.38 370 ASN A N 1
ATOM 2793 C CA . ASN A 1 370 ? 14.857 -2.267 6.650 1.00 90.38 370 ASN A CA 1
ATOM 2794 C C . ASN A 1 370 ? 14.770 -3.653 7.298 1.00 90.38 370 ASN A C 1
ATOM 2796 O O . ASN A 1 370 ? 15.742 -4.101 7.898 1.00 90.38 370 ASN A O 1
ATOM 2800 N N . ARG A 1 371 ? 13.632 -4.348 7.152 1.00 86.06 371 ARG A N 1
ATOM 2801 C CA . ARG A 1 371 ? 13.449 -5.720 7.655 1.00 86.06 371 ARG A CA 1
ATOM 2802 C C . ARG A 1 371 ? 14.336 -6.720 6.931 1.00 86.06 371 ARG A C 1
ATOM 2804 O O . ARG A 1 371 ? 14.907 -7.601 7.563 1.00 86.06 371 ARG A O 1
ATOM 2811 N N . HIS A 1 372 ? 14.426 -6.596 5.611 1.00 85.00 372 HIS A N 1
ATOM 2812 C CA . HIS A 1 372 ? 15.181 -7.531 4.778 1.00 85.00 372 HIS A CA 1
ATOM 2813 C C . HIS A 1 372 ? 16.582 -7.026 4.412 1.00 85.00 372 HIS A C 1
ATOM 2815 O O . HIS A 1 372 ? 17.375 -7.784 3.862 1.00 85.00 372 HIS A O 1
ATOM 2821 N N . GLY A 1 373 ? 16.897 -5.758 4.698 1.00 91.19 373 GLY A N 1
ATOM 2822 C CA . GLY A 1 373 ? 18.172 -5.136 4.336 1.00 91.19 373 GLY A CA 1
ATOM 2823 C C . GLY A 1 373 ? 18.371 -4.986 2.825 1.00 91.19 373 GLY A C 1
ATOM 2824 O O . GLY A 1 373 ? 19.505 -4.872 2.363 1.00 91.19 373 GLY A O 1
ATOM 2825 N N . CYS A 1 374 ? 17.291 -5.015 2.042 1.00 93.75 374 CYS A N 1
ATOM 2826 C CA . CYS A 1 374 ? 17.338 -5.023 0.584 1.00 93.75 374 CYS A CA 1
ATOM 2827 C C . CYS A 1 374 ? 16.160 -4.247 -0.026 1.00 93.75 374 CYS A C 1
ATOM 2829 O O . CYS A 1 374 ? 15.231 -3.832 0.671 1.00 93.75 374 CYS A O 1
ATOM 2831 N N . GLY A 1 375 ? 16.197 -4.004 -1.339 1.00 94.56 375 GLY A N 1
ATOM 2832 C CA . GLY A 1 375 ? 15.060 -3.395 -2.028 1.00 94.56 375 GLY A CA 1
ATOM 2833 C C . GLY A 1 375 ? 13.861 -4.341 -2.006 1.00 94.56 375 GLY A C 1
ATOM 2834 O O . GLY A 1 375 ? 14.003 -5.504 -2.374 1.00 94.56 375 GLY A O 1
ATOM 2835 N N . ALA A 1 376 ? 12.689 -3.857 -1.605 1.00 94.38 376 ALA A N 1
ATOM 2836 C CA . ALA A 1 376 ? 11.470 -4.654 -1.593 1.00 94.38 376 ALA A CA 1
ATOM 2837 C C . ALA A 1 376 ? 10.285 -3.863 -2.143 1.00 94.38 376 ALA A C 1
ATOM 2839 O O . ALA A 1 376 ? 10.243 -2.633 -2.087 1.00 94.38 376 ALA A O 1
ATOM 2840 N N . GLY A 1 377 ? 9.316 -4.568 -2.704 1.00 94.75 377 GLY A N 1
ATOM 2841 C CA . GLY A 1 377 ? 8.127 -3.933 -3.239 1.00 94.75 377 GLY A CA 1
ATOM 2842 C C . GLY A 1 377 ? 7.045 -4.931 -3.572 1.00 94.75 377 GLY A C 1
ATOM 2843 O O . GLY A 1 377 ? 7.198 -6.135 -3.381 1.00 94.75 377 GLY A O 1
ATOM 2844 N N . VAL A 1 378 ? 5.957 -4.406 -4.101 1.00 95.44 378 VAL A N 1
ATOM 2845 C CA . VAL A 1 378 ? 4.806 -5.173 -4.551 1.00 95.44 378 VAL A CA 1
ATOM 2846 C C . VAL A 1 378 ? 4.424 -4.709 -5.944 1.00 95.44 378 VAL A C 1
ATOM 2848 O O . VAL A 1 378 ? 4.665 -3.563 -6.333 1.00 95.44 378 VAL A O 1
ATOM 2851 N N . GLY A 1 379 ? 3.867 -5.620 -6.723 1.00 95.44 379 GLY A N 1
ATOM 2852 C CA . GLY A 1 379 ? 3.459 -5.332 -8.082 1.00 95.44 379 GLY A CA 1
ATOM 2853 C C . GLY A 1 379 ? 2.560 -6.408 -8.643 1.00 95.44 379 GLY A C 1
ATOM 2854 O O . GLY A 1 379 ? 2.140 -7.328 -7.940 1.00 95.44 379 GLY A O 1
ATOM 2855 N N . ALA A 1 380 ? 2.292 -6.288 -9.933 1.00 94.56 380 ALA A N 1
ATOM 2856 C CA . ALA A 1 380 ? 1.561 -7.292 -10.678 1.00 94.56 380 ALA A CA 1
ATOM 2857 C C . ALA A 1 380 ? 2.277 -7.594 -11.996 1.00 94.56 380 ALA A C 1
ATOM 2859 O O . ALA A 1 380 ? 2.803 -6.690 -12.653 1.00 94.56 380 ALA A O 1
ATOM 2860 N N . VAL A 1 381 ? 2.308 -8.874 -12.359 1.00 92.81 381 VAL A N 1
ATOM 2861 C CA . VAL A 1 381 ? 2.977 -9.400 -13.556 1.00 92.81 381 VAL A CA 1
ATOM 2862 C C . VAL A 1 381 ? 1.994 -10.258 -14.339 1.00 92.81 381 VAL A C 1
ATOM 2864 O O . VAL A 1 381 ? 1.195 -10.964 -13.736 1.00 92.81 381 VAL A O 1
ATOM 2867 N N . ALA A 1 382 ? 2.030 -10.195 -15.666 1.00 90.50 382 ALA A N 1
ATOM 2868 C CA . ALA A 1 382 ? 1.180 -10.992 -16.536 1.00 90.50 382 ALA A CA 1
ATOM 2869 C C . ALA A 1 382 ? 1.343 -12.486 -16.235 1.00 90.50 382 ALA A C 1
ATOM 2871 O O . ALA A 1 382 ? 2.468 -12.984 -16.149 1.00 90.50 382 ALA A O 1
ATOM 2872 N N . ALA A 1 383 ? 0.229 -13.204 -16.081 1.00 86.50 383 ALA A N 1
ATOM 2873 C CA . ALA A 1 383 ? 0.263 -14.619 -15.706 1.00 86.50 383 ALA A CA 1
ATOM 2874 C C . ALA A 1 383 ? 1.005 -15.475 -16.745 1.00 86.50 383 ALA A C 1
ATOM 2876 O O . ALA A 1 383 ? 1.773 -16.366 -16.386 1.00 86.50 383 ALA A O 1
ATOM 2877 N N . GLU A 1 384 ? 0.870 -15.136 -18.029 1.00 81.38 384 GLU A N 1
ATOM 2878 C CA . GLU A 1 384 ? 1.566 -15.803 -19.136 1.00 81.38 384 GLU A CA 1
ATOM 2879 C C . GLU A 1 384 ? 3.093 -15.744 -19.024 1.00 81.38 384 GLU A C 1
ATOM 2881 O O . GLU A 1 384 ? 3.788 -16.644 -19.493 1.00 81.38 384 GLU A O 1
ATOM 2886 N N . ALA A 1 385 ? 3.644 -14.733 -18.341 1.00 78.75 385 ALA A N 1
ATOM 2887 C CA . ALA A 1 385 ? 5.082 -14.668 -18.105 1.00 78.75 385 ALA A CA 1
ATOM 2888 C C . ALA A 1 385 ? 5.596 -15.866 -17.282 1.00 78.75 385 ALA A C 1
ATOM 2890 O O . ALA A 1 385 ? 6.772 -16.211 -17.389 1.00 78.75 385 ALA A O 1
ATOM 2891 N N . PHE A 1 386 ? 4.717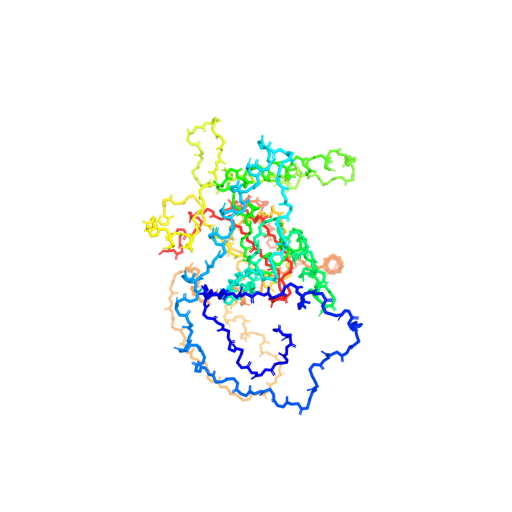 -16.512 -16.508 1.00 74.38 386 PHE A N 1
ATOM 2892 C CA . PHE A 1 386 ? 5.011 -17.678 -15.677 1.00 74.38 386 PHE A CA 1
ATOM 2893 C C . PHE A 1 386 ? 4.518 -19.004 -16.269 1.00 74.38 386 PHE A C 1
ATOM 2895 O O . PHE A 1 386 ? 4.805 -20.049 -15.693 1.00 74.38 386 PHE A O 1
ATOM 2902 N N . ALA A 1 387 ? 3.830 -18.995 -17.416 1.00 70.00 387 ALA A N 1
ATOM 2903 C CA . ALA A 1 387 ? 3.291 -20.212 -18.031 1.00 70.00 387 ALA A CA 1
ATOM 2904 C C . ALA A 1 387 ? 4.376 -21.217 -18.468 1.00 70.00 387 ALA A C 1
ATOM 2906 O O . ALA A 1 387 ? 4.090 -22.395 -18.596 1.00 70.00 387 ALA A O 1
ATOM 2907 N N . GLU A 1 388 ? 5.618 -20.767 -18.669 1.00 60.03 388 GLU A N 1
ATOM 2908 C CA . GLU A 1 388 ? 6.766 -21.638 -18.981 1.00 60.03 388 GLU A CA 1
ATOM 2909 C C . GLU A 1 388 ? 7.417 -22.273 -17.736 1.00 60.03 388 GLU A C 1
ATOM 2911 O O . GLU A 1 388 ? 8.300 -23.117 -17.872 1.00 60.03 388 GLU A O 1
ATOM 2916 N N . ILE A 1 389 ? 7.053 -21.821 -16.529 1.00 55.53 389 ILE A N 1
ATOM 2917 C CA . ILE A 1 389 ? 7.646 -22.273 -15.256 1.00 55.53 389 ILE A CA 1
ATOM 2918 C C . ILE A 1 389 ? 6.760 -23.330 -14.568 1.00 55.53 389 ILE A C 1
ATOM 2920 O O . ILE A 1 389 ? 7.268 -24.099 -13.752 1.00 55.53 389 ILE A O 1
ATOM 2924 N N . ALA A 1 390 ? 5.460 -23.351 -14.881 1.00 41.91 390 ALA A N 1
ATOM 2925 C CA . ALA A 1 390 ? 4.488 -24.340 -14.410 1.00 41.91 390 ALA A CA 1
ATOM 2926 C C . ALA A 1 390 ? 4.453 -25.556 -15.341 1.00 41.91 390 ALA A C 1
ATOM 2928 O O . ALA A 1 390 ? 4.288 -26.678 -14.810 1.00 41.91 390 ALA A O 1
#

Organism: Polarella glacialis (NCBI:txid89957)

Mean predicted aligned error: 15.05 Å

Secondary structure (DSSP, 8-state):
-----TTS---PPPTT-EEEEEEETTTTTS----S------TTS------THHHHT--SSTTTT-THHHHHHHHHHHHHHHHH--SS---PPPPSEEEEEEEEE--STTSPPEEEEE--TT-HHHHHHHHHHHHHTTPPP--HHHHHHHHHHTT---TTTT-TTSHHHHHHHHHHHHHHHHHHHTS-GGGS--TTTTT-S-SSS--HHHH-SSPPSSTTS-----EE-HHHHHHTT----GGG-SEEEEEEEE-SS----TTEEEEPPPGGGSPP---GGGTTTT--S----------------S-PPPTT--GGG--------HHHHHHHHHHHHHHHHTT---------SSPPPPPEEEEEEEEEEETTTTEEEEEEEEEGGGGTTT-

pLDDT: mean 72.75, std 19.34, range [26.38, 98.12]

Foldseek 3Di:
DDDDDPDDDPPAADAFQKAKDKDFVVVLVPDDPALPDPPVPPPDPPPPPDNVVNVVRDPCRVVPQCLVVVLVVVVVVVVVCVVPVDPDDDDDLPRIWMKMWTWHDDDDLDDTDIDIDGHPPNVSRVVSVVVVCVSPVDDDDDPVNVQVSCQLSLHDDPPQFPLLDPRNVVVLVVQLVVVVVVQVVDPPVGHDPCVVVVPDSPRGWPLQLQFPDRPPDPPDDDRAFEDDPVVCVVVVPPDPLVVHFKYKDKDWDPDDDADAAWDFDFQDDPVQFDPPPDVVVVVVPPPDDDDDDDDDDDDDDDDDDDDPPPPDDVVNGPGPDPDDPVVVVVVVVVVVVCVVVVVDDDDDDDPPDDPPGRGFWTFSGWGQRPPVNTTIGMIMGGSVSCPVVD

Radius of gyration: 30.25 Å; Cα contacts (8 Å, |Δi|>4): 418; chains: 1; bounding box: 87×61×71 Å